Protein AF-A0A177N6M4-F1 (afdb_monomer)

Sequence (532 aa):
MTYCLGWTSKTAAFLIADSAVTYSEERKEYVSLSDKTTFGELQGRVLDGKKYVYEKAFKLYSSNNVAFTFAGDIRIGEEVIGLIKEHLESGRSISQAIDFSIKNYPSFELHELVQILIACCEDKPKIYVIDNKRSPCIIVTDKFISFGSASEDFQRYTSSFYHSFNESRENEWGNPLADEMMLLRMIALLQSYSAHNNTIGHGIGGAYSGLYVTKNEIHWQPDIYYMIHGENPAFDRGGFVSIYIRNKYKFVITDRVNYEFSNNIERQCSETEVDSIFKGLVELFDKGIFEYVIFINSSRHAATIIHMNCKLEHAYLYIDVQANKKGTIGFLLQDRLNDMINDNFDPIESGKYAVIRYIPYIPLKSEDLEKIKKTLVEIRISKTHYFDNAIYKGIVYDNDNVKEWFYINYDAIFAFLKDYSQERLIHIVECSSDMLSLEYKDGVIVFSDIDIHAMNIIFSKIANNYSKKKIFLFDVLTNDEENNSTTQYVIKILGHDFDGAKKMAELEAESNFGECYMLTPIGVQYYHPAYS

pLDDT: mean 85.5, std 12.41, range [37.69, 98.56]

Radius of gyration: 25.95 Å; Cα contacts (8 Å, |Δi|>4): 1106; chains: 1; bounding box: 59×58×76 Å

Mean predicted aligned error: 10.81 Å

Foldseek 3Di:
DWKKKWAADFFWIKIKIFQKDKDQDDDPVCVPPDCAFLLGFGFAQADPSRMGIDRFADQWDDADLKIKGKEADQVLLLQLVVQLRVCVVVVDDSVVSNVVSCVPPPQLLVRATIWMWMWHQAPGTWIWIWHRHSDTDTDIDNHMDMDDQDDPLVVVLLNVCVVVCSVVCVVVPPPPCSVLVSQVLSQLLQSLCVLADNCVNRRGDHRMWMWMGGNPHIGTRFWEKEFEAELDLVPLATWIWIWDADQQWIWIATPPDTDIHHRPNRPPDDPVRVVVVNVVVLVLVLVVFGQWYWYHHSHALEIEIEGQNRHQFAQFKGWDHDPPDGSDIDIDGDPVVSCRSCVVLDDDPDPSDHHYHYHYGHGHDPVVVVVVVVVCVVVVQFDDDDPPFQQKKKFADDPSHTPFMAREGPLCVLLVCVLNQVGQWMFIAGSNHSHTQWIDGPNRTPDHPDDCVVVVVSNVVDDHAPDQWWWWKKWKWFQPPVVRDIDIDIDTFTGNDDVVRVVVVVVVSCVVHNPGIDIYGDGIHGDDPVGD

Organism: NCBI:txid702114

Nearest PDB structures (foldseek):
  8ypk-assembly1_F  TM=6.739E-01  e=1.806E-06  Mus musculus
  8g6f-assembly1_V  TM=6.190E-01  e=8.998E-06  Plasmodium falciparum Dd2
  8bzl-assembly1_b  TM=6.405E-01  e=1.655E-05  Homo sapiens
  8g6e-assembly1_V  TM=6.066E-01  e=3.216E-05  Plasmodium falciparum NF54
  4v8m-assembly1_BS  TM=4.664E-01  e=2.591E+00  Trypanosoma brucei brucei TREU927

Solvent-accessible surface area (backbone atoms only — not comparable to full-atom values): 28752 Å² total; per-residue (Å²): 67,22,37,38,39,36,35,45,55,94,63,28,5,32,43,36,30,32,8,22,39,53,36,73,57,86,54,79,92,55,71,81,52,70,61,42,30,84,64,64,41,71,44,42,76,29,90,76,76,55,32,23,24,43,63,64,43,36,50,66,48,75,51,93,52,31,36,39,36,62,27,45,55,67,68,62,50,48,51,50,52,49,44,26,43,55,32,40,75,71,71,41,54,70,71,55,12,48,53,50,31,57,74,68,38,84,66,52,46,76,51,60,57,34,34,38,43,34,23,24,16,82,94,55,32,32,35,40,36,39,43,27,72,56,50,76,42,79,46,79,43,57,59,79,45,78,47,60,42,65,52,71,66,58,53,50,48,55,50,50,49,51,53,58,47,61,66,58,43,69,81,51,69,85,50,93,54,49,66,59,53,51,52,50,50,53,48,45,50,52,51,24,49,42,47,68,38,77,36,40,58,50,26,21,31,46,62,64,49,45,37,36,14,26,67,85,42,68,44,64,54,69,41,36,37,35,43,35,31,30,88,58,90,76,58,88,33,47,43,39,38,34,43,41,69,55,90,79,29,39,38,36,45,43,85,84,61,74,46,80,19,55,31,89,90,61,74,78,68,53,72,72,53,50,52,52,52,49,53,53,51,52,54,33,55,45,62,48,53,28,40,27,42,31,39,26,22,48,74,44,54,24,28,30,38,35,38,32,76,54,36,46,56,32,66,47,39,34,55,42,62,45,94,90,44,75,89,50,77,45,79,48,70,36,70,73,45,54,36,60,49,50,55,73,67,61,81,77,92,49,97,82,57,71,50,74,46,79,41,75,69,43,76,49,55,73,78,55,50,58,52,48,54,53,50,45,57,58,45,66,55,50,64,84,82,79,63,90,68,44,52,26,32,40,37,36,34,52,95,87,39,83,69,50,64,26,37,26,37,80,90,37,50,62,61,50,51,61,76,47,43,87,41,55,35,36,42,32,22,32,39,75,55,38,42,81,34,32,35,36,44,76,74,41,78,81,45,63,81,54,71,59,74,78,43,57,65,50,64,82,68,63,73,84,83,91,61,83,44,34,28,37,32,29,37,36,29,31,73,39,80,91,73,78,43,76,48,80,47,76,47,75,32,81,24,78,49,68,70,66,24,48,54,52,46,50,53,53,46,37,74,75,49,50,89,53,61,41,81,27,83,73,51,35,32,64,50,43,95,92,73,101

Secondary structure (DSSP, 8-state):
--EEEEEE-SS-EEEEE--EEEESS--GGGTTS-SB-TTSPBPEEETTTTEEEEE----EEEETTEEEEEES-HHHHHHHHHHHHHHHHTT--HHHHHHHHHHHSTTGGGSTTEEEEEEEESSSEEEEEEEESSSEEEEEESS-EEEES--HHHHHHHHHHHHHHHHHGGGGTT-TTHHHHHHHHHHHHHHHHHHHS--GGGT--SS-EEEEE-SS-EEE---EEEEEE-S-TT-TT-EEEEEEEETTEEEEEESS--EEEE-GGG--S-HHHHHHHHHHHHHHHTTT--SEEEEEETTTTEEEEEE-TT-SEETTEEEE--TT-TT--EEEE-HHHHHHHTGGG---S-TT--EEEEE---PPPHHHHHHHHHHHHHHHTT-----SS--EEEEEEETTEEEEEEEE-GGGHHHHHHHTTTSSEEEEEETTT--EEEEEETTEEEEESS-HHHHHHHHTT-PPP----EEEEEEEEEEETTTTEEEEEEEEEEESSHHHHHHHHHHHHHHHHTT-EEEEEEEEEE--TTT-

Structure (mmCIF, N/CA/C/O backbone):
data_AF-A0A177N6M4-F1
#
_entry.id   AF-A0A177N6M4-F1
#
loop_
_atom_site.group_PDB
_atom_site.id
_atom_site.type_symbol
_atom_site.label_atom_id
_atom_site.label_alt_id
_atom_site.label_comp_id
_atom_site.label_asym_id
_atom_site.label_entity_id
_atom_site.label_seq_id
_atom_site.pdbx_PDB_ins_code
_atom_site.Cartn_x
_atom_site.Cartn_y
_atom_site.Cartn_z
_atom_site.occupancy
_atom_site.B_iso_or_equiv
_atom_site.auth_seq_id
_atom_site.auth_comp_id
_atom_site.auth_asym_id
_atom_site.auth_atom_id
_atom_site.pdbx_PDB_model_num
ATOM 1 N N . MET A 1 1 ? -1.733 15.099 13.696 1.00 84.25 1 MET A N 1
ATOM 2 C CA . MET A 1 1 ? -2.652 14.921 12.554 1.00 84.25 1 MET A CA 1
ATOM 3 C C . MET A 1 1 ? -2.561 13.460 12.154 1.00 84.25 1 MET A C 1
ATOM 5 O O . MET A 1 1 ? -1.519 12.857 12.387 1.00 84.25 1 MET A O 1
ATOM 9 N N . THR A 1 2 ? -3.676 12.885 11.720 1.00 89.69 2 THR A N 1
ATOM 10 C CA . THR A 1 2 ? -3.846 11.445 11.470 1.00 89.69 2 THR A CA 1
ATOM 11 C C . THR A 1 2 ? -5.057 11.280 10.562 1.00 89.69 2 THR A C 1
ATOM 13 O O . THR A 1 2 ? -5.947 12.131 10.602 1.00 89.69 2 THR A O 1
ATOM 16 N N . TYR A 1 3 ? -5.120 10.201 9.789 1.00 95.06 3 TYR A N 1
ATOM 17 C CA . TYR A 1 3 ? -6.365 9.730 9.198 1.00 95.06 3 TYR A CA 1
ATOM 18 C C . TYR A 1 3 ? -6.684 8.327 9.702 1.00 95.06 3 TYR A C 1
ATOM 20 O O . TYR A 1 3 ? -5.902 7.400 9.501 1.00 95.06 3 TYR A O 1
ATOM 28 N N . CYS A 1 4 ? -7.834 8.183 10.358 1.00 96.19 4 CYS A N 1
ATOM 29 C CA . CYS A 1 4 ? -8.330 6.901 10.853 1.00 96.19 4 CYS A CA 1
ATOM 30 C C . CYS A 1 4 ? -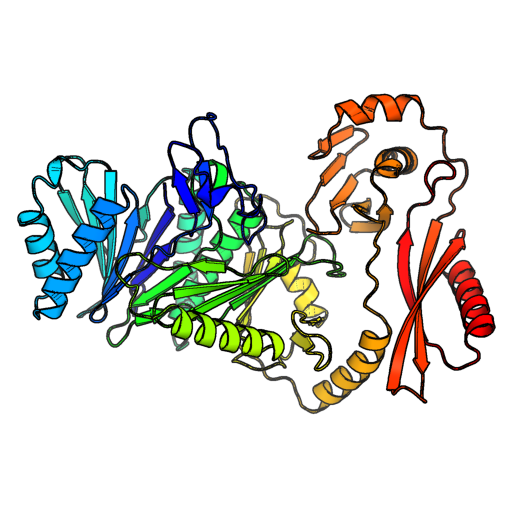9.682 6.595 10.220 1.00 96.19 4 CYS A C 1
ATOM 32 O O . CYS A 1 4 ? -10.551 7.468 10.167 1.00 96.19 4 CYS A O 1
ATOM 34 N N . LEU A 1 5 ? -9.886 5.345 9.822 1.00 97.25 5 LEU A N 1
ATOM 35 C CA . LEU A 1 5 ? -11.169 4.838 9.347 1.00 97.25 5 LEU A CA 1
ATOM 36 C C . LEU A 1 5 ? -11.647 3.696 10.230 1.00 97.25 5 LEU A C 1
ATOM 38 O O . LEU A 1 5 ? -10.840 2.891 10.694 1.00 97.25 5 LEU A O 1
ATOM 42 N N . GLY A 1 6 ? -12.961 3.594 10.399 1.00 97.69 6 GLY A N 1
ATOM 43 C CA . GLY A 1 6 ? -13.603 2.444 11.015 1.00 97.69 6 GLY A CA 1
ATOM 44 C C . GLY A 1 6 ? -14.959 2.163 10.389 1.00 97.69 6 GLY A C 1
ATOM 45 O O . GLY A 1 6 ? -15.703 3.081 10.058 1.00 97.69 6 GLY A O 1
ATOM 46 N N . TRP A 1 7 ? -15.285 0.891 10.203 1.00 97.38 7 TRP A N 1
ATOM 47 C CA . TRP A 1 7 ? -16.590 0.465 9.695 1.00 97.38 7 TRP A CA 1
ATOM 48 C C . TRP A 1 7 ? -16.881 -0.970 10.122 1.00 97.38 7 TRP A C 1
ATOM 50 O O . TRP A 1 7 ? -16.032 -1.646 10.703 1.00 97.38 7 TRP A O 1
ATOM 60 N N . THR A 1 8 ? -18.083 -1.453 9.820 1.00 95.69 8 THR A N 1
ATOM 61 C CA . THR A 1 8 ? -18.444 -2.854 10.047 1.00 95.69 8 THR A CA 1
ATOM 62 C C . THR A 1 8 ? -18.931 -3.529 8.774 1.00 95.69 8 THR A C 1
ATOM 64 O O . THR A 1 8 ? -19.393 -2.881 7.832 1.00 95.69 8 THR A O 1
ATOM 67 N N . SER A 1 9 ? -18.808 -4.851 8.760 1.00 92.62 9 SER A N 1
ATOM 68 C CA . SER A 1 9 ? -19.566 -5.756 7.911 1.00 92.62 9 SER A CA 1
ATOM 69 C C . SER A 1 9 ? -20.535 -6.581 8.763 1.00 92.62 9 SER A C 1
ATOM 71 O O . SER A 1 9 ? -20.691 -6.353 9.963 1.00 92.62 9 SER A O 1
ATOM 73 N N . LYS A 1 10 ? -21.177 -7.590 8.161 1.00 90.75 10 LYS A N 1
ATOM 74 C CA . LYS A 1 10 ? -21.992 -8.563 8.907 1.00 90.75 10 LYS A CA 1
ATOM 75 C C . LYS A 1 10 ? -21.166 -9.400 9.894 1.00 90.75 10 LYS A C 1
ATOM 77 O O . LYS A 1 10 ? -21.729 -9.912 10.858 1.00 90.75 10 LYS A O 1
ATOM 82 N N . THR A 1 11 ? -19.870 -9.565 9.638 1.00 93.06 11 THR A N 1
ATOM 83 C CA . THR A 1 11 ? -19.005 -10.561 10.292 1.00 93.06 11 THR A CA 1
ATOM 84 C C . THR A 1 11 ? -17.761 -9.971 10.947 1.00 93.06 11 THR A C 1
ATOM 86 O O . THR A 1 11 ? -17.191 -10.623 11.821 1.00 93.06 11 THR A O 1
ATOM 89 N N . ALA A 1 12 ? -17.370 -8.743 10.593 1.00 96.00 12 ALA A N 1
ATOM 90 C CA . ALA A 1 12 ? -16.166 -8.113 11.117 1.00 96.00 12 ALA A CA 1
ATOM 91 C C . ALA A 1 12 ? -16.307 -6.601 11.349 1.00 96.00 12 ALA A C 1
ATOM 93 O O . ALA A 1 12 ? -17.112 -5.922 10.711 1.00 96.00 12 ALA A O 1
ATOM 94 N N . ALA A 1 13 ? -15.500 -6.070 12.268 1.00 97.88 13 ALA A N 1
ATOM 95 C CA . ALA A 1 13 ? -15.300 -4.638 12.488 1.00 97.88 13 ALA A CA 1
ATOM 96 C C . ALA A 1 13 ? -13.876 -4.253 12.067 1.00 97.88 13 ALA A C 1
ATOM 98 O O . ALA A 1 13 ? -12.926 -4.941 12.423 1.00 97.88 13 ALA A O 1
ATOM 99 N N . PHE A 1 14 ? -13.717 -3.170 11.317 1.00 98.31 14 PHE A N 1
ATOM 100 C CA . PHE A 1 14 ? -12.478 -2.828 10.617 1.00 98.31 14 PHE A CA 1
ATOM 101 C C . PHE A 1 14 ? -11.879 -1.542 11.158 1.00 98.31 14 PHE A C 1
ATOM 103 O O . PHE A 1 14 ? -12.631 -0.635 11.516 1.00 98.31 14 PHE A O 1
ATOM 110 N N . LEU A 1 15 ? -10.547 -1.443 11.144 1.00 98.56 15 LEU A N 1
ATOM 111 C CA . LEU A 1 15 ? -9.813 -0.198 11.367 1.00 98.56 15 LEU A CA 1
ATOM 112 C C . LEU A 1 15 ? -8.689 -0.044 10.341 1.00 98.56 15 LEU A C 1
ATOM 114 O O . LEU A 1 15 ? -7.984 -1.008 10.039 1.00 98.56 15 LEU A O 1
ATOM 118 N N . ILE A 1 16 ? -8.489 1.182 9.857 1.00 98.31 16 ILE A N 1
ATOM 119 C CA . ILE A 1 16 ? -7.318 1.587 9.066 1.00 98.31 16 ILE A CA 1
ATOM 120 C C . ILE A 1 16 ? -6.731 2.866 9.659 1.00 98.31 16 ILE A C 1
ATOM 122 O O . ILE A 1 16 ? -7.479 3.744 10.097 1.00 98.31 16 ILE A O 1
ATOM 126 N N . ALA A 1 17 ? -5.405 2.989 9.625 1.00 97.56 17 ALA A N 1
ATOM 127 C CA . ALA A 1 17 ? -4.699 4.220 9.951 1.00 97.56 17 ALA A CA 1
ATOM 128 C C . ALA A 1 17 ? -3.496 4.463 9.028 1.00 97.56 17 ALA A C 1
ATOM 130 O O . ALA A 1 17 ? -2.900 3.523 8.498 1.00 97.56 17 ALA A O 1
ATOM 131 N N . ASP A 1 18 ? -3.142 5.734 8.859 1.00 97.00 18 ASP A N 1
ATOM 132 C CA . ASP A 1 18 ? -1.941 6.184 8.153 1.00 97.00 18 ASP A CA 1
ATOM 133 C C . ASP A 1 18 ? -0.679 6.115 9.038 1.00 97.00 18 ASP A C 1
ATOM 135 O O . ASP A 1 18 ? -0.759 5.923 10.257 1.00 97.00 18 ASP A O 1
ATOM 139 N N . SER A 1 19 ? 0.501 6.303 8.442 1.00 96.00 19 SER A N 1
ATOM 140 C CA . SER A 1 19 ? 1.788 6.284 9.158 1.00 96.00 19 SER A CA 1
ATOM 141 C C . SER A 1 19 ? 2.416 7.646 9.390 1.00 96.00 19 SER A C 1
ATOM 143 O O . SER A 1 19 ? 3.406 7.740 10.128 1.00 96.00 19 SER A O 1
ATOM 145 N N . ALA A 1 20 ? 1.856 8.702 8.801 1.00 94.88 20 ALA A N 1
ATOM 146 C CA . ALA A 1 20 ? 2.368 10.048 8.968 1.00 94.88 20 ALA A CA 1
ATOM 147 C C . ALA A 1 20 ? 2.223 10.537 10.417 1.00 94.88 20 ALA A C 1
ATOM 149 O O . ALA A 1 20 ? 1.222 10.325 11.090 1.00 94.88 20 ALA A O 1
ATOM 150 N N . VAL A 1 21 ? 3.220 11.242 10.918 1.00 93.06 21 VAL A N 1
ATOM 151 C CA . VAL A 1 21 ? 3.232 11.927 12.206 1.00 93.06 21 VAL A CA 1
ATOM 152 C C . VAL A 1 21 ? 3.508 13.394 11.965 1.00 93.06 21 VAL A C 1
ATOM 154 O O . VAL A 1 21 ? 4.262 13.758 11.068 1.00 93.06 21 VAL A O 1
ATOM 157 N N . THR A 1 22 ? 2.897 14.254 12.774 1.00 91.81 22 THR A N 1
ATOM 158 C CA . THR A 1 22 ? 3.039 15.703 12.630 1.00 91.81 22 THR A CA 1
ATOM 159 C C . THR A 1 22 ? 3.608 16.317 13.888 1.00 91.81 22 THR A C 1
ATOM 161 O O . THR A 1 22 ? 3.087 16.095 14.981 1.00 91.81 22 THR A O 1
ATOM 164 N N . TYR A 1 23 ? 4.621 17.153 13.710 1.00 89.75 23 TYR A N 1
ATOM 165 C CA . TYR A 1 23 ? 5.277 17.909 14.766 1.00 89.75 23 TYR A CA 1
ATOM 166 C C . TYR A 1 23 ? 5.153 19.410 14.506 1.00 89.75 23 TYR A C 1
ATOM 168 O O . TYR A 1 23 ? 5.053 19.855 13.363 1.00 89.75 23 TYR A O 1
ATOM 176 N N . SER A 1 24 ? 5.159 20.199 15.580 1.00 86.69 24 SER A N 1
ATOM 177 C CA . SER A 1 24 ? 5.203 21.666 15.513 1.00 86.69 24 SER A CA 1
ATOM 178 C C . SER A 1 24 ? 6.572 22.202 15.093 1.00 86.69 24 SER A C 1
ATOM 180 O O . SER A 1 24 ? 6.675 23.316 14.598 1.00 86.69 24 SER A O 1
ATOM 182 N N . GLU A 1 25 ? 7.628 21.421 15.297 1.00 84.00 25 GLU A N 1
ATOM 183 C CA . GLU A 1 25 ? 9.003 21.802 14.995 1.00 84.00 25 GLU A CA 1
ATOM 184 C C . GLU A 1 25 ? 9.735 20.643 14.329 1.00 84.00 25 GLU A C 1
ATOM 186 O O . GLU A 1 25 ? 9.379 19.472 14.502 1.00 84.00 25 GLU A O 1
ATOM 191 N N . GLU A 1 26 ? 10.773 20.984 13.571 1.00 79.81 26 GLU A N 1
ATOM 192 C CA . GLU A 1 26 ? 11.670 20.003 12.987 1.00 79.81 26 GLU A CA 1
ATOM 193 C C . GLU A 1 26 ? 12.424 19.280 14.093 1.00 79.81 26 GLU A C 1
ATOM 195 O O . GLU A 1 26 ? 13.050 19.899 14.958 1.00 79.81 26 GLU A O 1
ATOM 200 N N . ARG A 1 27 ? 12.401 17.952 14.059 1.00 77.00 27 ARG A N 1
ATOM 201 C CA . ARG A 1 27 ? 13.199 17.162 14.985 1.00 77.00 27 ARG A CA 1
ATOM 202 C C . ARG A 1 27 ? 14.513 16.789 14.322 1.00 77.00 27 ARG A C 1
ATOM 204 O O . ARG A 1 27 ? 14.510 16.147 13.280 1.00 77.00 27 ARG A O 1
ATOM 211 N N . LYS A 1 28 ? 15.635 17.134 14.962 1.00 71.31 28 LYS A N 1
ATOM 212 C CA . LYS A 1 28 ? 16.992 16.817 14.469 1.00 71.31 28 LYS A CA 1
ATOM 213 C C . LYS A 1 28 ? 17.199 15.325 14.201 1.00 71.31 28 LYS A C 1
ATOM 215 O O . LYS A 1 28 ? 17.869 14.958 13.248 1.00 71.31 28 LYS A O 1
ATOM 220 N N . GLU A 1 29 ? 16.580 14.486 15.025 1.00 72.56 29 GLU A N 1
ATOM 221 C CA . GLU A 1 29 ? 16.535 13.026 14.877 1.00 72.56 29 GLU A CA 1
ATOM 222 C C . GLU A 1 29 ? 15.871 12.550 13.573 1.00 72.56 29 GLU A C 1
ATOM 224 O O . GLU A 1 29 ? 16.051 11.396 13.205 1.00 72.56 29 GLU A O 1
ATOM 229 N N . TYR A 1 30 ? 15.118 13.408 12.873 1.00 67.06 30 TYR A N 1
ATOM 230 C CA . TYR A 1 30 ? 14.398 13.078 11.632 1.00 67.06 30 TYR A CA 1
ATOM 231 C C . TYR A 1 30 ? 14.993 13.730 10.387 1.00 67.06 30 TYR A C 1
ATOM 233 O O . TYR A 1 30 ? 14.518 13.470 9.289 1.00 67.06 30 TYR A O 1
ATOM 241 N N . VAL A 1 31 ? 16.069 14.507 10.533 1.00 59.78 31 VAL A N 1
ATOM 242 C CA . VAL A 1 31 ? 16.804 15.104 9.402 1.00 59.78 31 VAL A CA 1
ATOM 243 C C . VAL A 1 31 ? 17.459 14.024 8.527 1.00 59.78 31 VAL A C 1
ATOM 245 O O . VAL A 1 31 ? 17.751 14.265 7.363 1.00 59.78 31 VAL A O 1
ATOM 248 N N . SER A 1 32 ? 17.670 12.820 9.069 1.00 63.81 32 SER A N 1
ATOM 249 C CA . SER A 1 32 ? 18.197 11.665 8.336 1.00 63.81 32 SER A CA 1
ATOM 250 C C . SER A 1 32 ? 17.123 10.795 7.674 1.00 63.81 32 SER A C 1
ATOM 252 O O . SER A 1 32 ? 17.466 9.757 7.111 1.00 63.81 32 SER A O 1
ATOM 254 N N . LEU A 1 33 ? 15.834 11.137 7.793 1.00 71.25 33 LEU A N 1
ATOM 255 C CA . LEU A 1 33 ? 14.785 10.433 7.054 1.00 71.25 33 LEU A CA 1
ATOM 256 C C . LEU A 1 33 ? 14.860 10.809 5.570 1.00 71.25 33 LEU A C 1
ATOM 258 O O . LEU A 1 33 ? 15.334 11.888 5.220 1.00 71.25 33 LEU A O 1
ATOM 262 N N . SER A 1 34 ? 14.367 9.922 4.701 1.00 79.88 34 SER A N 1
ATOM 263 C CA . SER A 1 34 ? 14.165 10.278 3.294 1.00 79.88 34 SER A CA 1
ATOM 264 C C . SER A 1 34 ? 13.243 11.496 3.192 1.00 79.88 34 SER A C 1
ATOM 266 O O . SER A 1 34 ? 12.273 11.638 3.937 1.00 79.88 34 SER A O 1
ATOM 268 N N . ASP A 1 35 ? 13.540 12.354 2.228 1.00 83.12 35 ASP A N 1
ATOM 269 C CA . ASP A 1 35 ? 12.711 13.467 1.778 1.00 83.12 35 ASP A CA 1
ATOM 270 C C . ASP A 1 35 ? 11.342 13.030 1.232 1.00 83.12 35 ASP A C 1
ATOM 272 O O . ASP A 1 35 ? 10.445 13.862 1.110 1.00 83.12 35 ASP A O 1
ATOM 276 N N . LYS A 1 36 ? 11.152 11.737 0.941 1.00 87.69 36 LYS A N 1
ATOM 277 C CA . LYS A 1 36 ? 9.904 11.156 0.436 1.00 87.69 36 LYS A CA 1
ATOM 278 C C . LYS A 1 36 ? 9.390 10.037 1.342 1.00 87.69 36 LYS A C 1
ATOM 280 O O . LYS A 1 36 ? 10.177 9.326 1.967 1.00 87.69 36 LYS A O 1
ATOM 285 N N . THR A 1 37 ? 8.069 9.880 1.417 1.00 90.56 37 THR A N 1
ATOM 286 C CA . THR A 1 37 ? 7.435 8.723 2.055 1.00 90.56 37 THR A CA 1
ATOM 287 C C . THR A 1 37 ? 7.766 7.464 1.264 1.00 90.56 37 THR A C 1
ATOM 289 O O . THR A 1 37 ? 8.225 7.512 0.119 1.00 90.56 37 THR A O 1
ATOM 292 N N . THR A 1 38 ? 7.444 6.324 1.853 1.00 89.88 38 THR A N 1
ATOM 293 C CA . THR A 1 38 ? 7.473 5.010 1.211 1.00 89.88 38 THR A CA 1
ATOM 294 C C . THR A 1 38 ? 6.740 4.998 -0.141 1.00 89.88 38 THR A C 1
ATOM 296 O O . THR A 1 38 ? 7.169 4.315 -1.062 1.00 89.88 38 THR A O 1
ATOM 299 N N . PHE A 1 39 ? 5.659 5.774 -0.278 1.00 89.50 39 PHE A N 1
ATOM 300 C CA . PHE A 1 39 ? 4.854 5.878 -1.504 1.00 89.50 39 PHE A CA 1
ATOM 301 C C . PHE A 1 39 ? 5.192 7.121 -2.347 1.00 89.50 39 PHE A C 1
ATOM 303 O O . PHE A 1 39 ? 4.458 7.471 -3.264 1.00 89.50 39 PHE A O 1
ATOM 310 N N . GLY A 1 40 ? 6.315 7.787 -2.063 1.00 86.00 40 GLY A N 1
ATOM 311 C CA . GLY A 1 40 ? 6.874 8.845 -2.905 1.00 86.00 40 GLY A CA 1
ATOM 312 C C . GLY A 1 40 ? 6.398 10.269 -2.607 1.00 86.00 40 GLY A C 1
ATOM 313 O O . GLY A 1 40 ? 6.914 11.199 -3.226 1.00 86.00 40 GLY A O 1
ATOM 314 N N . GLU A 1 41 ? 5.487 10.474 -1.652 1.00 87.19 41 GLU A N 1
ATOM 315 C CA . GLU A 1 41 ? 5.023 11.814 -1.264 1.00 87.19 41 GLU A CA 1
ATOM 316 C C . GLU A 1 41 ? 6.139 12.608 -0.577 1.00 87.19 41 GLU A C 1
ATOM 318 O O . GLU A 1 41 ? 6.841 12.077 0.280 1.00 87.19 41 GLU A O 1
ATOM 323 N N . LEU A 1 42 ? 6.286 13.896 -0.892 1.00 86.75 42 LEU A N 1
ATOM 324 C CA . LEU A 1 42 ? 7.290 14.748 -0.247 1.00 86.75 42 LEU A CA 1
ATOM 325 C C . LEU A 1 42 ? 6.972 14.967 1.238 1.00 86.75 42 LEU A C 1
ATOM 327 O O . LEU A 1 42 ? 5.875 15.390 1.599 1.00 86.75 42 LEU A O 1
ATOM 331 N N . GLN A 1 43 ? 7.966 14.721 2.087 1.00 89.69 43 GLN A N 1
ATOM 332 C CA . GLN A 1 43 ? 7.916 14.871 3.538 1.00 89.69 43 GLN A CA 1
ATOM 333 C C . GLN A 1 43 ? 8.603 16.157 3.991 1.00 89.69 43 GLN A C 1
ATOM 335 O O . GLN A 1 43 ? 9.350 16.797 3.254 1.00 89.69 43 GLN A O 1
ATOM 340 N N . GLY A 1 44 ? 8.382 16.528 5.249 1.00 88.00 44 GLY A N 1
ATOM 341 C CA . GLY A 1 44 ? 8.996 17.696 5.860 1.00 88.00 44 GLY A CA 1
ATOM 342 C C . GLY A 1 44 ? 7.988 18.811 6.078 1.00 88.00 44 GLY A C 1
ATOM 343 O O . GLY A 1 44 ? 6.937 18.601 6.683 1.00 88.00 44 GLY A O 1
ATOM 344 N N . ARG A 1 45 ? 8.339 20.034 5.690 1.00 86.25 45 ARG A N 1
ATOM 345 C CA . ARG A 1 45 ? 7.606 21.238 6.093 1.00 86.25 45 ARG A CA 1
ATOM 346 C C . ARG A 1 45 ? 6.321 21.420 5.275 1.00 86.25 45 ARG A C 1
ATOM 348 O O . ARG A 1 45 ? 6.392 21.536 4.059 1.00 86.25 45 ARG A O 1
ATOM 355 N N . VAL A 1 46 ? 5.161 21.519 5.934 1.00 82.25 46 VAL A N 1
ATOM 356 C CA . VAL A 1 46 ? 3.839 21.558 5.260 1.00 82.25 46 VAL A CA 1
ATOM 357 C C . VAL A 1 46 ? 3.067 22.873 5.440 1.00 82.25 46 VAL A C 1
ATOM 359 O O . VAL A 1 46 ? 3.262 23.562 6.447 1.00 82.25 46 VAL A O 1
ATOM 362 N N . LEU A 1 47 ? 2.202 23.154 4.442 1.00 58.28 47 LEU A N 1
ATOM 363 C CA . LEU A 1 47 ? 1.145 24.176 4.200 1.00 58.28 47 LEU A CA 1
ATOM 364 C C . LEU A 1 47 ? 1.279 25.602 4.778 1.00 58.28 47 LEU A C 1
ATOM 366 O O . LEU A 1 47 ? 0.929 26.547 4.085 1.00 58.28 47 LEU A O 1
ATOM 370 N N . ASP A 1 48 ? 1.847 25.792 5.967 1.00 65.00 48 ASP A N 1
ATOM 371 C CA . ASP A 1 48 ? 2.008 27.102 6.622 1.00 65.00 48 ASP A CA 1
ATOM 372 C C . ASP A 1 48 ? 3.445 27.370 7.109 1.00 65.00 48 ASP A C 1
ATOM 374 O O . ASP A 1 48 ? 3.705 28.349 7.812 1.00 65.00 48 ASP A O 1
ATOM 378 N N . GLY A 1 49 ? 4.390 26.459 6.852 1.00 65.31 49 GLY A N 1
ATOM 379 C CA . GLY A 1 49 ? 5.758 26.559 7.375 1.00 65.31 49 GLY A CA 1
ATOM 380 C C . GLY A 1 49 ? 5.881 26.297 8.887 1.00 65.31 49 GLY A C 1
ATOM 381 O O . GLY A 1 49 ? 6.973 26.373 9.451 1.00 65.31 49 GLY A O 1
ATOM 382 N N . LYS A 1 50 ? 4.781 25.984 9.575 1.00 78.81 50 LYS A N 1
ATOM 383 C CA . LYS A 1 50 ? 4.737 25.824 11.042 1.00 78.81 50 LYS A CA 1
ATOM 384 C C . LYS A 1 50 ? 4.690 24.376 11.515 1.00 78.81 50 LYS A C 1
ATOM 386 O O . LYS A 1 50 ? 4.643 24.141 12.715 1.00 78.81 50 LYS A O 1
ATOM 391 N N . LYS A 1 51 ? 4.604 23.416 10.597 1.00 88.19 51 LYS A N 1
ATOM 392 C CA . LYS A 1 51 ? 4.480 21.997 10.922 1.00 88.19 51 LYS A CA 1
ATOM 393 C C . LYS A 1 51 ? 5.389 21.176 10.034 1.00 88.19 51 LYS A C 1
ATOM 395 O O . LYS A 1 51 ? 5.652 21.556 8.892 1.00 88.19 51 LYS A O 1
ATOM 400 N N . TYR A 1 52 ? 5.815 20.050 10.579 1.00 90.56 52 TYR A N 1
ATOM 401 C CA . TYR A 1 52 ? 6.621 19.056 9.897 1.00 90.56 52 TYR A CA 1
ATOM 402 C C . TYR A 1 52 ? 5.898 17.720 9.928 1.00 90.56 52 TYR A C 1
ATOM 404 O O . TYR A 1 52 ? 5.387 17.331 10.981 1.00 90.56 52 TYR A O 1
ATOM 412 N N . VAL A 1 53 ? 5.841 17.039 8.790 1.00 91.94 53 VAL A N 1
ATOM 413 C CA . VAL A 1 53 ? 5.129 15.774 8.621 1.00 91.94 53 VAL A CA 1
ATOM 414 C C . VAL A 1 53 ? 6.091 14.730 8.070 1.00 91.94 53 VAL A C 1
ATOM 416 O O . VAL A 1 53 ? 6.764 14.977 7.073 1.00 91.94 53 VAL A O 1
ATOM 419 N N . TYR A 1 54 ? 6.153 13.581 8.739 1.00 92.75 54 TYR A N 1
ATOM 420 C CA . TYR A 1 54 ? 7.021 12.457 8.386 1.00 92.75 54 TYR A CA 1
ATOM 421 C C . TYR A 1 54 ? 6.268 11.144 8.557 1.00 92.75 54 TYR A C 1
ATOM 423 O O . TYR A 1 54 ? 5.491 11.003 9.489 1.00 92.75 54 TYR A O 1
ATOM 431 N N . GLU A 1 55 ? 6.535 10.151 7.736 1.00 92.69 55 GLU A N 1
ATOM 432 C CA . GLU A 1 55 ? 6.122 8.772 7.914 1.00 92.69 55 GLU A CA 1
ATOM 433 C C . GLU A 1 55 ? 6.982 8.123 9.002 1.00 92.69 55 GLU A C 1
ATOM 435 O O . GLU A 1 55 ? 8.200 7.994 8.863 1.00 92.69 55 GLU A O 1
ATOM 440 N N . LYS A 1 56 ? 6.352 7.745 10.123 1.00 91.56 56 LYS A N 1
ATOM 441 C CA . LYS A 1 56 ? 7.096 7.175 11.256 1.00 91.56 56 LYS A CA 1
ATOM 442 C C . LYS A 1 56 ? 6.300 6.334 12.253 1.00 91.56 56 LYS A C 1
ATOM 444 O O . LYS A 1 56 ? 6.883 5.821 13.206 1.00 91.56 56 LYS A O 1
ATOM 449 N N . ALA A 1 57 ? 4.984 6.226 12.113 1.00 92.44 57 ALA A N 1
ATOM 450 C CA . ALA A 1 57 ? 4.160 5.593 13.135 1.00 92.44 57 ALA A CA 1
ATOM 451 C C . ALA A 1 57 ? 3.409 4.371 12.627 1.00 92.44 57 ALA A C 1
ATOM 453 O O . ALA A 1 57 ? 2.954 4.301 11.484 1.00 92.44 57 ALA A O 1
ATOM 454 N N . PHE A 1 58 ? 3.209 3.437 13.549 1.00 95.00 58 PHE A N 1
ATOM 455 C CA . PHE A 1 58 ? 2.181 2.422 13.448 1.00 95.00 58 PHE A CA 1
ATOM 456 C C . PHE A 1 58 ? 1.084 2.753 14.462 1.00 95.00 58 PHE A C 1
ATOM 458 O O . PHE A 1 58 ? 1.324 2.727 15.662 1.00 95.00 58 PHE A O 1
ATOM 465 N N . LYS A 1 59 ? -0.102 3.145 13.980 1.00 95.31 59 LYS A N 1
ATOM 466 C CA . LYS A 1 59 ? -1.180 3.730 14.809 1.00 95.31 59 LYS A CA 1
ATOM 467 C C . LYS A 1 59 ? -2.331 2.763 15.100 1.00 95.31 59 LYS A C 1
ATOM 469 O O . LYS A 1 59 ? -3.435 3.188 15.448 1.00 95.31 59 LYS A O 1
ATOM 474 N N . LEU A 1 60 ? -2.098 1.472 14.896 1.00 96.44 60 LEU A N 1
ATOM 475 C CA . LEU A 1 60 ? -3.049 0.408 15.190 1.00 96.44 60 LEU A CA 1
ATOM 476 C C . LEU A 1 60 ? -2.572 -0.353 16.419 1.00 96.44 60 LEU A C 1
ATOM 478 O O . LEU A 1 60 ? -1.384 -0.623 16.561 1.00 96.44 60 LEU A O 1
ATOM 482 N N . TYR A 1 61 ? -3.503 -0.706 17.293 1.00 96.12 61 TYR A N 1
ATOM 483 C CA . TYR A 1 61 ? -3.233 -1.419 18.538 1.00 96.12 61 TYR A CA 1
ATOM 484 C C . TYR A 1 61 ? -4.234 -2.559 18.688 1.00 96.12 61 TYR A C 1
ATOM 486 O O . TYR A 1 61 ? -5.333 -2.501 18.131 1.00 96.12 61 TYR A O 1
ATOM 494 N N . SER A 1 62 ? -3.894 -3.576 19.480 1.00 94.81 62 SER A N 1
ATOM 495 C CA . SER A 1 62 ? -4.813 -4.687 19.753 1.00 94.81 62 SER A CA 1
ATOM 496 C C . SER A 1 62 ? -4.623 -5.323 21.133 1.00 94.81 62 SER A C 1
ATOM 498 O O . SER A 1 62 ? -3.505 -5.421 21.648 1.00 94.81 62 SER A O 1
ATOM 500 N N . SER A 1 63 ? -5.723 -5.774 21.739 1.00 93.81 63 SER A N 1
ATOM 501 C CA . SER A 1 63 ? -5.738 -6.633 22.935 1.00 93.81 63 SER A CA 1
ATOM 502 C C . SER A 1 63 ? -7.080 -7.358 23.053 1.00 93.81 63 SER A C 1
ATOM 504 O O . SER A 1 63 ? -8.110 -6.778 22.728 1.00 93.81 63 SER A O 1
ATOM 506 N N . ASN A 1 64 ? -7.078 -8.612 23.517 1.00 91.75 64 ASN A N 1
ATOM 507 C CA . ASN A 1 64 ? -8.283 -9.399 23.834 1.00 91.75 64 ASN A CA 1
ATOM 508 C C . ASN A 1 64 ? -9.392 -9.370 22.767 1.00 91.75 64 ASN A C 1
ATOM 510 O O . ASN A 1 64 ? -10.557 -9.144 23.081 1.00 91.75 64 ASN A O 1
ATOM 514 N N . ASN A 1 65 ? -9.032 -9.592 21.501 1.00 94.69 65 ASN A N 1
ATOM 515 C CA . ASN A 1 65 ? -9.966 -9.522 20.373 1.00 94.69 65 ASN A CA 1
ATOM 516 C C . ASN A 1 65 ? -10.676 -8.157 20.215 1.00 94.69 65 ASN A C 1
ATOM 518 O O . ASN A 1 65 ? -11.824 -8.063 19.785 1.00 94.69 65 ASN A O 1
ATOM 522 N N . VAL A 1 66 ? -9.982 -7.085 20.591 1.00 97.50 66 VAL A N 1
ATOM 523 C CA . VAL A 1 66 ? -10.373 -5.693 20.384 1.00 97.50 66 VAL A CA 1
ATOM 524 C C . VAL A 1 66 ? -9.210 -4.971 19.721 1.00 97.50 66 VAL A C 1
ATOM 526 O O . VAL A 1 66 ? -8.046 -5.183 20.073 1.00 97.50 66 VAL A O 1
ATOM 529 N N . ALA A 1 67 ? -9.523 -4.102 18.770 1.00 97.75 67 ALA A N 1
ATOM 530 C CA . ALA A 1 67 ? -8.541 -3.274 18.100 1.00 97.75 67 ALA A CA 1
ATOM 531 C C . ALA A 1 67 ? -8.828 -1.788 18.282 1.00 97.75 67 ALA A C 1
ATOM 533 O O . ALA A 1 67 ? -9.981 -1.383 18.430 1.00 97.75 67 ALA A O 1
ATOM 534 N N . PHE A 1 68 ? -7.772 -0.980 18.248 1.00 97.94 68 PHE A N 1
ATOM 535 C CA . PHE A 1 68 ? -7.829 0.448 18.534 1.00 97.94 68 PHE A CA 1
ATOM 536 C C . PHE A 1 68 ? -7.037 1.239 17.501 1.00 97.94 68 PHE A C 1
ATOM 538 O O . PHE A 1 68 ? -5.995 0.797 17.014 1.00 97.94 68 PHE A O 1
ATOM 545 N N . THR A 1 69 ? -7.498 2.450 17.231 1.00 97.25 69 THR A N 1
ATOM 546 C CA . THR A 1 69 ? -6.711 3.508 16.601 1.00 97.25 69 THR A CA 1
ATOM 547 C C . THR A 1 69 ? -7.181 4.856 17.124 1.00 97.25 69 THR A C 1
ATOM 549 O O . THR A 1 69 ? -8.252 4.951 17.729 1.00 97.25 69 THR A O 1
ATOM 552 N N . PHE A 1 70 ? -6.395 5.906 16.919 1.00 95.56 70 PHE A N 1
ATOM 553 C CA . PHE A 1 70 ? -6.764 7.230 17.392 1.00 95.56 70 PHE A CA 1
ATOM 554 C C . PHE A 1 70 ? -6.169 8.347 16.536 1.00 95.56 70 PHE A C 1
ATOM 556 O O . PHE A 1 70 ? -5.122 8.202 15.903 1.00 95.56 70 PHE A O 1
ATOM 563 N N . ALA A 1 71 ? -6.826 9.500 16.584 1.00 94.56 71 ALA A N 1
ATOM 564 C CA . ALA A 1 71 ? -6.344 10.765 16.059 1.00 94.56 71 ALA A CA 1
ATOM 565 C C . ALA A 1 71 ? -6.280 11.792 17.197 1.00 94.56 71 ALA A C 1
ATOM 567 O O . ALA A 1 71 ? -7.169 11.833 18.046 1.00 94.56 71 ALA A O 1
ATOM 568 N N . GLY A 1 72 ? -5.234 12.621 17.218 1.00 92.50 72 GLY A N 1
ATOM 569 C CA . GLY A 1 72 ? -5.058 13.651 18.244 1.00 92.50 72 GLY A CA 1
ATOM 570 C C . GLY A 1 72 ? -3.657 13.677 18.839 1.00 92.50 72 GLY A C 1
ATOM 571 O O . GLY A 1 72 ? -2.675 13.401 18.146 1.00 92.50 72 GLY A O 1
ATOM 572 N N . ASP A 1 73 ? -3.580 14.036 20.119 1.00 91.81 73 ASP A N 1
ATOM 573 C CA . ASP A 1 73 ? -2.350 13.986 20.910 1.00 91.81 73 ASP A CA 1
ATOM 574 C C . ASP A 1 73 ? -1.926 12.530 21.162 1.00 91.81 73 ASP A C 1
ATOM 576 O O . ASP A 1 73 ? -2.697 11.730 21.695 1.00 91.81 73 ASP A O 1
ATOM 580 N N . ILE A 1 74 ? -0.692 12.201 20.766 1.00 90.62 74 ILE A N 1
ATOM 581 C CA . ILE A 1 74 ? -0.141 10.843 20.848 1.00 90.62 74 ILE A CA 1
ATOM 582 C C . ILE A 1 74 ? -0.082 10.318 22.279 1.00 90.62 74 ILE A C 1
ATOM 584 O O . ILE A 1 74 ? -0.481 9.186 22.521 1.00 90.62 74 ILE A O 1
ATOM 588 N N . ARG A 1 75 ? 0.358 11.142 23.233 1.00 90.62 75 ARG A N 1
ATOM 589 C CA . ARG A 1 75 ? 0.551 10.709 24.616 1.00 90.62 75 ARG A CA 1
ATOM 590 C C . ARG A 1 75 ? -0.792 10.368 25.245 1.00 90.62 75 ARG A C 1
ATOM 592 O O . ARG A 1 75 ? -0.943 9.303 25.825 1.00 90.62 75 ARG A O 1
ATOM 599 N N . ILE A 1 76 ? -1.773 11.252 25.085 1.00 92.25 76 ILE A N 1
ATOM 600 C CA . ILE A 1 76 ? -3.093 11.068 25.697 1.00 92.25 76 ILE A CA 1
ATOM 601 C C . ILE A 1 76 ? -3.827 9.893 25.044 1.00 92.25 76 ILE A C 1
ATOM 603 O O . ILE A 1 76 ? -4.387 9.053 25.746 1.00 92.25 76 ILE A O 1
ATOM 607 N N . GLY A 1 77 ? -3.805 9.804 23.709 1.00 93.50 77 GLY A N 1
ATOM 608 C CA . GLY A 1 77 ? -4.410 8.683 22.988 1.00 93.50 77 GLY A CA 1
ATOM 609 C C . GLY A 1 77 ? -3.822 7.338 23.416 1.00 93.50 77 GLY A C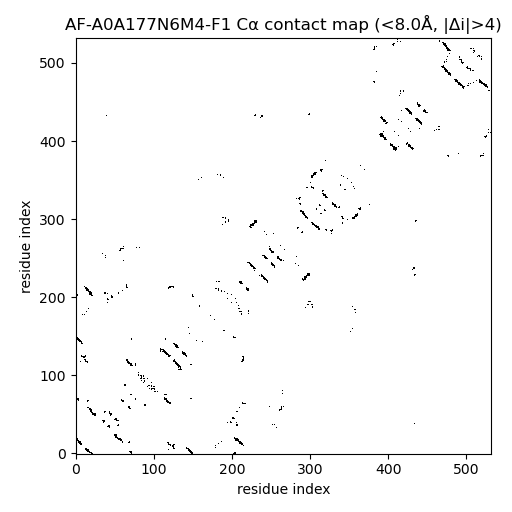 1
ATOM 610 O O . GLY A 1 77 ? -4.570 6.398 23.688 1.00 93.50 77 GLY A O 1
ATOM 611 N N . GLU A 1 78 ? -2.495 7.262 23.545 1.00 93.38 78 GLU A N 1
ATOM 612 C CA . GLU A 1 78 ? -1.816 6.040 23.969 1.00 93.38 78 GLU A CA 1
ATOM 613 C C . GLU A 1 78 ? -2.091 5.678 25.433 1.00 93.38 78 GLU A C 1
ATOM 615 O O . GLU A 1 78 ? -2.381 4.520 25.724 1.00 93.38 78 GLU A O 1
ATOM 620 N N . GLU A 1 79 ? -2.070 6.642 26.355 1.00 93.81 79 GLU A N 1
ATOM 621 C CA . GLU A 1 79 ? -2.380 6.389 27.768 1.00 93.81 79 GLU A CA 1
ATOM 622 C C . GLU A 1 79 ? -3.816 5.875 27.954 1.00 93.81 79 GLU A C 1
ATOM 624 O O . GLU A 1 79 ? -4.037 4.903 28.677 1.00 93.81 79 GLU A O 1
ATOM 629 N N . VAL A 1 80 ? -4.796 6.466 27.262 1.00 95.12 80 VAL A N 1
ATOM 630 C CA . VAL A 1 80 ? -6.196 6.014 27.337 1.00 95.12 80 VAL A CA 1
ATOM 631 C C . VAL A 1 80 ? -6.357 4.613 26.754 1.00 95.12 80 VAL A C 1
ATOM 633 O O . VAL A 1 80 ? -7.014 3.774 27.370 1.00 95.12 80 VAL A O 1
ATOM 636 N N . ILE A 1 81 ? -5.739 4.320 25.604 1.00 96.00 81 ILE A N 1
ATOM 637 C CA . ILE A 1 81 ? -5.733 2.960 25.040 1.00 96.00 81 ILE A CA 1
ATOM 638 C C . ILE A 1 81 ? -5.075 1.978 26.019 1.00 96.00 81 ILE A C 1
ATOM 640 O O . ILE A 1 81 ? -5.602 0.884 26.216 1.00 96.00 81 ILE A O 1
ATOM 644 N N . GLY A 1 82 ? -3.972 2.365 26.665 1.00 95.38 82 GLY A N 1
ATOM 645 C CA . GLY A 1 82 ? -3.305 1.579 27.705 1.00 95.38 82 GLY A CA 1
ATOM 646 C C . GLY A 1 82 ? -4.251 1.198 28.844 1.00 95.38 82 GLY A C 1
ATOM 647 O O . GLY A 1 82 ? -4.425 0.011 29.119 1.00 95.38 82 GLY A O 1
ATOM 648 N N . LEU A 1 83 ? -4.955 2.176 29.421 1.00 95.94 83 LEU A N 1
ATOM 649 C CA . LEU A 1 83 ? -5.938 1.931 30.484 1.00 95.94 83 LEU A CA 1
ATOM 650 C C . LEU A 1 83 ? -7.080 1.010 30.032 1.00 95.94 83 LEU A C 1
ATOM 652 O O . LEU A 1 83 ? -7.537 0.165 30.804 1.00 95.94 83 LEU A O 1
ATOM 656 N N . ILE A 1 84 ? -7.565 1.162 28.794 1.00 97.50 84 ILE A N 1
ATOM 657 C CA . ILE A 1 84 ? -8.634 0.299 28.268 1.00 97.50 84 ILE A CA 1
ATOM 658 C C . ILE A 1 84 ? -8.128 -1.142 28.166 1.00 97.50 84 ILE A C 1
ATOM 660 O O . ILE A 1 84 ? -8.831 -2.067 28.574 1.00 97.50 84 ILE A O 1
ATOM 664 N N . LYS A 1 85 ? -6.901 -1.344 27.672 1.00 95.94 85 LYS A N 1
ATOM 665 C CA . LYS A 1 85 ? -6.277 -2.670 27.564 1.00 95.94 85 LYS A CA 1
ATOM 666 C C . LYS A 1 85 ? -6.109 -3.329 28.932 1.00 95.94 85 LYS A C 1
ATOM 668 O O . LYS A 1 85 ? -6.546 -4.464 29.089 1.00 95.94 85 LYS A O 1
ATOM 673 N N . GLU A 1 86 ? -5.595 -2.613 29.931 1.00 95.44 86 GLU A N 1
ATOM 674 C CA . GLU A 1 86 ? -5.458 -3.126 31.306 1.00 95.44 86 GLU A CA 1
ATOM 675 C C . GLU A 1 86 ? -6.805 -3.590 31.884 1.00 95.44 86 GLU A C 1
ATOM 677 O O . GLU A 1 86 ? -6.916 -4.635 32.535 1.00 95.44 86 GLU A O 1
ATOM 682 N N . HIS A 1 87 ? -7.871 -2.831 31.626 1.00 96.94 87 HIS A N 1
ATOM 683 C CA . HIS A 1 87 ? -9.219 -3.190 32.053 1.00 96.94 87 HIS A CA 1
ATOM 684 C C . HIS A 1 87 ? -9.785 -4.404 31.310 1.00 96.94 87 HIS A C 1
ATOM 686 O O . HIS A 1 87 ? -10.424 -5.245 31.948 1.00 96.94 87 HIS A O 1
ATOM 692 N N . LEU A 1 88 ? -9.536 -4.527 30.005 1.00 96.31 88 LEU A N 1
ATOM 693 C CA . LEU A 1 88 ? -9.893 -5.721 29.232 1.00 96.31 88 LEU A CA 1
ATOM 694 C C . LEU A 1 88 ? -9.142 -6.957 29.742 1.00 96.31 88 LEU A C 1
ATOM 696 O O . LEU A 1 88 ? -9.747 -8.007 29.927 1.00 96.31 88 LEU A O 1
ATOM 700 N N . GLU A 1 89 ? -7.843 -6.832 30.011 1.00 95.31 89 GLU A N 1
ATOM 701 C CA . GLU A 1 89 ? -6.991 -7.908 30.547 1.00 95.31 89 GLU A CA 1
ATOM 702 C C . GLU A 1 89 ? -7.423 -8.340 31.951 1.00 95.31 89 GLU A C 1
ATOM 704 O O . GLU A 1 89 ? -7.311 -9.509 32.312 1.00 95.31 89 GLU A O 1
ATOM 709 N N . SER A 1 90 ? -8.032 -7.427 32.708 1.00 95.62 90 SER A N 1
ATOM 710 C CA . SER A 1 90 ? -8.685 -7.718 33.988 1.00 95.62 90 SER A CA 1
ATOM 711 C C . SER A 1 90 ? -10.063 -8.394 33.845 1.00 95.62 90 SER A C 1
ATOM 713 O O . SER A 1 90 ? -10.781 -8.537 34.836 1.00 95.62 90 SER A O 1
ATOM 715 N N . GLY A 1 91 ? -10.471 -8.780 32.631 1.00 95.50 91 GLY A N 1
ATOM 716 C CA . GLY A 1 91 ? -11.712 -9.511 32.354 1.00 95.50 91 GLY A CA 1
ATOM 717 C C . GLY A 1 91 ? -12.973 -8.647 32.254 1.00 95.50 91 GLY A C 1
ATOM 718 O O . GLY A 1 91 ? -14.082 -9.174 32.358 1.00 95.50 91 GLY A O 1
ATOM 719 N N . ARG A 1 92 ? -12.846 -7.325 32.086 1.00 95.94 92 ARG A N 1
ATOM 720 C CA . ARG A 1 92 ? -14.006 -6.432 31.911 1.00 95.94 92 ARG A CA 1
ATOM 721 C C . ARG A 1 92 ? -14.519 -6.480 30.473 1.00 95.94 92 ARG A C 1
ATOM 723 O O . ARG A 1 92 ? -13.740 -6.624 29.537 1.00 95.94 92 ARG A O 1
ATOM 730 N N . SER A 1 93 ? -15.827 -6.281 30.296 1.00 95.81 93 SER A N 1
ATOM 731 C CA . SER A 1 93 ? -16.402 -6.054 28.958 1.00 95.81 93 SER A CA 1
ATOM 732 C C . SER A 1 93 ? -15.867 -4.761 28.339 1.00 95.81 93 SER A C 1
ATOM 734 O O . SER A 1 93 ? -15.481 -3.841 29.067 1.00 95.81 93 SER A O 1
ATOM 736 N N . ILE A 1 94 ? -15.911 -4.634 27.009 1.00 96.75 94 ILE A N 1
ATOM 737 C CA . ILE A 1 94 ? -15.386 -3.442 26.325 1.00 96.75 94 ILE A CA 1
ATOM 738 C C . ILE A 1 94 ? -16.068 -2.149 26.784 1.00 96.75 94 ILE A C 1
ATOM 740 O O . ILE A 1 94 ? -15.402 -1.153 27.056 1.00 96.75 94 ILE A O 1
ATOM 744 N N . SER A 1 95 ? -17.390 -2.174 26.970 1.00 96.56 95 SER A N 1
ATOM 745 C CA . SER A 1 95 ? -18.133 -1.004 27.449 1.00 96.56 95 SER A CA 1
ATOM 746 C C . SER A 1 95 ? -17.709 -0.589 28.857 1.00 96.56 95 SER A C 1
ATOM 748 O O . SER A 1 95 ? -17.634 0.604 29.140 1.00 96.56 95 SER A O 1
ATOM 750 N N . GLN A 1 96 ? -17.445 -1.555 29.742 1.00 97.00 96 GLN A N 1
ATOM 751 C CA . GLN A 1 96 ? -16.956 -1.276 31.093 1.00 97.00 96 GLN A CA 1
ATOM 752 C C . GLN A 1 96 ? -15.507 -0.800 31.067 1.00 97.00 96 GLN A C 1
ATOM 754 O O . GLN A 1 96 ? -15.161 0.097 31.825 1.00 97.00 96 GLN A O 1
ATOM 759 N N . ALA A 1 97 ? -14.660 -1.385 30.221 1.00 97.75 97 ALA A N 1
ATOM 760 C CA . ALA A 1 97 ? -13.275 -0.962 30.079 1.00 97.75 97 ALA A CA 1
ATOM 761 C C . ALA A 1 97 ? -13.205 0.506 29.640 1.00 97.75 97 ALA A C 1
ATOM 763 O O . ALA A 1 97 ? -12.593 1.306 30.336 1.00 97.75 97 ALA A O 1
ATOM 764 N N . ILE A 1 98 ? -13.939 0.885 28.587 1.00 97.19 98 ILE A N 1
ATOM 765 C CA . ILE A 1 98 ? -14.034 2.277 28.121 1.00 97.19 98 ILE A CA 1
ATOM 766 C C . ILE A 1 98 ? -14.539 3.202 29.235 1.00 97.19 98 ILE A C 1
ATOM 768 O O . ILE A 1 98 ? -13.890 4.198 29.544 1.00 97.19 98 ILE A O 1
ATOM 772 N N . ASP A 1 99 ? -15.679 2.882 29.854 1.00 96.00 99 ASP A N 1
ATOM 773 C CA . ASP A 1 99 ? -16.292 3.740 30.877 1.00 96.00 99 ASP A CA 1
ATOM 774 C C . ASP A 1 99 ? -15.351 3.982 32.066 1.00 96.00 99 ASP A C 1
ATOM 776 O O . ASP A 1 99 ? -15.194 5.115 32.523 1.00 96.00 99 ASP A O 1
ATOM 780 N N . PHE A 1 100 ? -14.672 2.934 32.537 1.00 95.75 100 PHE A N 1
ATOM 781 C CA . PHE A 1 100 ? -13.715 3.063 33.629 1.00 95.75 100 PHE A CA 1
ATOM 782 C C . PHE A 1 100 ? -12.463 3.831 33.218 1.00 95.75 100 PHE A C 1
ATOM 784 O O . PHE A 1 100 ? -12.033 4.688 33.988 1.00 95.75 100 PHE A O 1
ATOM 791 N N . SER A 1 101 ? -11.901 3.585 32.034 1.00 96.12 101 SER A N 1
ATOM 792 C CA . SER A 1 101 ? -10.716 4.315 31.578 1.00 96.12 101 SER A CA 1
ATOM 793 C C . SER A 1 101 ? -10.997 5.809 31.470 1.00 96.12 101 SER A C 1
ATOM 795 O O . SER A 1 101 ? -10.225 6.604 31.990 1.00 96.12 101 SER A O 1
ATOM 797 N N . ILE A 1 102 ? -12.136 6.200 30.893 1.00 94.00 102 ILE A N 1
ATOM 798 C CA . ILE A 1 102 ? -12.504 7.615 30.754 1.00 94.00 102 ILE A CA 1
ATOM 799 C C . ILE A 1 102 ? -12.788 8.265 32.114 1.00 94.00 102 ILE A C 1
ATOM 801 O O . ILE A 1 102 ? -12.312 9.367 32.368 1.00 94.00 102 ILE A O 1
ATOM 805 N N . LYS A 1 103 ? -13.520 7.594 33.016 1.00 91.88 103 LYS A N 1
ATOM 806 C CA . LYS A 1 103 ? -13.844 8.142 34.349 1.00 91.88 103 LYS A CA 1
ATOM 807 C C . LYS A 1 103 ? -12.639 8.273 35.276 1.00 91.88 103 LYS A C 1
ATOM 809 O O . LYS A 1 103 ? -12.665 9.118 36.166 1.00 91.88 103 LYS A O 1
ATOM 814 N N . ASN A 1 104 ? -11.634 7.414 35.119 1.00 91.25 104 ASN A N 1
ATOM 815 C CA . ASN A 1 104 ? -10.444 7.413 35.972 1.00 91.25 104 ASN A CA 1
ATOM 816 C C . ASN A 1 104 ? -9.258 8.160 35.349 1.00 91.25 104 ASN A C 1
ATOM 818 O O . ASN A 1 104 ? -8.264 8.370 36.042 1.00 91.25 104 ASN A O 1
ATOM 822 N N . TYR A 1 105 ? -9.343 8.576 34.081 1.00 92.62 105 TYR A N 1
ATOM 823 C CA . TYR A 1 105 ? -8.302 9.391 33.467 1.00 92.62 105 TYR A CA 1
ATOM 824 C C . TYR A 1 105 ? -8.359 10.824 34.028 1.00 92.62 105 TYR A C 1
ATOM 826 O O . TYR A 1 105 ? -9.401 11.479 33.909 1.00 92.62 105 TYR A O 1
ATOM 834 N N . PRO A 1 106 ? -7.275 11.336 34.646 1.00 88.75 106 PRO A N 1
ATOM 835 C CA . PRO A 1 106 ? -7.280 12.652 35.276 1.00 88.75 106 PRO A CA 1
ATOM 836 C C . PRO A 1 106 ? -7.653 13.761 34.291 1.00 88.75 106 PRO A C 1
ATOM 838 O O . PRO A 1 106 ? -6.949 13.993 33.312 1.00 88.75 106 PRO A O 1
ATOM 841 N N . SER A 1 107 ? -8.757 14.453 34.575 1.00 86.50 107 SER A N 1
ATOM 842 C CA . SER A 1 107 ? -9.238 15.599 33.801 1.00 86.50 107 SER A CA 1
ATOM 843 C C . SER A 1 107 ? -9.315 15.342 32.290 1.00 86.50 107 SER A C 1
ATOM 845 O O . SER A 1 107 ? -8.911 16.199 31.498 1.00 86.50 107 SER A O 1
ATOM 847 N N . PHE A 1 108 ? -9.806 14.166 31.872 1.00 88.25 108 PHE A N 1
ATOM 848 C CA . PHE A 1 108 ? -9.913 13.802 30.453 1.00 88.25 108 PHE A CA 1
ATOM 849 C C . PHE A 1 108 ? -10.592 14.898 29.624 1.00 88.25 108 PHE A C 1
ATOM 851 O O . PHE A 1 108 ? -10.158 15.206 28.521 1.00 88.25 108 PHE A O 1
ATOM 858 N N . GLU A 1 109 ? -11.595 15.575 30.174 1.00 86.75 109 GLU A N 1
ATOM 859 C CA . GLU A 1 109 ? -12.289 16.703 29.557 1.00 86.75 109 GLU A CA 1
ATOM 860 C C . GLU A 1 109 ? -11.387 17.890 29.170 1.00 86.75 109 GLU A C 1
ATOM 862 O O . GLU A 1 109 ? -11.733 18.648 28.268 1.00 86.75 109 GLU A O 1
ATOM 867 N N . LEU A 1 110 ? -10.223 18.068 29.798 1.00 87.12 110 LEU A N 1
ATOM 868 C CA . LEU A 1 110 ? -9.281 19.146 29.460 1.00 87.12 110 LEU A CA 1
ATOM 869 C C . LEU A 1 110 ? -8.411 18.813 28.240 1.00 87.12 110 LEU A C 1
ATOM 871 O O . LEU A 1 110 ? -7.747 19.689 27.686 1.00 87.12 110 LEU A O 1
ATOM 875 N N . HIS A 1 111 ? -8.420 17.555 27.808 1.00 83.19 111 HIS A N 1
ATOM 876 C CA . HIS A 1 111 ? -7.610 17.037 26.716 1.00 83.19 111 HIS A CA 1
ATOM 877 C C . HIS A 1 111 ? -8.375 17.049 25.392 1.00 83.19 111 HIS A C 1
ATOM 879 O O . HIS A 1 111 ? -8.683 16.009 24.804 1.00 83.19 111 HIS A O 1
ATOM 885 N N . GLU A 1 112 ? -8.706 18.257 24.938 1.00 78.31 112 GLU A N 1
ATOM 886 C CA . GLU A 1 112 ? -9.395 18.486 23.669 1.00 78.31 112 GLU A CA 1
ATOM 887 C C . GLU A 1 112 ? -8.650 17.822 22.497 1.00 78.31 112 GLU A C 1
ATOM 889 O O . GLU A 1 112 ? -7.420 17.797 22.463 1.00 78.31 112 GLU A O 1
ATOM 894 N N . LEU A 1 113 ? -9.408 17.361 21.494 1.00 80.00 113 LEU A N 1
ATOM 895 C CA . LEU A 1 113 ? -8.901 16.859 20.204 1.00 80.00 113 LEU A CA 1
ATOM 896 C C . LEU A 1 113 ? -8.344 15.427 20.209 1.00 80.00 113 LEU A C 1
ATOM 898 O O . LEU A 1 113 ? -7.613 15.067 19.287 1.00 80.00 113 LEU A O 1
ATOM 902 N N . VAL A 1 114 ? -8.709 14.596 21.189 1.00 90.69 114 VAL A N 1
ATOM 903 C CA . VAL A 1 114 ? -8.458 13.145 21.136 1.00 90.69 114 VAL A CA 1
ATOM 904 C C . VAL A 1 114 ? -9.711 12.418 20.661 1.00 90.69 114 VAL A C 1
ATOM 906 O O . VAL A 1 114 ? -10.787 12.545 21.250 1.00 90.69 114 VAL A O 1
ATOM 909 N N . GLN A 1 115 ? -9.551 11.646 19.590 1.00 94.75 115 GLN A N 1
ATOM 910 C CA . GLN A 1 115 ? -10.586 10.813 18.994 1.00 94.75 115 GLN A CA 1
ATOM 911 C C . GLN A 1 115 ? -10.086 9.375 18.915 1.00 94.75 115 GLN A C 1
ATOM 913 O O . GLN A 1 115 ? -9.024 9.139 18.346 1.00 94.75 115 GLN A O 1
ATOM 918 N N . ILE A 1 116 ? -10.833 8.416 19.455 1.00 96.69 116 ILE A N 1
ATOM 919 C CA . ILE A 1 116 ? -10.447 6.999 19.487 1.00 96.69 116 ILE A CA 1
ATOM 920 C C . ILE A 1 116 ? -11.527 6.180 18.785 1.00 96.69 116 ILE A C 1
ATOM 922 O O . ILE A 1 116 ? -12.718 6.334 19.066 1.00 96.69 116 ILE A O 1
ATOM 926 N N . LEU A 1 117 ? -11.100 5.300 17.883 1.00 97.94 117 LEU A N 1
ATOM 927 C CA . LEU A 1 117 ? -11.936 4.269 17.280 1.00 97.94 117 LEU A CA 1
ATOM 928 C C . LEU A 1 117 ? -11.552 2.916 17.854 1.00 97.94 117 LEU A C 1
ATOM 930 O O . LEU A 1 117 ? -10.370 2.580 17.938 1.00 97.94 117 LEU A O 1
ATOM 934 N N . ILE A 1 118 ? -12.562 2.139 18.225 1.00 98.44 118 ILE A N 1
ATOM 935 C CA . ILE A 1 118 ? -12.378 0.823 18.825 1.00 98.44 118 ILE A CA 1
ATOM 936 C C . ILE A 1 118 ? -13.263 -0.178 18.094 1.00 98.44 118 ILE A C 1
ATOM 938 O O . ILE A 1 118 ? -14.489 -0.074 18.140 1.00 98.44 118 ILE A O 1
ATOM 942 N N . ALA A 1 119 ? -12.644 -1.149 17.432 1.00 98.31 119 ALA A N 1
ATOM 943 C CA . ALA A 1 119 ? -13.329 -2.228 16.737 1.00 98.31 119 ALA A CA 1
ATOM 944 C C . ALA A 1 119 ? -13.384 -3.479 17.610 1.00 98.31 119 ALA A C 1
ATOM 946 O O . ALA A 1 119 ? -12.377 -3.908 18.172 1.00 98.31 119 ALA A O 1
ATOM 947 N N . CYS A 1 120 ? -14.569 -4.076 17.709 1.00 97.75 120 CYS A N 1
ATOM 948 C CA . CYS A 1 120 ? -14.780 -5.328 18.426 1.00 97.75 120 CYS A CA 1
ATOM 949 C C . CYS A 1 120 ? -15.928 -6.130 17.806 1.00 97.75 120 CYS A C 1
ATOM 951 O O . CYS A 1 120 ? -16.784 -5.585 17.101 1.00 97.75 120 CYS A O 1
ATOM 953 N N . CYS A 1 121 ? -15.969 -7.426 18.104 1.00 96.00 121 CYS A N 1
ATOM 954 C CA . CYS A 1 121 ? -17.060 -8.303 17.702 1.00 96.00 121 CYS A CA 1
ATOM 955 C C . CYS A 1 121 ? -17.387 -9.294 18.831 1.00 96.00 121 CYS A C 1
ATOM 957 O O . CYS A 1 121 ? -16.915 -10.422 18.835 1.00 96.00 121 CYS A O 1
ATOM 959 N N . GLU A 1 122 ? -18.200 -8.871 19.803 1.00 89.56 122 GLU A N 1
ATOM 960 C CA . GLU A 1 122 ? -18.691 -9.755 20.876 1.00 89.56 122 GLU A CA 1
ATOM 961 C C . GLU A 1 122 ? -19.829 -10.656 20.345 1.00 89.56 122 GLU A C 1
ATOM 963 O O . GLU A 1 122 ? -19.625 -11.824 20.010 1.00 89.56 122 GLU A O 1
ATOM 968 N N . ASP A 1 123 ? -21.028 -10.082 20.189 1.00 91.00 123 ASP A N 1
ATOM 969 C CA . ASP A 1 123 ? -22.185 -10.743 19.562 1.00 91.00 123 ASP A CA 1
ATOM 970 C C . ASP A 1 123 ? -22.334 -10.374 18.084 1.00 91.00 123 ASP A C 1
ATOM 972 O O . ASP A 1 123 ? -22.732 -11.187 17.252 1.00 91.00 123 ASP A O 1
ATOM 976 N N . LYS A 1 124 ? -22.031 -9.110 17.778 1.00 95.19 124 LYS A N 1
ATOM 977 C CA . LYS A 1 124 ? -22.050 -8.515 16.445 1.00 95.19 124 LYS A CA 1
ATOM 978 C C . LYS A 1 124 ? -20.880 -7.538 16.319 1.00 95.19 124 LYS A C 1
ATOM 980 O O . LYS A 1 124 ? -20.493 -6.966 17.346 1.00 95.19 124 LYS A O 1
ATOM 985 N N . PRO A 1 125 ? -20.365 -7.302 15.103 1.00 96.69 125 PRO A N 1
ATOM 986 C CA . PRO A 1 125 ? -19.391 -6.250 14.858 1.00 96.69 125 PRO A CA 1
ATOM 987 C C . PRO A 1 125 ? -19.902 -4.884 15.316 1.00 96.69 125 PRO A C 1
ATOM 989 O O . PRO A 1 125 ? -21.056 -4.525 15.063 1.00 96.69 125 PRO A O 1
ATOM 992 N N . LYS A 1 126 ? -19.057 -4.126 16.014 1.00 97.19 126 LYS A N 1
ATOM 993 C CA . LYS A 1 126 ? -19.357 -2.773 16.496 1.00 97.19 126 LYS A CA 1
ATOM 994 C C . LYS A 1 126 ? -18.100 -1.914 16.451 1.00 97.19 126 LYS A C 1
ATOM 996 O O . LYS A 1 126 ? -17.001 -2.398 16.730 1.00 97.19 126 LYS A O 1
ATOM 1001 N N . ILE A 1 127 ? -18.297 -0.625 16.199 1.00 98.12 127 ILE A N 1
ATOM 1002 C CA . ILE A 1 127 ? -17.295 0.415 16.413 1.00 98.12 127 ILE A CA 1
ATOM 1003 C C . ILE A 1 127 ? -17.734 1.267 17.604 1.00 98.12 127 ILE A C 1
ATOM 1005 O O . ILE A 1 127 ? -18.827 1.841 17.593 1.00 98.12 127 ILE A O 1
ATOM 1009 N N . TYR A 1 128 ? -16.886 1.359 18.627 1.00 98.00 128 TYR A N 1
ATOM 1010 C CA . TYR A 1 128 ? -16.994 2.409 19.635 1.00 98.00 128 TYR A CA 1
ATOM 1011 C C . TYR A 1 128 ? -16.194 3.616 19.168 1.00 98.00 128 TYR A C 1
ATOM 1013 O O . TYR A 1 128 ? -15.064 3.504 18.692 1.00 98.00 128 TYR A O 1
ATOM 1021 N N . VAL A 1 129 ? -16.810 4.773 19.328 1.00 97.12 129 VAL A N 1
ATOM 1022 C CA . VAL A 1 129 ? -16.285 6.072 18.953 1.00 97.12 129 VAL A CA 1
ATOM 1023 C C . VAL A 1 129 ? -16.194 6.899 20.221 1.00 97.12 129 VAL A C 1
ATOM 1025 O O . VAL A 1 129 ? -17.216 7.141 20.859 1.00 97.12 129 VAL A O 1
ATOM 1028 N N . ILE A 1 130 ? -14.990 7.331 20.576 1.00 95.88 130 ILE A N 1
ATOM 1029 C CA . ILE A 1 130 ? -14.752 8.280 21.665 1.00 95.88 130 ILE A CA 1
ATOM 1030 C C . ILE A 1 130 ? -14.311 9.589 21.015 1.00 95.88 130 ILE A C 1
ATOM 1032 O O . ILE A 1 130 ? -13.252 9.626 20.397 1.00 95.88 130 ILE A O 1
ATOM 1036 N N . ASP A 1 131 ? -15.112 10.647 21.130 1.00 93.88 131 ASP A N 1
ATOM 1037 C CA . ASP A 1 131 ? -14.799 11.990 20.619 1.00 93.88 131 ASP A CA 1
ATOM 1038 C C . ASP A 1 131 ? -14.758 12.974 21.791 1.00 93.88 131 ASP A C 1
ATOM 1040 O O . ASP A 1 131 ? -15.792 13.270 22.401 1.00 93.88 131 ASP A O 1
ATOM 1044 N N . ASN A 1 132 ? -13.563 13.452 22.147 1.00 90.12 132 ASN A N 1
ATOM 1045 C CA . ASN A 1 132 ? -13.387 14.344 23.286 1.00 90.12 132 ASN A CA 1
ATOM 1046 C C . ASN A 1 132 ? -13.314 15.819 22.868 1.00 90.12 132 ASN A C 1
ATOM 1048 O O . ASN A 1 132 ? -12.273 16.334 22.447 1.00 90.12 132 ASN A O 1
ATOM 1052 N N . LYS A 1 133 ? -14.440 16.518 23.046 1.00 85.00 133 LYS A N 1
ATOM 1053 C CA . LYS A 1 133 ? -14.604 17.957 22.774 1.00 85.00 133 LYS A CA 1
ATOM 1054 C C . LYS A 1 133 ? -14.998 18.711 24.045 1.00 85.00 133 LYS A C 1
ATOM 1056 O O . LYS A 1 133 ? -16.052 19.339 24.088 1.00 85.00 133 LYS A O 1
ATOM 1061 N N . ARG A 1 134 ? -14.195 18.590 25.109 1.00 83.06 134 ARG A N 1
ATOM 1062 C CA . ARG A 1 134 ? -14.496 19.039 26.493 1.00 83.06 134 ARG A CA 1
ATOM 1063 C C . ARG A 1 134 ? -15.583 18.270 27.228 1.00 83.06 134 ARG A C 1
ATOM 1065 O O . ARG A 1 134 ? -15.794 18.463 28.418 1.00 83.06 134 ARG A O 1
ATOM 1072 N N . SER A 1 135 ? -16.293 17.409 26.524 1.00 84.94 135 SER A N 1
ATOM 1073 C CA . SER A 1 135 ? -17.188 16.433 27.107 1.00 84.94 135 SER A CA 1
ATOM 1074 C C . SER A 1 135 ? -17.011 15.161 26.289 1.00 84.94 135 SER A C 1
ATOM 1076 O O . SER A 1 135 ? -17.228 15.212 25.073 1.00 84.94 135 SER A O 1
ATOM 1078 N N . PRO A 1 136 ? -16.548 14.057 26.898 1.00 86.31 136 PRO A N 1
ATOM 1079 C CA . PRO A 1 136 ? -16.330 12.823 26.167 1.00 86.31 136 PRO A CA 1
ATOM 1080 C C . PRO A 1 136 ? -17.664 12.304 25.637 1.00 86.31 136 PRO A C 1
ATOM 1082 O O . PRO A 1 136 ? -18.562 11.949 26.402 1.00 86.31 136 PRO A O 1
ATOM 1085 N N . CYS A 1 137 ? -17.795 12.255 24.315 1.00 91.12 137 CYS A N 1
ATOM 1086 C CA . CYS A 1 137 ? -18.924 11.624 23.658 1.00 91.12 137 CYS A CA 1
ATOM 1087 C C . CYS A 1 137 ? -18.536 10.194 23.291 1.00 91.12 137 CYS A C 1
ATOM 1089 O O . CYS A 1 137 ? -17.581 9.988 22.543 1.00 91.12 137 CYS A O 1
ATOM 1091 N N . ILE A 1 138 ? -19.269 9.216 23.827 1.00 94.50 138 ILE A N 1
ATOM 1092 C CA . ILE A 1 138 ? -19.088 7.801 23.498 1.00 94.50 138 ILE A CA 1
ATOM 1093 C C . ILE A 1 138 ? -20.286 7.358 22.663 1.00 94.50 138 ILE A C 1
ATOM 1095 O O . ILE A 1 138 ? -21.422 7.365 23.141 1.00 94.50 138 ILE A O 1
ATOM 1099 N N . ILE A 1 139 ? -20.035 6.970 21.417 1.00 95.62 139 ILE A N 1
ATOM 1100 C CA . ILE A 1 139 ? -21.052 6.493 20.476 1.00 95.62 139 ILE A CA 1
ATOM 1101 C C . ILE A 1 139 ? -20.714 5.057 20.086 1.00 95.62 139 ILE A C 1
ATOM 1103 O O . ILE A 1 139 ? -19.555 4.723 19.857 1.00 95.62 139 ILE A O 1
ATOM 1107 N N . VAL A 1 140 ? -21.733 4.206 19.982 1.00 96.31 140 VAL A N 1
ATOM 1108 C CA . VAL A 1 140 ? -21.608 2.865 19.400 1.00 96.31 140 VAL A CA 1
ATOM 1109 C C . VAL A 1 140 ? -22.319 2.869 18.058 1.00 96.31 140 VAL A C 1
ATOM 1111 O O . VAL A 1 140 ? -23.488 3.246 17.980 1.00 96.31 140 VAL A O 1
ATOM 1114 N N . THR A 1 141 ? -21.622 2.466 17.004 1.00 95.75 141 THR A N 1
ATOM 1115 C CA . THR A 1 141 ? -22.127 2.516 15.630 1.00 95.75 141 THR A CA 1
ATOM 1116 C C . THR A 1 141 ? -21.667 1.303 14.828 1.00 95.75 141 THR A C 1
ATOM 1118 O O . THR A 1 141 ? -20.656 0.673 15.136 1.00 95.75 141 THR A O 1
ATOM 1121 N N . ASP A 1 142 ? -22.430 0.971 13.797 1.00 90.88 142 ASP A N 1
ATOM 1122 C CA . ASP A 1 142 ? -22.090 0.014 12.741 1.00 90.88 142 ASP A CA 1
ATOM 1123 C C . ASP A 1 142 ? -21.760 0.713 11.407 1.00 90.88 142 ASP A C 1
ATOM 1125 O O . ASP A 1 142 ? -21.325 0.074 10.448 1.00 90.88 142 ASP A O 1
ATOM 1129 N N . LYS A 1 143 ? -21.922 2.038 11.351 1.00 92.69 143 LYS A N 1
ATOM 1130 C CA . LYS A 1 143 ? -21.686 2.862 10.162 1.00 92.69 143 LYS A CA 1
ATOM 1131 C C . LYS A 1 143 ? -20.199 3.105 9.908 1.00 92.69 143 LYS A C 1
ATOM 1133 O O . LYS A 1 143 ? -19.375 2.993 10.813 1.00 92.69 143 LYS A O 1
ATOM 1138 N N . PHE A 1 144 ? -19.889 3.515 8.681 1.00 95.38 144 PHE A N 1
ATOM 1139 C CA . PHE A 1 144 ? -18.588 4.067 8.319 1.00 95.38 144 PHE A CA 1
ATOM 1140 C C . PHE A 1 144 ? -18.307 5.366 9.081 1.00 95.38 144 PHE A C 1
ATOM 1142 O O . PHE A 1 144 ? -19.152 6.262 9.137 1.00 95.38 144 PHE A O 1
ATOM 1149 N N . ILE A 1 145 ? -17.112 5.452 9.655 1.00 95.88 145 ILE A N 1
ATOM 1150 C CA . ILE A 1 145 ? -16.586 6.593 10.395 1.00 95.88 145 ILE A CA 1
ATOM 1151 C C . ILE A 1 145 ? -15.195 6.909 9.853 1.00 95.88 145 ILE A C 1
ATOM 1153 O O . ILE A 1 145 ? -14.364 6.018 9.681 1.00 95.88 145 ILE A O 1
ATOM 1157 N N . SER A 1 146 ? -14.930 8.194 9.639 1.00 94.19 146 SER A N 1
ATOM 1158 C CA . SER A 1 146 ? -13.609 8.711 9.297 1.00 94.19 146 SER A CA 1
ATOM 1159 C C . SER A 1 146 ? -13.240 9.851 10.237 1.00 94.19 146 SER A C 1
ATOM 1161 O O . SER A 1 146 ? -14.046 10.762 10.436 1.00 94.19 146 SER A O 1
ATOM 1163 N N . PHE A 1 147 ? -12.028 9.822 10.784 1.00 89.00 147 PHE A N 1
ATOM 1164 C CA . PHE A 1 147 ? -11.523 10.815 11.728 1.00 89.00 147 PHE A CA 1
ATOM 1165 C C . PHE A 1 147 ? -10.184 11.409 11.336 1.00 89.00 147 PHE A C 1
ATOM 1167 O O . PHE A 1 147 ? -9.428 10.852 10.539 1.00 89.00 147 PHE A O 1
ATOM 1174 N N . GLY A 1 148 ? -9.895 12.537 11.985 1.00 87.81 148 GLY A N 1
ATOM 1175 C CA . GLY A 1 148 ? -8.637 13.244 11.890 1.00 87.81 148 GLY A CA 1
ATOM 1176 C C . GLY A 1 148 ? -8.659 14.376 10.868 1.00 87.81 148 GLY A C 1
ATOM 1177 O O . GLY A 1 148 ? -9.650 15.093 10.758 1.00 87.81 148 GLY A O 1
ATOM 1178 N N . SER A 1 149 ? -7.539 14.601 10.184 1.00 88.50 149 SER A N 1
ATOM 1179 C CA . SER A 1 149 ? -7.282 15.847 9.441 1.00 88.50 149 SER A CA 1
ATOM 1180 C C . SER A 1 149 ? -7.369 15.724 7.922 1.00 88.50 149 SER A C 1
ATOM 1182 O O . SER A 1 149 ? -6.911 16.620 7.217 1.00 88.50 149 SER A O 1
ATOM 1184 N N . ALA A 1 150 ? -7.952 14.638 7.411 1.00 88.69 150 ALA A N 1
ATOM 1185 C CA . ALA A 1 150 ? -8.246 14.511 5.987 1.00 88.69 150 ALA A CA 1
ATOM 1186 C C . ALA A 1 150 ? -9.138 15.651 5.489 1.00 88.69 150 ALA A C 1
ATOM 1188 O O . ALA A 1 150 ? -10.058 16.070 6.196 1.00 88.69 150 ALA A O 1
ATOM 1189 N N . SER A 1 151 ? -8.892 16.105 4.258 1.00 88.38 151 SER A N 1
ATOM 1190 C CA . SER A 1 151 ? -9.752 17.074 3.579 1.00 88.38 151 SER A CA 1
ATOM 1191 C C . SER A 1 151 ? -11.173 16.527 3.402 1.00 88.38 151 SER A C 1
ATOM 1193 O O . SER A 1 151 ? -11.384 15.313 3.344 1.00 88.38 151 SER A O 1
ATOM 1195 N N . GLU A 1 152 ? -12.160 17.419 3.294 1.00 88.69 152 GLU A N 1
ATOM 1196 C CA . GLU A 1 152 ? -13.554 17.018 3.059 1.00 88.69 152 GLU A CA 1
ATOM 1197 C C . GLU A 1 152 ? -13.710 16.202 1.771 1.00 88.69 152 GLU A C 1
ATOM 1199 O O . GLU A 1 152 ? -14.474 15.237 1.742 1.00 88.69 152 GLU A O 1
ATOM 1204 N N . ASP A 1 153 ? -12.958 16.553 0.726 1.00 85.88 153 ASP A N 1
ATOM 1205 C CA . ASP A 1 153 ? -12.961 15.819 -0.537 1.00 85.88 153 ASP A CA 1
ATOM 1206 C C . ASP A 1 153 ? -12.424 14.400 -0.358 1.00 85.88 153 ASP A C 1
ATOM 1208 O O . ASP A 1 153 ? -13.052 13.453 -0.831 1.00 85.88 153 ASP A O 1
ATOM 1212 N N . PHE A 1 154 ? -11.334 14.224 0.398 1.00 88.75 154 PHE A N 1
ATOM 1213 C CA . PHE A 1 154 ? -10.788 12.895 0.659 1.00 88.75 154 PHE A CA 1
ATOM 1214 C C . PHE A 1 154 ? -11.736 12.048 1.518 1.00 88.75 154 PHE A C 1
ATOM 1216 O O . PHE A 1 154 ? -11.969 10.879 1.219 1.00 88.75 154 PHE A O 1
ATOM 1223 N N . GLN A 1 155 ? -12.370 12.643 2.533 1.00 90.75 155 GLN A N 1
ATOM 1224 C CA . GLN A 1 155 ? -13.393 11.961 3.335 1.00 90.75 155 GLN A CA 1
ATOM 1225 C C . GLN A 1 155 ? -14.619 11.566 2.501 1.00 90.75 155 GLN A C 1
ATOM 1227 O O . GLN A 1 155 ? -15.167 10.474 2.662 1.00 90.75 155 GLN A O 1
ATOM 1232 N N . ARG A 1 156 ? -15.063 12.438 1.588 1.00 88.94 156 ARG A N 1
ATOM 1233 C CA . ARG A 1 156 ? -16.175 12.144 0.677 1.00 88.94 156 ARG A CA 1
ATOM 1234 C C . ARG A 1 156 ? -15.807 11.037 -0.299 1.00 88.94 156 ARG A C 1
ATOM 1236 O O . ARG A 1 156 ? -16.640 10.173 -0.562 1.00 88.94 156 ARG A O 1
ATOM 1243 N N . TYR A 1 157 ? -14.584 11.056 -0.815 1.00 87.50 157 TYR A N 1
ATOM 1244 C CA . TYR A 1 157 ? -14.061 10.055 -1.734 1.00 87.50 157 TYR A CA 1
ATOM 1245 C C . TYR A 1 157 ? -14.040 8.659 -1.094 1.00 87.50 157 TYR A C 1
ATOM 1247 O O . TYR A 1 157 ? -14.639 7.726 -1.631 1.00 87.50 157 TYR A O 1
ATOM 1255 N N . THR A 1 158 ? -13.463 8.523 0.102 1.00 91.44 158 THR A N 1
ATOM 1256 C CA . THR A 1 158 ? -13.399 7.237 0.820 1.00 91.44 158 THR A CA 1
ATOM 1257 C C . THR A 1 158 ? -14.776 6.741 1.261 1.00 91.44 158 THR A C 1
ATOM 1259 O O . THR A 1 158 ? -15.076 5.555 1.122 1.00 91.44 158 THR A O 1
ATOM 1262 N N . SER A 1 159 ? -15.652 7.642 1.715 1.00 91.81 159 SER A N 1
ATOM 1263 C CA . SER A 1 159 ? -17.039 7.314 2.065 1.00 91.81 159 SER A CA 1
ATOM 1264 C C . SER A 1 159 ? -17.844 6.836 0.850 1.00 91.81 159 SER A C 1
ATOM 1266 O O . SER A 1 159 ? -18.534 5.817 0.913 1.00 91.81 159 SER A O 1
ATOM 1268 N N . SER A 1 160 ? -17.708 7.513 -0.295 1.00 89.38 160 SER A N 1
ATOM 1269 C CA . SER A 1 160 ? -18.399 7.130 -1.536 1.00 89.38 160 SER A CA 1
ATOM 1270 C C . SER A 1 160 ? -17.950 5.754 -2.027 1.00 89.38 160 SER A C 1
ATOM 1272 O O . SER A 1 160 ? -18.786 4.946 -2.441 1.00 89.38 160 SER A O 1
ATOM 1274 N N . PHE A 1 161 ? -16.651 5.455 -1.926 1.00 88.94 161 PHE A N 1
ATOM 1275 C CA . PHE A 1 161 ? -16.130 4.124 -2.224 1.00 88.94 161 PHE A CA 1
ATOM 1276 C C . PHE A 1 161 ? -16.692 3.069 -1.269 1.00 88.94 161 PHE A C 1
ATOM 1278 O O . PHE A 1 161 ? -17.177 2.041 -1.735 1.00 88.94 161 PHE A O 1
ATOM 1285 N N . TYR A 1 162 ? -16.688 3.324 0.046 1.00 90.88 162 TYR A N 1
ATOM 1286 C CA . TYR A 1 162 ? -17.271 2.408 1.032 1.00 90.88 162 TYR A CA 1
ATOM 1287 C C . TYR A 1 162 ? -18.727 2.072 0.697 1.00 90.88 162 TYR A C 1
ATOM 1289 O O . TYR A 1 162 ? -19.088 0.897 0.677 1.00 90.88 162 TYR A O 1
ATOM 1297 N N . HIS A 1 163 ? -19.553 3.079 0.402 1.00 88.38 163 HIS A N 1
ATOM 1298 C CA . HIS A 1 163 ? -20.966 2.869 0.092 1.00 88.38 163 HIS A CA 1
ATOM 1299 C C . HIS A 1 163 ? -21.160 2.072 -1.203 1.00 88.38 163 HIS A C 1
ATOM 1301 O O . HIS A 1 163 ? -21.846 1.051 -1.182 1.00 88.38 163 HIS A O 1
ATOM 1307 N N . SER A 1 164 ? -20.475 2.457 -2.283 1.00 84.06 164 SER A N 1
ATOM 1308 C CA . SER A 1 164 ? -20.542 1.751 -3.575 1.00 84.06 164 SER A CA 1
ATOM 1309 C C . SER A 1 164 ? -20.072 0.295 -3.457 1.00 84.06 164 SER A C 1
ATOM 1311 O O . SER A 1 164 ? -20.654 -0.634 -4.025 1.00 84.06 164 SER A O 1
ATOM 1313 N N . PHE A 1 165 ? -19.015 0.075 -2.675 1.00 81.38 165 PHE A N 1
ATOM 1314 C CA . PHE A 1 165 ? -18.482 -1.252 -2.418 1.00 81.38 165 PHE A CA 1
ATOM 1315 C C . PHE A 1 165 ? -19.439 -2.098 -1.574 1.00 81.38 165 PHE A C 1
ATOM 1317 O O . PHE A 1 165 ? -19.715 -3.250 -1.898 1.00 81.38 165 PHE A O 1
ATOM 1324 N N . ASN A 1 166 ? -19.976 -1.533 -0.496 1.00 81.44 166 ASN A N 1
ATOM 1325 C CA . ASN A 1 166 ? -20.860 -2.258 0.406 1.00 81.44 166 ASN A CA 1
ATOM 1326 C C . ASN A 1 166 ? -22.185 -2.658 -0.267 1.00 81.44 166 ASN A C 1
ATOM 1328 O O . ASN A 1 166 ? -22.711 -3.725 0.038 1.00 81.44 166 ASN A O 1
ATOM 1332 N N . GLU A 1 167 ? -22.690 -1.851 -1.203 1.00 77.88 167 GLU A N 1
ATOM 1333 C CA . GLU A 1 167 ? -23.863 -2.181 -2.026 1.00 77.88 167 GLU A CA 1
ATOM 1334 C C . GLU A 1 167 ? -23.584 -3.334 -3.004 1.00 77.88 167 GLU A C 1
ATOM 1336 O O . GLU A 1 167 ? -24.381 -4.262 -3.125 1.00 77.88 167 GLU A O 1
ATOM 1341 N N . SER A 1 168 ? -22.428 -3.327 -3.675 1.00 72.06 168 SER A N 1
ATOM 1342 C CA . SER A 1 168 ? -22.058 -4.386 -4.631 1.00 72.06 168 SER A CA 1
ATOM 1343 C C . SER A 1 168 ? -21.631 -5.701 -3.961 1.00 72.06 168 SER A C 1
ATOM 1345 O O . SER A 1 168 ? -21.770 -6.774 -4.556 1.00 72.06 168 SER A O 1
ATOM 1347 N N . ARG A 1 169 ? -21.186 -5.636 -2.699 1.00 70.69 169 ARG A N 1
ATOM 1348 C CA . ARG A 1 169 ? -20.750 -6.774 -1.873 1.00 70.69 169 ARG A CA 1
ATOM 1349 C C . ARG A 1 169 ? -21.843 -7.822 -1.641 1.00 70.69 169 ARG A C 1
ATOM 1351 O O . ARG A 1 169 ? -21.503 -8.970 -1.356 1.00 70.69 169 ARG A O 1
ATOM 1358 N N . GLU A 1 170 ? -23.130 -7.487 -1.764 1.00 64.31 170 GLU A N 1
ATOM 1359 C CA . GLU A 1 170 ? -24.214 -8.473 -1.599 1.00 64.31 170 GLU A CA 1
ATOM 1360 C C . GLU A 1 170 ? -24.092 -9.660 -2.569 1.00 64.31 170 GLU A C 1
ATOM 1362 O O . GLU A 1 170 ? -24.436 -10.788 -2.218 1.00 64.31 170 GLU A O 1
ATOM 1367 N N . ASN A 1 171 ? -23.493 -9.431 -3.741 1.00 63.16 171 ASN A N 1
ATOM 1368 C CA . ASN A 1 171 ? -23.244 -10.460 -4.751 1.00 63.16 171 ASN A CA 1
ATOM 1369 C C . ASN A 1 171 ? -21.988 -11.310 -4.478 1.00 63.16 171 ASN A C 1
ATOM 1371 O O . ASN A 1 171 ? -21.807 -12.350 -5.105 1.00 63.16 171 ASN A O 1
ATOM 1375 N N . GLU A 1 172 ? -21.123 -10.888 -3.550 1.00 64.88 172 GLU A N 1
ATOM 1376 C CA . GLU A 1 172 ? -19.904 -11.606 -3.142 1.00 64.88 172 GLU A CA 1
ATOM 1377 C C . GLU A 1 172 ? -20.121 -12.429 -1.846 1.00 64.88 172 GLU A C 1
ATOM 1379 O O . GLU A 1 172 ? -19.183 -13.020 -1.300 1.00 64.88 172 GLU A O 1
ATOM 1384 N N . TRP A 1 173 ? -21.358 -12.487 -1.323 1.00 53.97 173 TRP A N 1
ATOM 1385 C CA . TRP A 1 173 ? -21.701 -13.262 -0.125 1.00 53.97 173 TRP A CA 1
ATOM 1386 C C . TRP A 1 173 ? -21.431 -14.762 -0.321 1.00 53.97 173 TRP A C 1
ATOM 1388 O O . TRP A 1 173 ? -21.957 -15.396 -1.229 1.00 53.97 173 TRP A O 1
ATOM 1398 N N . GLY A 1 174 ? -20.619 -15.332 0.577 1.00 62.44 174 GLY A N 1
ATOM 1399 C CA . GLY A 1 174 ? -20.209 -16.741 0.557 1.00 62.44 174 GLY A CA 1
ATOM 1400 C C . GLY A 1 174 ? -18.710 -16.955 0.334 1.00 62.44 174 GLY A C 1
ATOM 1401 O O . GLY A 1 174 ? -18.219 -18.053 0.586 1.00 62.44 174 GLY A O 1
ATOM 1402 N N . ASN A 1 175 ? -17.967 -15.919 -0.070 1.00 75.38 175 ASN A N 1
ATOM 1403 C CA . ASN A 1 175 ? -16.509 -15.979 -0.105 1.00 75.38 175 ASN A CA 1
ATOM 1404 C C . ASN A 1 175 ? -15.934 -15.875 1.329 1.00 75.38 175 ASN A C 1
ATOM 1406 O O . ASN A 1 175 ? -16.178 -14.861 1.991 1.00 75.38 175 ASN A O 1
ATOM 1410 N N . PRO A 1 176 ? -15.161 -16.866 1.820 1.00 81.06 176 PRO A N 1
ATOM 1411 C CA . PRO A 1 176 ? -14.532 -16.802 3.143 1.00 81.06 176 PRO A CA 1
ATOM 1412 C C . PRO A 1 176 ? -13.541 -15.635 3.295 1.00 81.06 176 PRO A C 1
ATOM 1414 O O . PRO A 1 176 ? -13.279 -15.213 4.415 1.00 81.06 176 PRO A O 1
ATOM 1417 N N . LEU A 1 177 ? -13.039 -15.079 2.188 1.00 87.75 177 LEU A N 1
ATOM 1418 C CA . LEU A 1 177 ? -12.121 -13.938 2.160 1.00 87.75 177 LEU A CA 1
ATOM 1419 C C . LEU A 1 177 ? -12.831 -12.585 1.995 1.00 87.75 177 LEU A C 1
ATOM 1421 O O . LEU A 1 177 ? -12.165 -11.571 1.825 1.00 87.75 177 LEU A O 1
ATOM 1425 N N . ALA A 1 178 ? -14.167 -12.520 2.032 1.00 89.94 178 ALA A N 1
ATOM 1426 C CA . ALA A 1 178 ? -14.901 -11.284 1.728 1.00 89.94 178 ALA A CA 1
ATOM 1427 C C . ALA A 1 178 ? -14.515 -10.090 2.625 1.00 89.94 178 ALA A C 1
ATOM 1429 O O . ALA A 1 178 ? -14.450 -8.953 2.152 1.00 89.94 178 ALA A O 1
ATOM 1430 N N . ASP A 1 179 ? -14.259 -10.329 3.914 1.00 93.06 179 ASP A N 1
ATOM 1431 C CA . ASP A 1 179 ? -13.822 -9.275 4.834 1.00 93.06 179 ASP A CA 1
ATOM 1432 C C . ASP A 1 179 ? -12.376 -8.839 4.546 1.00 93.06 179 ASP A C 1
ATOM 1434 O O . ASP A 1 179 ? -12.110 -7.643 4.441 1.00 93.06 179 ASP A O 1
ATOM 1438 N N . GLU A 1 180 ? -11.464 -9.781 4.305 1.00 95.12 180 GLU A N 1
ATOM 1439 C CA . GLU A 1 180 ? -10.087 -9.474 3.902 1.00 95.12 180 GLU A CA 1
ATOM 1440 C C . GLU A 1 180 ? -10.034 -8.692 2.582 1.00 95.12 180 GLU A C 1
ATOM 1442 O O . GLU A 1 180 ? -9.360 -7.667 2.488 1.00 95.12 180 GLU A O 1
ATOM 1447 N N . MET A 1 181 ? -10.821 -9.100 1.584 1.00 92.88 181 MET A N 1
ATOM 1448 C CA . MET A 1 181 ? -10.954 -8.396 0.307 1.00 92.88 181 MET A CA 1
ATOM 1449 C C . MET A 1 181 ? -11.438 -6.958 0.493 1.00 92.88 181 MET A C 1
ATOM 1451 O O . MET A 1 181 ? -10.938 -6.049 -0.170 1.00 92.88 181 MET A O 1
ATOM 1455 N N . MET A 1 182 ? -12.403 -6.731 1.390 1.00 92.44 182 MET A N 1
ATOM 1456 C CA . MET A 1 182 ? -12.890 -5.387 1.704 1.00 92.44 182 MET A CA 1
ATOM 1457 C C . MET A 1 182 ? -11.797 -4.528 2.343 1.00 92.44 182 MET A C 1
ATOM 1459 O O . MET A 1 182 ? -11.628 -3.371 1.953 1.00 92.44 182 MET A O 1
ATOM 1463 N N . LEU A 1 183 ? -11.046 -5.093 3.294 1.00 96.69 183 LEU A N 1
ATOM 1464 C CA . LEU A 1 183 ? -9.916 -4.413 3.918 1.00 96.69 183 LEU A CA 1
ATOM 1465 C C . LEU A 1 183 ? -8.871 -4.019 2.864 1.00 96.69 183 LEU A C 1
ATOM 1467 O O . LEU A 1 183 ? -8.489 -2.853 2.784 1.00 96.69 183 LEU A O 1
ATOM 1471 N N . LEU A 1 184 ? -8.456 -4.967 2.023 1.00 96.94 184 LEU A N 1
ATOM 1472 C CA . LEU A 1 184 ? -7.440 -4.757 0.991 1.00 96.94 184 LEU A CA 1
ATOM 1473 C C . LEU A 1 184 ? -7.872 -3.739 -0.062 1.00 96.94 184 LEU A C 1
ATOM 1475 O O . LEU A 1 184 ? -7.077 -2.882 -0.434 1.00 96.94 184 LEU A O 1
ATOM 1479 N N . ARG A 1 185 ? -9.131 -3.782 -0.510 1.00 95.44 185 ARG A N 1
ATOM 1480 C CA . ARG A 1 185 ? -9.681 -2.797 -1.455 1.00 95.44 185 ARG A CA 1
ATOM 1481 C C . ARG A 1 185 ? -9.671 -1.385 -0.872 1.00 95.44 185 ARG A C 1
ATOM 1483 O O . ARG A 1 185 ? -9.303 -0.450 -1.576 1.00 95.44 185 ARG A O 1
ATOM 1490 N N . MET A 1 186 ? -10.021 -1.226 0.406 1.00 96.75 186 MET A N 1
ATOM 1491 C CA . MET A 1 186 ? -9.961 0.079 1.070 1.00 96.75 186 MET A CA 1
ATOM 1492 C C . MET A 1 186 ? -8.514 0.556 1.261 1.00 96.75 186 MET A C 1
ATOM 1494 O O . MET A 1 186 ? -8.225 1.720 1.006 1.00 96.75 186 MET A O 1
ATOM 1498 N N . ILE A 1 187 ? -7.581 -0.321 1.648 1.00 97.69 187 ILE A N 1
ATOM 1499 C CA . ILE A 1 187 ? -6.155 0.039 1.732 1.00 97.69 187 ILE A CA 1
ATOM 1500 C C . ILE A 1 187 ? -5.630 0.455 0.351 1.00 97.69 187 ILE A C 1
ATOM 1502 O O . ILE A 1 187 ? -5.032 1.520 0.231 1.00 97.69 187 ILE A O 1
ATOM 1506 N N . ALA A 1 188 ? -5.900 -0.326 -0.697 1.00 96.62 188 ALA A N 1
ATOM 1507 C CA . ALA A 1 188 ? -5.482 -0.017 -2.063 1.00 96.62 188 ALA A CA 1
ATOM 1508 C C . ALA A 1 188 ? -6.061 1.314 -2.563 1.00 96.62 188 ALA A C 1
ATOM 1510 O O . ALA A 1 188 ? -5.352 2.072 -3.216 1.00 96.62 188 ALA A O 1
ATOM 1511 N N . LEU A 1 189 ? -7.315 1.632 -2.217 1.00 94.75 189 LEU A N 1
ATOM 1512 C CA . LEU A 1 189 ? -7.926 2.929 -2.513 1.00 94.75 189 LEU A CA 1
ATOM 1513 C C . LEU A 1 189 ? -7.137 4.085 -1.891 1.00 94.75 189 LEU A C 1
ATOM 1515 O O . LEU A 1 189 ? -6.862 5.071 -2.571 1.00 94.75 189 LEU A O 1
ATOM 1519 N N . LEU A 1 190 ? -6.809 3.980 -0.601 1.00 95.44 190 LEU A N 1
ATOM 1520 C CA . LEU A 1 190 ? -6.097 5.029 0.133 1.00 95.44 190 LEU A CA 1
ATOM 1521 C C . LEU A 1 190 ? -4.678 5.208 -0.401 1.00 95.44 190 LEU A C 1
ATOM 1523 O O . LEU A 1 190 ? -4.268 6.332 -0.664 1.00 95.44 190 LEU A O 1
ATOM 1527 N N . GLN A 1 191 ? -3.972 4.099 -0.628 1.00 94.62 191 GLN A N 1
ATOM 1528 C CA . GLN A 1 191 ? -2.623 4.115 -1.189 1.00 94.62 191 GLN A CA 1
ATOM 1529 C C . GLN A 1 191 ? -2.610 4.670 -2.613 1.00 94.62 191 GLN A C 1
ATOM 1531 O O . GLN A 1 191 ? -1.769 5.500 -2.943 1.00 94.62 191 GLN A O 1
ATOM 1536 N N . SER A 1 192 ? -3.582 4.275 -3.443 1.00 91.88 192 SER A N 1
ATOM 1537 C CA . SER A 1 192 ? -3.765 4.856 -4.771 1.00 91.88 192 SER A CA 1
ATOM 1538 C C . SER A 1 192 ? -4.024 6.356 -4.661 1.00 91.88 192 SER A C 1
ATOM 1540 O O . SER A 1 192 ? -3.348 7.127 -5.323 1.00 91.88 192 SER A O 1
ATOM 1542 N N . TYR A 1 193 ? -4.914 6.815 -3.778 1.00 90.00 193 TYR A N 1
ATOM 1543 C CA . TYR A 1 193 ? -5.162 8.249 -3.613 1.00 90.00 193 TYR A CA 1
ATOM 1544 C C . TYR A 1 193 ? -3.8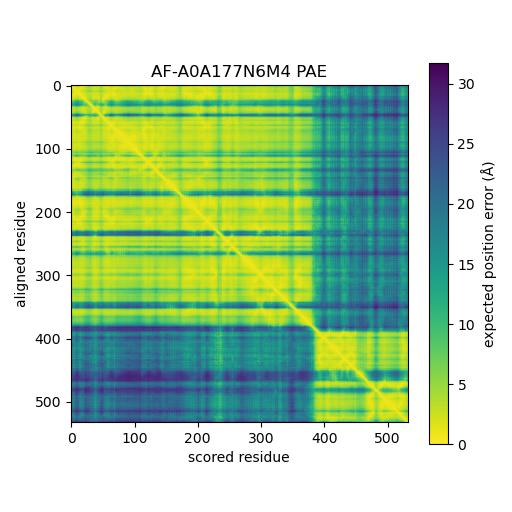97 9.031 -3.226 1.00 90.00 193 TYR A C 1
ATOM 1546 O O . TYR A 1 193 ? -3.640 10.074 -3.830 1.00 90.00 193 TYR A O 1
ATOM 1554 N N . SER A 1 194 ? -3.100 8.525 -2.280 1.00 88.31 194 SER A N 1
ATOM 1555 C CA . SER A 1 194 ? -1.839 9.150 -1.849 1.00 88.31 194 SER A CA 1
ATOM 1556 C C . SER A 1 194 ? -0.744 9.136 -2.913 1.00 88.31 194 SER A C 1
ATOM 1558 O O . SER A 1 194 ? 0.076 10.044 -2.935 1.00 88.31 194 SER A O 1
ATOM 1560 N N . ALA A 1 195 ? -0.753 8.174 -3.839 1.00 85.06 195 ALA A N 1
ATOM 1561 C CA . ALA A 1 195 ? 0.155 8.198 -4.987 1.00 85.06 195 ALA A CA 1
ATOM 1562 C C . ALA A 1 195 ? -0.142 9.360 -5.962 1.00 85.06 195 ALA A C 1
ATOM 1564 O O . ALA A 1 195 ? 0.753 9.794 -6.679 1.00 85.06 195 ALA A O 1
ATOM 1565 N N . HIS A 1 196 ? -1.376 9.882 -5.974 1.00 80.62 196 HIS A N 1
ATOM 1566 C CA . HIS A 1 196 ? -1.805 10.966 -6.876 1.00 80.62 196 HIS A CA 1
ATOM 1567 C C . HIS A 1 196 ? -1.909 12.330 -6.202 1.00 80.62 196 HIS A C 1
ATOM 1569 O O . HIS A 1 196 ? -1.821 13.366 -6.856 1.00 80.62 196 HIS A O 1
ATOM 1575 N N . ASN A 1 197 ? -2.184 12.345 -4.902 1.00 83.00 197 ASN A N 1
ATOM 1576 C CA . ASN A 1 197 ? -2.506 13.555 -4.165 1.00 83.00 197 ASN A CA 1
ATOM 1577 C C . ASN A 1 197 ? -1.514 13.721 -3.027 1.00 83.00 197 ASN A C 1
ATOM 1579 O O . ASN A 1 197 ? -1.244 12.775 -2.297 1.00 83.00 197 ASN A O 1
ATOM 1583 N N . ASN A 1 198 ? -1.048 14.951 -2.820 1.00 85.25 198 ASN A N 1
ATOM 1584 C CA . ASN A 1 198 ? -0.210 15.283 -1.675 1.00 85.25 198 ASN A CA 1
ATOM 1585 C C . ASN A 1 198 ? -1.041 15.251 -0.381 1.00 85.25 198 ASN A C 1
ATOM 1587 O O . ASN A 1 198 ? -1.575 16.270 0.070 1.00 85.25 198 ASN A O 1
ATOM 1591 N N . THR A 1 199 ? -1.163 14.071 0.218 1.00 90.69 199 THR A N 1
ATOM 1592 C CA . THR A 1 199 ? -1.861 13.877 1.487 1.00 90.69 199 THR A CA 1
ATOM 1593 C C . THR A 1 199 ? -1.018 14.353 2.662 1.00 90.69 199 THR A C 1
ATOM 1595 O O . THR A 1 199 ? -1.574 14.905 3.620 1.00 90.69 199 THR A O 1
ATOM 1598 N N . ILE A 1 200 ? 0.314 14.283 2.538 1.00 91.12 200 ILE A N 1
ATOM 1599 C CA . ILE A 1 200 ? 1.269 14.794 3.533 1.00 91.12 200 ILE A CA 1
ATOM 1600 C C . ILE A 1 200 ? 1.030 16.272 3.841 1.00 91.12 200 ILE A C 1
ATOM 1602 O O . ILE A 1 200 ? 1.077 16.665 5.011 1.00 91.12 200 ILE A O 1
ATOM 1606 N N . GLY A 1 201 ? 0.658 17.076 2.842 1.00 87.12 201 GLY A N 1
ATOM 1607 C CA . GLY A 1 201 ? 0.241 18.468 3.031 1.00 87.12 201 GLY A CA 1
ATOM 1608 C C . GLY A 1 201 ? -0.856 18.636 4.092 1.00 87.12 201 GLY A C 1
ATOM 1609 O O . GLY A 1 201 ? -0.816 19.581 4.876 1.00 87.12 201 GLY A O 1
ATOM 1610 N N . HIS A 1 202 ? -1.779 17.680 4.202 1.00 88.75 202 HIS A N 1
ATOM 1611 C CA . HIS A 1 202 ? -2.872 17.659 5.183 1.00 88.75 202 HIS A CA 1
ATOM 1612 C C . HIS A 1 202 ? -2.505 16.976 6.518 1.00 88.75 202 HIS A C 1
ATOM 1614 O O . HIS A 1 202 ? -3.361 16.782 7.392 1.00 88.75 202 HIS A O 1
ATOM 1620 N N . GLY A 1 203 ? -1.230 16.629 6.707 1.00 90.25 203 GLY A N 1
ATOM 1621 C CA . GLY A 1 203 ? -0.719 15.973 7.910 1.00 90.25 203 GLY A CA 1
ATOM 1622 C C . GLY A 1 203 ? -1.106 14.502 8.034 1.00 90.25 203 GLY A C 1
ATOM 1623 O O . GLY A 1 203 ? -1.131 13.986 9.152 1.00 90.25 203 GLY A O 1
ATOM 1624 N N . ILE A 1 204 ? -1.445 13.858 6.919 1.00 93.56 204 ILE A N 1
ATOM 1625 C CA . ILE A 1 204 ? -1.781 12.432 6.828 1.00 93.56 204 ILE A CA 1
ATOM 1626 C C . ILE A 1 204 ? -0.980 11.811 5.680 1.00 93.56 204 ILE A C 1
ATOM 1628 O O . ILE A 1 204 ? -0.495 12.550 4.838 1.00 93.56 204 ILE A O 1
ATOM 1632 N N . GLY A 1 205 ? -0.850 10.491 5.612 1.00 93.38 205 GLY A N 1
ATOM 1633 C CA . GLY A 1 205 ? -0.258 9.822 4.445 1.00 93.38 205 GLY A CA 1
ATOM 1634 C C . GLY A 1 205 ? 0.815 8.808 4.810 1.00 93.38 205 GLY A C 1
ATOM 1635 O O . GLY A 1 205 ? 0.807 8.247 5.914 1.00 93.38 205 GLY A O 1
ATOM 1636 N N . GLY A 1 206 ? 1.732 8.570 3.871 1.00 93.62 206 GLY A N 1
ATOM 1637 C CA . GLY A 1 206 ? 2.641 7.428 3.941 1.00 93.62 206 GLY A CA 1
ATOM 1638 C C . GLY A 1 206 ? 1.883 6.103 3.818 1.00 93.62 206 GLY A C 1
ATOM 1639 O O . GLY A 1 206 ? 0.775 6.039 3.291 1.00 93.62 206 GLY A O 1
ATOM 1640 N N . ALA A 1 207 ? 2.466 5.017 4.312 1.00 95.56 207 ALA A N 1
ATOM 1641 C CA . ALA A 1 207 ? 1.862 3.700 4.244 1.00 95.56 207 ALA A CA 1
ATOM 1642 C C . ALA A 1 207 ? 0.647 3.541 5.178 1.00 95.56 207 ALA A C 1
ATOM 1644 O O . ALA A 1 207 ? 0.794 3.398 6.399 1.00 95.56 207 ALA A O 1
ATOM 1645 N N . TYR A 1 208 ? -0.543 3.428 4.590 1.00 97.31 208 TYR A N 1
ATOM 1646 C CA . TYR A 1 208 ? -1.748 2.973 5.278 1.00 97.31 208 TYR A CA 1
ATOM 1647 C C . TYR A 1 208 ? -1.641 1.511 5.692 1.00 97.31 208 TYR A C 1
ATOM 1649 O O . TYR A 1 208 ? -1.093 0.663 4.979 1.00 97.31 208 TYR A O 1
ATOM 1657 N N . SER A 1 209 ? -2.186 1.205 6.862 1.00 97.56 209 SER A N 1
ATOM 1658 C CA . SER A 1 209 ? -2.310 -0.168 7.328 1.00 97.56 209 SER A CA 1
ATOM 1659 C C . SER A 1 209 ? -3.634 -0.405 8.016 1.00 97.56 209 SER A C 1
ATOM 1661 O O . SER A 1 209 ? -4.254 0.537 8.510 1.00 97.56 209 SER A O 1
ATOM 1663 N N . GLY A 1 210 ? -4.065 -1.660 8.057 1.00 97.94 210 GLY A N 1
ATOM 1664 C CA . GLY A 1 210 ? -5.346 -2.013 8.643 1.00 97.94 210 GLY A CA 1
ATOM 1665 C C . GLY A 1 210 ? -5.411 -3.399 9.256 1.00 97.94 210 GLY A C 1
ATOM 1666 O O . GLY A 1 210 ? -4.491 -4.214 9.159 1.00 97.94 210 GLY A O 1
ATOM 1667 N N . LEU A 1 211 ? -6.535 -3.631 9.916 1.00 98.19 211 L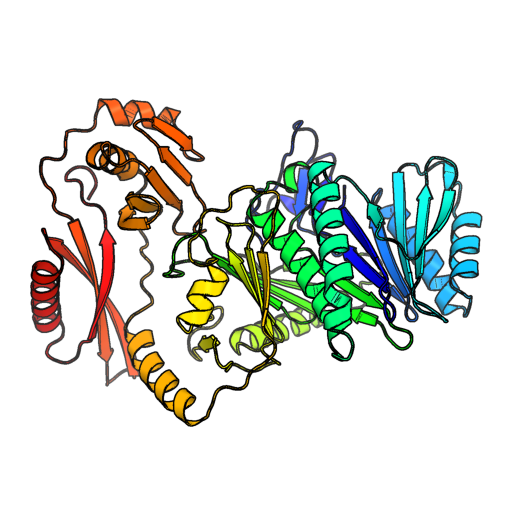EU A N 1
ATOM 1668 C CA . LEU A 1 211 ? -6.925 -4.895 10.522 1.00 98.19 211 LEU A CA 1
ATOM 1669 C C . LEU A 1 211 ? -8.448 -5.009 10.519 1.00 98.19 211 LEU A C 1
ATOM 1671 O O . LEU A 1 211 ? -9.167 -4.017 10.335 1.00 98.19 211 LEU A O 1
ATOM 1675 N N . TYR A 1 212 ? -8.944 -6.201 10.814 1.00 98.00 212 TYR A N 1
ATOM 1676 C CA . TYR A 1 212 ? -10.335 -6.417 11.170 1.00 98.00 212 TYR A CA 1
ATOM 1677 C C . TYR A 1 212 ? -10.477 -7.404 12.323 1.00 98.00 212 TYR A C 1
ATOM 1679 O O . TYR A 1 212 ? -9.609 -8.230 12.586 1.00 98.00 212 TYR A O 1
ATOM 1687 N N . VAL A 1 213 ? -11.585 -7.282 13.039 1.00 98.25 213 VAL A N 1
ATOM 1688 C CA . VAL A 1 213 ? -11.904 -8.055 14.233 1.00 98.25 213 VAL A CA 1
ATOM 1689 C C . VAL A 1 213 ? -13.157 -8.864 13.953 1.00 98.25 213 VAL A C 1
ATOM 1691 O O . VAL A 1 213 ? -14.222 -8.289 13.710 1.00 98.25 213 VAL A O 1
ATOM 1694 N N . THR A 1 214 ? -13.032 -10.186 13.985 1.00 96.81 214 THR A N 1
ATOM 1695 C CA . THR A 1 214 ? -14.166 -11.114 13.933 1.00 96.81 214 THR A CA 1
ATOM 1696 C C . THR A 1 214 ? -14.548 -11.537 15.345 1.00 96.81 214 THR A C 1
ATOM 1698 O O . THR A 1 214 ? -13.931 -11.131 16.330 1.00 96.81 214 THR A O 1
ATOM 1701 N N . LYS A 1 215 ? -15.572 -12.382 15.477 1.00 94.81 215 LYS A N 1
ATOM 1702 C CA . LYS A 1 215 ? -15.953 -12.938 16.781 1.00 94.81 215 LYS A CA 1
ATOM 1703 C C . LYS A 1 215 ? -14.821 -13.715 17.462 1.00 94.81 215 LYS A C 1
ATOM 1705 O O . LYS A 1 215 ? -14.779 -13.779 18.688 1.00 94.81 215 LYS A O 1
ATOM 1710 N N . ASN A 1 216 ? -13.934 -14.311 16.671 1.00 93.25 216 ASN A N 1
ATOM 1711 C CA . ASN A 1 216 ? -12.958 -15.270 17.170 1.00 93.25 216 ASN A CA 1
ATOM 1712 C C . ASN A 1 216 ? -11.561 -14.668 17.296 1.00 93.25 216 ASN A C 1
ATOM 1714 O O . ASN A 1 216 ? -10.829 -15.035 18.212 1.00 93.25 216 ASN A O 1
ATOM 1718 N N . GLU A 1 217 ? -11.183 -13.779 16.379 1.00 95.94 217 GLU A N 1
ATOM 1719 C CA . GLU A 1 217 ? -9.803 -13.325 16.279 1.00 95.94 217 GLU A CA 1
ATOM 1720 C C . GLU A 1 217 ? -9.657 -11.966 15.581 1.00 95.94 217 GLU A C 1
ATOM 1722 O O . GLU A 1 217 ? -10.573 -11.444 14.933 1.00 95.94 217 GLU A O 1
ATOM 1727 N N . ILE A 1 218 ? -8.451 -11.417 15.720 1.00 96.75 218 ILE A N 1
ATOM 1728 C CA . ILE A 1 218 ? -8.005 -10.207 15.040 1.00 96.75 218 ILE A CA 1
ATOM 1729 C C . ILE A 1 218 ? -7.172 -10.635 13.844 1.00 96.75 218 ILE A C 1
ATOM 1731 O O . ILE A 1 218 ? -6.159 -11.318 13.995 1.00 96.75 218 ILE A O 1
ATOM 1735 N N . HIS A 1 219 ? -7.561 -10.158 12.674 1.00 97.38 219 HIS A N 1
ATOM 1736 C CA . HIS A 1 219 ? -6.844 -10.369 11.434 1.00 97.38 219 HIS A CA 1
ATOM 1737 C C . HIS A 1 219 ? -6.163 -9.063 11.044 1.00 97.38 219 HIS A C 1
ATOM 1739 O O . HIS A 1 219 ? -6.812 -8.075 10.698 1.00 97.38 219 HIS A O 1
ATOM 1745 N N . TRP A 1 220 ? -4.838 -9.048 11.123 1.00 97.50 220 TRP A N 1
ATOM 1746 C CA . TRP A 1 220 ? -4.045 -7.986 10.518 1.00 97.50 220 TRP A CA 1
ATOM 1747 C C . TRP A 1 220 ? -4.123 -8.084 8.999 1.00 97.50 220 TRP A C 1
ATOM 1749 O O . TRP A 1 220 ? -4.414 -9.155 8.464 1.00 97.50 220 TRP A O 1
ATOM 1759 N N . GLN A 1 221 ? -3.849 -6.982 8.297 1.00 96.75 221 GLN A N 1
ATOM 1760 C CA . GLN A 1 221 ? -3.647 -7.083 6.856 1.00 96.75 221 GLN A CA 1
ATOM 1761 C C . GLN A 1 221 ? -2.587 -8.164 6.546 1.00 96.75 221 GLN A C 1
ATOM 1763 O O . GLN A 1 221 ? -1.617 -8.308 7.304 1.00 96.75 221 GLN A O 1
ATOM 1768 N N . PRO A 1 222 ? -2.752 -8.895 5.440 1.00 97.19 222 PRO A N 1
ATOM 1769 C CA . PRO A 1 222 ? -1.772 -9.873 4.989 1.00 97.19 222 PRO A CA 1
ATOM 1770 C C . PRO A 1 222 ? -0.491 -9.190 4.484 1.00 97.19 222 PRO A C 1
ATOM 1772 O O . PRO A 1 222 ? -0.394 -7.962 4.437 1.00 97.19 222 PRO A O 1
ATOM 1775 N N . ASP A 1 223 ? 0.500 -9.990 4.093 1.00 97.62 223 ASP A N 1
ATOM 1776 C CA . ASP A 1 223 ? 1.724 -9.477 3.477 1.00 97.62 223 ASP A CA 1
ATOM 1777 C C . ASP A 1 223 ? 1.425 -8.971 2.066 1.00 97.62 223 ASP A C 1
ATOM 1779 O O . ASP A 1 223 ? 0.904 -9.714 1.225 1.00 97.62 223 ASP A O 1
ATOM 1783 N N . ILE A 1 224 ? 1.755 -7.706 1.810 1.00 98.25 224 ILE A N 1
ATOM 1784 C CA . ILE A 1 224 ? 1.423 -7.035 0.553 1.00 98.25 224 ILE A CA 1
ATOM 1785 C C . ILE A 1 224 ? 2.695 -6.498 -0.089 1.00 98.25 224 ILE A C 1
ATOM 1787 O O . ILE A 1 224 ? 3.405 -5.701 0.525 1.00 98.25 224 ILE A O 1
ATOM 1791 N N . TYR A 1 225 ? 2.926 -6.870 -1.343 1.00 97.44 225 TYR A N 1
ATOM 1792 C CA . TYR A 1 225 ? 3.855 -6.189 -2.237 1.00 97.44 225 TYR A CA 1
ATOM 1793 C C . TYR A 1 225 ? 3.085 -5.184 -3.094 1.00 97.44 225 TYR A C 1
ATOM 1795 O O . TYR A 1 225 ? 2.129 -5.549 -3.771 1.00 97.44 225 TYR A O 1
ATOM 1803 N N . TYR A 1 226 ? 3.510 -3.931 -3.103 1.00 96.06 226 TYR A N 1
ATOM 1804 C CA . TYR A 1 226 ? 3.014 -2.888 -3.984 1.00 96.06 226 TYR A CA 1
ATOM 1805 C C . TYR A 1 226 ? 4.024 -2.641 -5.099 1.00 96.06 226 TYR A C 1
ATOM 1807 O O . TYR A 1 226 ? 5.204 -2.421 -4.825 1.00 96.06 226 TYR A O 1
ATOM 1815 N N . MET A 1 227 ? 3.532 -2.618 -6.334 1.00 92.50 227 MET A N 1
ATOM 1816 C CA . MET A 1 227 ? 4.242 -2.098 -7.498 1.00 92.50 227 MET A CA 1
ATOM 1817 C C . MET A 1 227 ? 3.605 -0.766 -7.879 1.00 92.50 227 MET A C 1
ATOM 1819 O O . MET A 1 227 ? 2.465 -0.745 -8.344 1.00 92.50 227 MET A O 1
ATOM 1823 N N . ILE A 1 228 ? 4.317 0.335 -7.671 1.00 88.44 228 ILE A N 1
ATOM 1824 C CA . ILE A 1 228 ? 3.880 1.671 -8.072 1.00 88.44 228 ILE A CA 1
ATOM 1825 C C . ILE A 1 228 ? 4.471 1.940 -9.452 1.00 88.44 228 ILE A C 1
ATOM 1827 O O . ILE A 1 228 ? 5.687 1.887 -9.631 1.00 88.44 228 ILE A O 1
ATOM 1831 N N . HIS A 1 229 ? 3.616 2.204 -10.430 1.00 82.00 229 HIS A N 1
ATOM 1832 C CA . HIS A 1 229 ? 4.023 2.435 -11.813 1.00 82.00 229 HIS A CA 1
ATOM 1833 C C . HIS A 1 229 ? 3.232 3.588 -12.423 1.00 82.00 229 HIS A C 1
ATOM 1835 O O . HIS A 1 229 ? 2.085 3.809 -12.049 1.00 82.00 229 HIS A O 1
ATOM 1841 N N . GLY A 1 230 ? 3.819 4.304 -13.378 1.00 75.38 230 GLY A N 1
ATOM 1842 C CA . GLY A 1 230 ? 3.111 5.347 -14.126 1.00 75.38 230 GLY A CA 1
ATOM 1843 C C . GLY A 1 230 ? 2.390 4.813 -15.366 1.00 75.38 230 GLY A C 1
ATOM 1844 O O . GLY A 1 230 ? 2.056 3.630 -15.468 1.00 75.38 230 GLY A O 1
ATOM 1845 N N . GLU A 1 231 ? 2.221 5.690 -16.358 1.00 63.53 231 GLU A N 1
ATOM 1846 C CA . GLU A 1 231 ? 1.682 5.367 -17.694 1.00 63.53 231 GLU A CA 1
ATOM 1847 C C . GLU A 1 231 ? 2.577 4.407 -18.495 1.00 63.53 231 GLU A C 1
ATOM 1849 O O . GLU A 1 231 ? 2.173 3.898 -19.540 1.00 63.53 231 GLU A O 1
ATOM 1854 N N . ASN A 1 232 ? 3.813 4.185 -18.037 1.00 59.53 232 ASN A N 1
ATOM 1855 C CA . ASN A 1 232 ? 4.809 3.406 -18.751 1.00 59.53 232 ASN A CA 1
ATOM 1856 C C . ASN A 1 232 ? 4.497 1.895 -18.694 1.00 59.53 232 ASN A C 1
ATOM 1858 O O . ASN A 1 232 ? 4.618 1.288 -17.628 1.00 59.53 232 ASN A O 1
ATOM 1862 N N . PRO A 1 233 ? 4.223 1.234 -19.835 1.00 50.81 233 PRO A N 1
ATOM 1863 C CA . PRO A 1 233 ? 3.964 -0.207 -19.874 1.00 50.81 233 PRO A CA 1
ATOM 1864 C C . PRO A 1 233 ? 5.222 -1.059 -19.641 1.00 50.81 233 PRO A C 1
ATOM 1866 O O . PRO A 1 233 ? 5.129 -2.277 -19.514 1.00 50.81 233 PRO A O 1
ATOM 1869 N N . ALA A 1 234 ? 6.412 -0.451 -19.640 1.00 52.72 23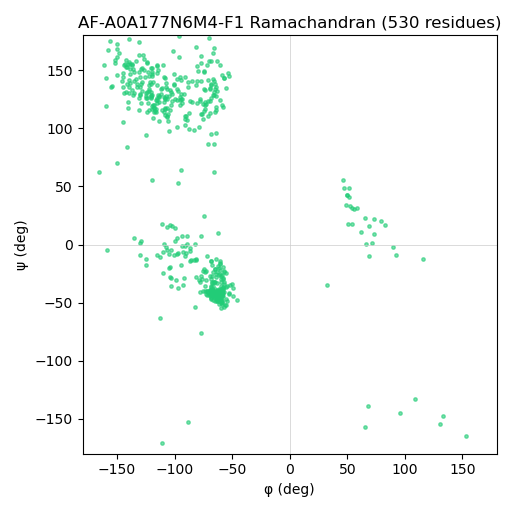4 ALA A N 1
ATOM 1870 C CA . ALA A 1 234 ? 7.675 -1.179 -19.570 1.00 52.72 234 ALA A CA 1
ATOM 1871 C C . ALA A 1 234 ? 8.197 -1.404 -18.136 1.00 52.72 234 ALA A C 1
ATOM 1873 O O . ALA A 1 234 ? 9.111 -2.215 -17.965 1.00 52.72 234 ALA A O 1
ATOM 1874 N N . PHE A 1 235 ? 7.583 -0.763 -17.126 1.00 61.75 235 PHE A N 1
ATOM 1875 C CA . PHE A 1 235 ? 7.956 -0.849 -15.701 1.00 61.75 235 PHE A C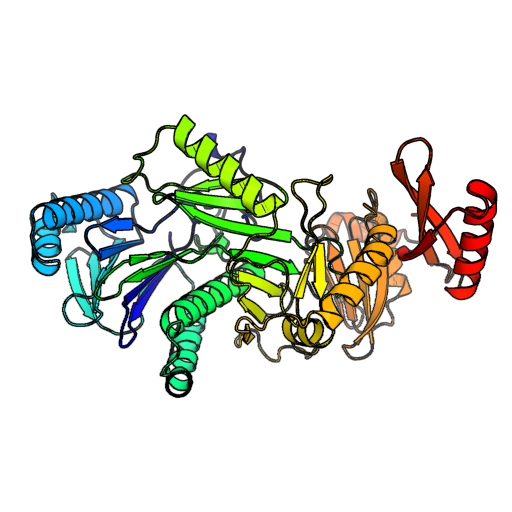A 1
ATOM 1876 C C . PHE A 1 235 ? 9.432 -0.522 -15.432 1.00 61.75 235 PHE A C 1
ATOM 1878 O O . PHE A 1 235 ? 10.041 -1.089 -14.525 1.00 61.75 235 PHE A O 1
ATOM 1885 N N . ASP A 1 236 ? 10.018 0.364 -16.245 1.00 48.59 236 ASP A N 1
ATOM 1886 C CA . ASP A 1 236 ? 11.473 0.522 -16.341 1.00 48.59 236 ASP A CA 1
ATOM 1887 C C . ASP A 1 236 ? 12.119 0.915 -15.000 1.00 48.59 236 ASP A C 1
ATOM 1889 O O . ASP A 1 236 ? 13.240 0.474 -14.741 1.00 48.59 236 ASP A O 1
ATOM 1893 N N . ARG A 1 237 ? 11.419 1.675 -14.133 1.00 55.00 237 ARG A N 1
ATOM 1894 C CA . ARG A 1 237 ? 11.733 1.812 -12.693 1.00 55.00 237 ARG A CA 1
ATOM 1895 C C . ARG A 1 237 ? 10.467 2.077 -11.862 1.00 55.00 237 ARG A C 1
ATOM 1897 O O . ARG A 1 237 ? 10.261 3.165 -11.329 1.00 55.00 237 ARG A O 1
ATOM 1904 N N . GLY A 1 238 ? 9.611 1.065 -11.739 1.00 55.72 238 GLY A N 1
ATOM 1905 C CA . GLY A 1 238 ? 8.526 1.141 -10.760 1.00 55.72 238 GLY A CA 1
ATOM 1906 C C . GLY A 1 238 ? 9.080 1.170 -9.333 1.00 55.72 238 GLY A C 1
ATOM 1907 O O . GLY A 1 238 ? 9.961 0.378 -8.991 1.00 55.72 238 GLY A O 1
ATOM 1908 N N . GLY A 1 239 ? 8.569 2.077 -8.502 1.00 76.62 239 GLY A N 1
ATOM 1909 C CA . GLY A 1 239 ? 8.844 2.055 -7.068 1.00 76.62 239 GLY A CA 1
ATOM 1910 C C . GLY A 1 239 ? 8.142 0.853 -6.448 1.00 76.62 239 GLY A C 1
ATOM 1911 O O . GLY A 1 239 ? 6.972 0.602 -6.745 1.00 76.62 239 GLY A O 1
ATOM 1912 N N . PHE A 1 240 ? 8.827 0.105 -5.586 1.00 90.25 240 PHE A N 1
ATOM 1913 C CA . PHE A 1 240 ? 8.191 -0.996 -4.872 1.00 90.25 240 PHE A CA 1
ATOM 1914 C C . PHE A 1 240 ? 8.135 -0.749 -3.378 1.00 90.25 240 PHE A C 1
ATOM 1916 O O . PHE A 1 240 ? 9.013 -0.130 -2.777 1.00 90.25 240 PHE A O 1
ATOM 1923 N N . VAL A 1 241 ? 7.099 -1.311 -2.770 1.00 93.81 241 VAL A N 1
ATOM 1924 C CA . VAL A 1 241 ? 6.894 -1.260 -1.329 1.00 93.81 241 VAL A CA 1
ATOM 1925 C C . VAL A 1 241 ? 6.374 -2.607 -0.876 1.00 93.81 241 VAL A C 1
ATOM 1927 O O . VAL A 1 241 ? 5.323 -3.034 -1.322 1.00 93.81 241 VAL A O 1
ATOM 1930 N N . SER A 1 242 ? 7.045 -3.283 0.044 1.00 96.69 242 SER A N 1
ATOM 1931 C CA . SER A 1 242 ? 6.485 -4.461 0.714 1.00 96.69 242 SER A CA 1
ATOM 1932 C C . SER A 1 242 ? 6.158 -4.136 2.154 1.00 96.69 242 SER A C 1
ATOM 1934 O O . SER A 1 242 ? 7.026 -3.658 2.880 1.00 96.69 242 SER A O 1
ATOM 1936 N N . ILE A 1 243 ? 4.923 -4.401 2.572 1.00 97.38 243 ILE A N 1
ATOM 1937 C CA . ILE A 1 243 ? 4.450 -4.146 3.932 1.00 97.38 243 ILE A CA 1
ATOM 1938 C C . ILE A 1 243 ? 4.142 -5.469 4.618 1.00 97.38 243 ILE A C 1
ATOM 1940 O O . ILE A 1 243 ? 3.336 -6.262 4.129 1.00 97.38 243 ILE A O 1
ATOM 1944 N N . TYR A 1 244 ? 4.723 -5.641 5.801 1.00 97.38 244 TYR A N 1
ATOM 1945 C CA . TYR A 1 244 ? 4.503 -6.781 6.679 1.00 97.38 244 TYR A CA 1
ATOM 1946 C C . TYR A 1 244 ? 4.083 -6.294 8.059 1.00 97.38 244 TYR A C 1
ATOM 1948 O O . TYR A 1 244 ? 4.604 -5.296 8.563 1.00 97.38 244 TYR A O 1
ATOM 1956 N N . ILE A 1 245 ? 3.188 -7.036 8.708 1.00 95.69 245 ILE A N 1
ATOM 1957 C CA . ILE A 1 245 ? 2.851 -6.816 10.117 1.00 95.69 245 ILE A CA 1
ATOM 1958 C C . ILE A 1 245 ? 3.216 -8.069 10.906 1.00 95.69 245 ILE A C 1
ATOM 1960 O O . ILE A 1 245 ? 2.685 -9.150 10.649 1.00 95.69 245 ILE A O 1
ATOM 1964 N N . ARG A 1 246 ? 4.145 -7.947 11.859 1.00 93.69 246 ARG A N 1
ATOM 1965 C CA . ARG A 1 246 ? 4.596 -9.050 12.727 1.00 93.69 246 ARG A CA 1
ATOM 1966 C C . ARG A 1 246 ? 4.789 -8.546 14.142 1.00 93.69 246 ARG A C 1
ATOM 1968 O O . ARG A 1 246 ? 5.358 -7.483 14.335 1.00 93.69 246 ARG A O 1
ATOM 1975 N N . ASN A 1 247 ? 4.310 -9.303 15.127 1.00 87.62 247 ASN A N 1
ATOM 1976 C CA . ASN A 1 247 ? 4.441 -8.969 16.550 1.00 87.62 247 ASN A CA 1
ATOM 1977 C C . ASN A 1 247 ? 4.033 -7.526 16.894 1.00 87.62 247 ASN A C 1
ATOM 1979 O O . ASN A 1 247 ? 4.619 -6.927 17.785 1.00 87.62 247 ASN A O 1
ATOM 1983 N N . LYS A 1 248 ? 3.026 -6.978 16.191 1.00 87.81 248 LYS A N 1
ATOM 1984 C CA . LYS A 1 248 ? 2.541 -5.591 16.344 1.00 87.81 248 LYS A CA 1
ATOM 1985 C C . LYS A 1 248 ? 3.523 -4.505 15.873 1.00 87.81 248 LYS A C 1
ATOM 1987 O O . LYS A 1 248 ? 3.324 -3.331 16.156 1.00 87.81 248 LYS A O 1
ATOM 1992 N N . TYR A 1 249 ? 4.530 -4.879 15.094 1.00 92.25 249 TYR A N 1
ATOM 1993 C CA . TYR A 1 249 ? 5.371 -3.967 14.327 1.00 92.25 249 TYR A CA 1
ATOM 1994 C C . TYR A 1 249 ? 4.910 -3.954 12.877 1.00 92.25 249 TYR A C 1
ATOM 1996 O O . TYR A 1 249 ? 4.481 -4.982 12.339 1.00 92.25 249 TYR A O 1
ATOM 2004 N N . LYS A 1 250 ? 5.049 -2.795 12.235 1.00 95.44 250 LYS A N 1
ATOM 2005 C CA . LYS A 1 250 ? 4.941 -2.658 10.788 1.00 95.44 250 LYS A CA 1
ATOM 2006 C C . LYS A 1 250 ? 6.336 -2.547 10.196 1.00 95.44 250 LYS A C 1
ATOM 2008 O O . LYS A 1 250 ? 7.086 -1.636 10.533 1.00 95.44 250 LYS A O 1
ATOM 2013 N N . PHE A 1 251 ? 6.643 -3.441 9.276 1.00 96.44 251 PHE A N 1
ATOM 2014 C CA . PHE A 1 251 ? 7.899 -3.474 8.547 1.00 96.44 251 PHE A CA 1
ATOM 2015 C C . PHE A 1 251 ? 7.641 -3.116 7.096 1.00 96.44 251 PHE A C 1
ATOM 2017 O O . PHE A 1 251 ? 6.689 -3.615 6.490 1.00 96.44 251 PHE A O 1
ATOM 2024 N N . VAL A 1 252 ? 8.483 -2.251 6.551 1.00 95.62 252 VAL A N 1
ATOM 2025 C CA . VAL A 1 252 ? 8.366 -1.763 5.184 1.00 95.62 252 VAL A CA 1
ATOM 2026 C C . VAL A 1 252 ? 9.703 -1.940 4.482 1.00 95.62 252 VAL A C 1
ATOM 2028 O O . VAL A 1 252 ? 10.720 -1.419 4.934 1.00 95.62 252 VAL A O 1
ATOM 2031 N N . ILE A 1 253 ? 9.698 -2.688 3.384 1.00 94.19 253 ILE A N 1
ATOM 2032 C CA . ILE A 1 253 ? 10.864 -2.897 2.522 1.00 94.19 253 ILE A CA 1
ATOM 2033 C C . ILE A 1 253 ? 10.626 -2.117 1.233 1.00 94.19 253 ILE A C 1
ATOM 2035 O O . ILE A 1 253 ? 9.574 -2.280 0.615 1.00 94.19 253 ILE A O 1
ATOM 2039 N N . THR A 1 254 ? 11.576 -1.276 0.837 1.00 90.12 254 THR A N 1
ATOM 2040 C CA . THR A 1 254 ? 11.493 -0.481 -0.401 1.00 90.12 254 THR A CA 1
ATOM 2041 C C . THR A 1 254 ? 12.774 -0.609 -1.215 1.00 90.12 254 THR A C 1
ATOM 2043 O O . THR A 1 254 ? 13.756 -1.198 -0.763 1.00 90.12 254 THR A O 1
ATOM 2046 N N . ASP A 1 255 ? 12.774 -0.025 -2.406 1.00 80.94 255 ASP A N 1
ATOM 2047 C CA . ASP A 1 255 ? 13.946 0.141 -3.267 1.00 80.94 255 ASP A CA 1
ATOM 2048 C C . ASP A 1 255 ? 14.985 1.129 -2.705 1.00 80.94 255 ASP A C 1
ATOM 2050 O O . ASP A 1 255 ? 16.123 1.160 -3.176 1.00 80.94 255 ASP A O 1
ATOM 2054 N N . ARG A 1 256 ? 14.617 1.937 -1.701 1.00 78.44 256 ARG A N 1
ATOM 2055 C CA . ARG A 1 256 ? 15.456 3.016 -1.152 1.00 78.44 256 ARG A CA 1
ATOM 2056 C C . ARG A 1 256 ? 15.911 2.732 0.267 1.00 78.44 256 ARG A C 1
ATOM 2058 O O . ARG A 1 256 ? 17.104 2.667 0.554 1.00 78.44 256 ARG A O 1
ATOM 2065 N N . VAL A 1 257 ? 14.940 2.645 1.171 1.00 82.19 257 VAL A N 1
ATOM 2066 C CA . VAL A 1 257 ? 15.153 2.553 2.612 1.00 82.19 257 VAL A CA 1
ATOM 2067 C C . VAL A 1 257 ? 14.142 1.595 3.214 1.00 82.19 257 VAL A C 1
ATOM 2069 O O . VAL A 1 257 ? 12.955 1.574 2.895 1.00 82.19 257 VAL A O 1
ATOM 2072 N N . ASN A 1 258 ? 14.658 0.796 4.124 1.00 88.62 258 ASN A N 1
ATOM 2073 C CA . ASN A 1 258 ? 13.913 -0.166 4.894 1.00 88.62 258 ASN A CA 1
ATOM 2074 C C . ASN A 1 258 ? 13.458 0.488 6.202 1.00 88.62 258 ASN A C 1
ATOM 2076 O O . ASN A 1 258 ? 14.277 1.080 6.907 1.00 88.62 258 ASN A O 1
ATOM 2080 N N . TYR A 1 259 ? 12.171 0.386 6.527 1.00 88.88 259 TYR A N 1
ATOM 2081 C CA . TYR A 1 259 ? 11.585 1.024 7.702 1.00 88.88 259 TYR A CA 1
ATOM 2082 C C . TYR A 1 259 ? 10.973 0.012 8.662 1.00 88.88 259 TYR A C 1
ATOM 2084 O O . TYR A 1 259 ? 10.339 -0.970 8.274 1.00 88.88 259 TYR A O 1
ATOM 2092 N N . GLU A 1 260 ? 11.097 0.336 9.940 1.00 91.62 260 GLU A N 1
ATOM 2093 C CA . GLU A 1 260 ? 10.394 -0.303 11.036 1.00 91.62 260 GLU A CA 1
ATOM 2094 C C . GLU A 1 260 ? 9.563 0.762 11.752 1.00 91.62 260 GLU A C 1
ATOM 2096 O O . GLU A 1 260 ? 10.071 1.808 12.165 1.00 91.62 260 GLU A O 1
ATOM 2101 N N . PHE A 1 261 ? 8.277 0.481 11.925 1.00 91.00 261 PHE A N 1
ATOM 2102 C CA . PHE A 1 261 ? 7.377 1.311 12.703 1.00 91.00 261 PHE A CA 1
ATOM 2103 C C . PHE A 1 261 ? 6.785 0.497 13.847 1.00 91.00 261 PHE A C 1
ATOM 2105 O O . PHE A 1 261 ? 6.169 -0.550 13.642 1.00 91.00 261 PHE A O 1
ATOM 2112 N N . SER A 1 262 ? 6.930 1.026 15.057 1.00 87.25 262 SER A N 1
ATOM 2113 C CA . SER A 1 262 ? 6.296 0.506 16.263 1.00 87.25 262 SER A CA 1
ATOM 2114 C C . SER A 1 262 ? 5.305 1.512 16.828 1.00 87.25 262 SER A C 1
ATOM 2116 O O . SER A 1 262 ? 5.416 2.725 16.636 1.00 87.25 262 SER A O 1
ATOM 2118 N N . ASN A 1 263 ? 4.328 0.981 17.545 1.00 82.75 263 ASN A N 1
ATOM 2119 C CA . ASN A 1 263 ? 3.503 1.709 18.493 1.00 82.75 263 ASN A CA 1
ATOM 2120 C C . ASN A 1 263 ? 4.230 1.754 19.854 1.00 82.75 263 ASN A C 1
ATOM 2122 O O . ASN A 1 263 ? 4.848 0.770 20.267 1.00 82.75 263 ASN A O 1
ATOM 2126 N N . ASN A 1 264 ? 4.182 2.878 20.582 1.00 74.56 264 ASN A N 1
ATOM 2127 C CA . ASN A 1 264 ? 5.000 3.020 21.801 1.00 74.56 264 ASN A CA 1
ATOM 2128 C C . ASN A 1 264 ? 4.526 2.104 22.938 1.00 74.56 264 ASN A C 1
ATOM 2130 O O . ASN A 1 264 ? 5.324 1.712 23.783 1.00 74.56 264 ASN A O 1
ATOM 2134 N N . ILE A 1 265 ? 3.237 1.750 22.950 1.00 73.19 265 ILE A N 1
ATOM 2135 C CA . ILE A 1 265 ? 2.630 0.894 23.981 1.00 73.19 265 ILE A CA 1
ATOM 2136 C C . ILE A 1 265 ? 3.068 -0.570 23.842 1.00 73.19 265 ILE A C 1
ATOM 2138 O O . ILE A 1 265 ? 3.095 -1.297 24.831 1.00 73.19 265 ILE A O 1
ATOM 2142 N N . GLU A 1 266 ? 3.360 -1.045 22.626 1.00 67.56 266 GLU A N 1
ATOM 2143 C CA . GLU A 1 266 ? 3.503 -2.485 22.356 1.00 67.56 266 GLU A CA 1
ATOM 2144 C C . GLU A 1 266 ? 4.932 -2.926 22.031 1.00 67.56 266 GLU A C 1
ATOM 2146 O O . GLU A 1 266 ? 5.122 -4.035 21.535 1.00 67.56 266 GLU A O 1
ATOM 2151 N N . ARG A 1 267 ? 5.945 -2.112 22.368 1.00 69.56 267 ARG A N 1
ATOM 2152 C CA . ARG A 1 267 ? 7.356 -2.525 22.295 1.00 69.56 267 ARG A CA 1
ATOM 2153 C C . ARG A 1 267 ? 7.646 -3.637 23.301 1.00 69.56 267 ARG A C 1
ATOM 2155 O O . ARG A 1 267 ? 8.040 -3.387 24.436 1.00 69.56 267 ARG A O 1
ATOM 2162 N N . GLN A 1 268 ? 7.406 -4.867 22.869 1.00 72.25 268 GLN A N 1
ATOM 2163 C CA . GLN A 1 268 ? 7.636 -6.085 23.642 1.00 72.25 268 GLN A CA 1
ATOM 2164 C C . GLN A 1 268 ? 8.894 -6.830 23.191 1.00 72.25 268 GLN A C 1
ATOM 2166 O O . GLN A 1 268 ? 9.411 -7.639 23.956 1.00 72.25 268 GLN A O 1
ATOM 2171 N N . CYS A 1 269 ? 9.387 -6.551 21.980 1.00 80.81 269 CYS A N 1
ATOM 2172 C CA . CYS A 1 269 ? 10.560 -7.211 21.420 1.00 80.81 269 CYS A CA 1
ATOM 2173 C C . CYS A 1 269 ? 11.852 -6.457 21.750 1.00 80.81 269 CYS A C 1
ATOM 2175 O O . CYS A 1 269 ? 11.880 -5.221 21.755 1.00 80.81 269 CYS A O 1
ATOM 2177 N N . SER A 1 270 ? 12.936 -7.198 21.983 1.00 86.38 270 SER A N 1
ATOM 2178 C CA . SER A 1 270 ? 14.279 -6.614 22.017 1.00 86.38 270 SER A CA 1
ATOM 2179 C C . SER A 1 270 ? 14.712 -6.177 20.616 1.00 86.38 270 SER A C 1
ATOM 2181 O O . SER A 1 270 ? 14.248 -6.713 19.613 1.00 86.38 270 SER A O 1
ATOM 2183 N N . GLU A 1 271 ? 15.660 -5.245 20.536 1.00 87.75 271 GLU A N 1
ATOM 2184 C CA . GLU A 1 271 ? 16.245 -4.798 19.260 1.00 87.75 271 GLU A CA 1
ATOM 2185 C C . GLU A 1 271 ? 16.766 -5.985 18.426 1.00 87.75 271 GLU A C 1
ATOM 2187 O O . GLU A 1 271 ? 16.454 -6.115 17.249 1.00 87.75 271 GLU A O 1
ATOM 2192 N N . THR A 1 272 ? 17.418 -6.953 19.076 1.00 91.25 272 THR A N 1
ATOM 2193 C CA . THR A 1 272 ? 17.893 -8.189 18.434 1.00 91.25 272 THR A CA 1
ATOM 2194 C C . THR A 1 272 ? 16.778 -9.083 17.880 1.00 91.25 272 THR A C 1
ATOM 2196 O O . THR A 1 272 ? 16.985 -9.778 16.885 1.00 91.25 272 THR A O 1
ATOM 2199 N N . GLU A 1 273 ? 15.606 -9.118 18.520 1.00 91.81 273 GLU A N 1
ATOM 2200 C CA . GLU A 1 273 ? 14.448 -9.867 18.020 1.00 91.81 273 GLU A CA 1
ATOM 2201 C C . GLU A 1 273 ? 13.836 -9.173 16.808 1.00 91.81 273 GLU A C 1
ATOM 2203 O O . GLU A 1 273 ? 13.518 -9.837 15.821 1.00 91.81 273 GLU A O 1
ATOM 2208 N N . VAL A 1 274 ? 13.719 -7.846 16.864 1.00 90.75 274 VAL A N 1
ATOM 2209 C CA . VAL A 1 274 ? 13.225 -7.023 15.757 1.00 90.75 274 VAL A CA 1
ATOM 2210 C C . VAL A 1 274 ? 14.129 -7.169 14.532 1.00 90.75 274 VAL A C 1
ATOM 2212 O O . VAL A 1 274 ? 13.628 -7.476 13.450 1.00 90.75 274 VAL A O 1
ATOM 2215 N N . ASP A 1 275 ? 15.448 -7.086 14.708 1.00 92.31 275 ASP A N 1
ATOM 2216 C CA . ASP A 1 275 ? 16.432 -7.307 13.642 1.00 92.31 275 ASP A CA 1
ATOM 2217 C C . ASP A 1 275 ? 16.316 -8.706 13.022 1.00 92.31 275 ASP A C 1
ATOM 2219 O O . ASP A 1 275 ? 16.388 -8.876 11.802 1.00 92.31 275 ASP A O 1
ATOM 2223 N N . SER A 1 276 ? 16.116 -9.728 13.859 1.00 95.00 276 SER A N 1
ATOM 2224 C CA . SER A 1 276 ? 15.944 -11.114 13.414 1.00 95.00 276 SER A CA 1
ATOM 2225 C C . SER A 1 276 ? 14.674 -11.288 12.578 1.00 95.00 276 SER A C 1
ATOM 2227 O O . SER A 1 276 ? 14.718 -11.883 11.497 1.00 95.00 276 SER A O 1
ATOM 2229 N N . ILE A 1 277 ? 13.552 -10.721 13.038 1.00 94.88 277 ILE A N 1
ATOM 2230 C CA . ILE A 1 277 ? 12.290 -10.695 12.287 1.00 94.88 277 ILE A CA 1
ATOM 2231 C C . ILE A 1 277 ? 12.513 -9.996 10.952 1.00 94.88 277 ILE A C 1
ATOM 2233 O O . ILE A 1 277 ? 12.165 -10.544 9.908 1.00 94.88 277 ILE A O 1
ATOM 2237 N N . PHE A 1 278 ? 13.135 -8.820 10.972 1.00 94.19 278 PHE A N 1
ATOM 2238 C CA . PHE A 1 278 ? 13.324 -8.013 9.780 1.00 94.19 278 PHE A CA 1
ATOM 2239 C C . PHE A 1 278 ? 14.201 -8.707 8.739 1.00 94.19 278 PHE A C 1
ATOM 2241 O O . PHE A 1 278 ? 13.843 -8.754 7.563 1.00 94.19 278 PHE A O 1
ATOM 2248 N N . LYS A 1 279 ? 15.288 -9.357 9.167 1.00 94.75 279 LYS A N 1
ATOM 2249 C CA . LYS A 1 279 ? 16.110 -10.203 8.294 1.00 94.75 279 LYS A CA 1
ATOM 2250 C C . LYS A 1 279 ? 15.298 -11.341 7.673 1.00 94.75 279 LYS A C 1
ATOM 2252 O O . LYS A 1 279 ? 15.419 -11.586 6.475 1.00 94.75 279 LYS A O 1
ATOM 2257 N N . GLY A 1 280 ? 14.448 -12.005 8.457 1.00 96.19 280 GLY A N 1
ATOM 2258 C CA . GLY A 1 280 ? 13.545 -13.039 7.949 1.00 96.19 280 GLY A CA 1
ATOM 2259 C C . GLY A 1 280 ? 12.553 -12.508 6.908 1.00 96.19 280 GLY A C 1
ATOM 2260 O O . GLY A 1 280 ? 12.293 -13.180 5.913 1.00 96.19 280 GLY A O 1
ATOM 2261 N N . LEU A 1 281 ? 12.041 -11.288 7.088 1.00 96.31 281 LEU A N 1
ATOM 2262 C CA . LEU A 1 281 ? 11.150 -10.633 6.124 1.00 96.31 281 LEU A CA 1
ATOM 2263 C C . LEU A 1 281 ? 11.876 -10.241 4.831 1.00 96.31 281 LEU A C 1
ATOM 2265 O O . LEU A 1 281 ? 11.324 -10.430 3.751 1.00 96.31 281 LEU A O 1
ATOM 2269 N N . VAL A 1 282 ? 13.124 -9.769 4.914 1.00 94.62 282 VAL A N 1
ATOM 2270 C CA . VAL A 1 282 ? 13.971 -9.540 3.730 1.00 94.62 282 VAL A CA 1
ATOM 2271 C C . VAL A 1 282 ? 14.213 -10.851 2.978 1.00 94.62 282 VAL A C 1
ATOM 2273 O O . VAL A 1 282 ? 14.140 -10.879 1.757 1.00 94.62 282 VAL A O 1
ATOM 2276 N N . GLU A 1 283 ? 14.419 -11.966 3.682 1.00 94.75 283 GLU A N 1
ATOM 2277 C CA . GLU A 1 283 ? 14.538 -13.278 3.037 1.00 94.75 283 GLU A CA 1
ATOM 2278 C C . GLU A 1 283 ? 13.230 -13.758 2.388 1.00 94.75 283 GLU A C 1
ATOM 2280 O O . GLU A 1 283 ? 13.285 -14.480 1.394 1.00 94.75 283 GLU A O 1
ATOM 2285 N N . LEU A 1 284 ? 12.060 -13.405 2.932 1.00 95.62 284 LEU A N 1
ATOM 2286 C CA . LEU A 1 284 ? 10.765 -13.689 2.296 1.00 95.62 284 LEU A CA 1
ATOM 2287 C C . LEU A 1 284 ? 10.563 -12.842 1.039 1.00 95.62 284 LEU A C 1
ATOM 2289 O O . LEU A 1 284 ? 10.163 -13.382 0.006 1.00 95.62 284 LEU A O 1
ATOM 2293 N N . PHE A 1 285 ? 10.911 -11.556 1.115 1.00 95.31 285 PHE A N 1
ATOM 2294 C CA . PHE A 1 285 ? 10.938 -10.650 -0.028 1.00 95.31 285 PHE A CA 1
ATOM 2295 C C . PHE A 1 285 ? 11.845 -11.193 -1.137 1.00 95.31 285 PHE A C 1
ATOM 2297 O O . PHE A 1 285 ? 11.395 -11.382 -2.262 1.00 95.31 285 PHE A O 1
ATOM 2304 N N . ASP A 1 286 ? 13.088 -11.552 -0.807 1.00 93.38 286 ASP A N 1
ATOM 2305 C CA . ASP A 1 286 ? 14.059 -12.124 -1.748 1.00 93.38 286 ASP A CA 1
ATOM 2306 C C . ASP A 1 286 ? 13.601 -13.465 -2.337 1.00 93.38 286 ASP A C 1
ATOM 2308 O O . ASP A 1 286 ? 14.139 -13.909 -3.346 1.00 93.38 286 ASP A O 1
ATOM 2312 N N . LYS A 1 287 ? 12.630 -14.140 -1.711 1.00 95.50 287 LYS A N 1
ATOM 2313 C CA . LYS A 1 287 ? 12.000 -15.362 -2.228 1.00 95.50 287 LYS A CA 1
ATOM 2314 C C . LYS A 1 287 ? 10.728 -15.088 -3.021 1.00 95.50 287 LYS A C 1
ATOM 2316 O O . LYS A 1 287 ? 10.135 -16.052 -3.488 1.00 95.50 287 LYS A O 1
ATOM 2321 N N . GLY A 1 288 ? 10.294 -13.835 -3.155 1.00 94.88 288 GLY A N 1
ATOM 2322 C CA . GLY A 1 288 ? 9.068 -13.454 -3.854 1.00 94.88 288 GLY A CA 1
ATOM 2323 C C . GLY A 1 288 ? 7.785 -13.966 -3.191 1.00 94.88 288 GLY A C 1
ATOM 2324 O O . GLY A 1 288 ? 6.782 -14.154 -3.876 1.00 94.88 288 GLY A O 1
ATOM 2325 N N . ILE A 1 289 ? 7.812 -14.263 -1.887 1.00 94.94 289 ILE A N 1
ATOM 2326 C CA . ILE A 1 289 ? 6.677 -14.871 -1.181 1.00 94.94 289 ILE A CA 1
ATOM 2327 C C . ILE A 1 289 ? 5.791 -13.767 -0.611 1.00 94.94 289 ILE A C 1
ATOM 2329 O O . ILE A 1 289 ? 6.098 -13.192 0.431 1.00 94.94 289 ILE A O 1
ATOM 2333 N N . PHE A 1 290 ? 4.664 -13.525 -1.278 1.00 95.69 290 PHE A N 1
ATOM 2334 C CA . PHE A 1 290 ? 3.649 -12.568 -0.844 1.00 95.69 290 PHE A CA 1
ATOM 2335 C C . PHE A 1 290 ? 2.270 -13.206 -0.871 1.00 95.69 290 PHE A C 1
ATOM 2337 O O . PHE A 1 290 ? 1.973 -14.035 -1.734 1.00 95.69 290 PHE A O 1
ATOM 2344 N N . GLU A 1 291 ? 1.401 -12.781 0.040 1.00 97.75 291 GLU A N 1
ATOM 2345 C CA . GLU A 1 291 ? -0.006 -13.161 -0.032 1.00 97.75 291 GLU A CA 1
ATOM 2346 C C . GLU A 1 291 ? -0.704 -12.368 -1.143 1.00 97.75 291 GLU A C 1
ATOM 2348 O O . GLU A 1 291 ? -1.473 -12.936 -1.921 1.00 97.75 291 GLU A O 1
ATOM 2353 N N . TYR A 1 292 ? -0.373 -11.079 -1.274 1.00 98.50 292 TYR A N 1
ATOM 2354 C CA . TYR A 1 292 ? -0.941 -10.187 -2.279 1.00 98.50 292 TYR A CA 1
ATOM 2355 C C . TYR A 1 292 ? 0.116 -9.356 -3.003 1.00 98.50 292 TYR A C 1
ATOM 2357 O O . TYR A 1 292 ? 1.056 -8.845 -2.393 1.00 98.50 292 TYR A O 1
ATOM 2365 N N . VAL A 1 293 ? -0.104 -9.157 -4.302 1.00 98.06 293 VAL A N 1
ATOM 2366 C CA . VAL A 1 293 ? 0.590 -8.153 -5.117 1.00 98.06 293 VAL A CA 1
ATOM 2367 C C . VAL A 1 293 ? -0.434 -7.105 -5.546 1.00 98.06 293 VAL A C 1
ATOM 2369 O O . VAL A 1 293 ? -1.480 -7.451 -6.095 1.00 98.06 293 VAL A O 1
ATOM 2372 N N . ILE A 1 294 ? -0.159 -5.830 -5.286 1.00 97.44 294 ILE A N 1
ATOM 2373 C CA . ILE A 1 294 ? -1.018 -4.702 -5.646 1.00 97.44 294 ILE A CA 1
ATOM 2374 C C . ILE A 1 294 ? -0.267 -3.802 -6.620 1.00 97.44 294 ILE A C 1
ATOM 2376 O O . ILE A 1 294 ? 0.721 -3.169 -6.263 1.00 97.44 294 ILE A O 1
ATOM 2380 N N . PHE A 1 295 ? -0.767 -3.704 -7.845 1.00 94.69 295 PHE A N 1
ATOM 2381 C CA . PHE A 1 295 ? -0.301 -2.703 -8.799 1.00 94.69 295 PHE A CA 1
ATOM 2382 C C . PHE A 1 295 ? -1.057 -1.406 -8.546 1.00 94.69 295 PHE A C 1
ATOM 2384 O O . PHE A 1 295 ? -2.289 -1.416 -8.569 1.00 94.69 295 PHE A O 1
ATOM 2391 N N . ILE A 1 296 ? -0.336 -0.321 -8.280 1.00 92.25 296 ILE A N 1
ATOM 2392 C CA . ILE A 1 296 ? -0.871 1.036 -8.189 1.00 92.25 296 ILE A CA 1
ATOM 2393 C C . ILE A 1 296 ? -0.386 1.787 -9.418 1.00 92.25 296 ILE A C 1
ATOM 2395 O O . ILE A 1 296 ? 0.814 2.001 -9.581 1.00 92.25 296 ILE A O 1
ATOM 2399 N N . ASN A 1 297 ? -1.330 2.216 -10.245 1.00 86.94 297 ASN A N 1
ATOM 2400 C CA . ASN A 1 297 ? -1.038 3.170 -11.297 1.00 86.94 297 ASN A CA 1
ATOM 2401 C C . ASN A 1 297 ? -0.952 4.560 -10.643 1.00 86.94 297 ASN A C 1
ATOM 2403 O O . ASN A 1 297 ? -1.865 4.921 -9.913 1.00 86.94 297 ASN A O 1
ATOM 2407 N N . SER A 1 298 ? 0.133 5.309 -10.816 1.00 82.56 298 SER A N 1
ATOM 2408 C CA . SER A 1 298 ? 0.321 6.659 -10.252 1.00 82.56 298 SER A CA 1
ATOM 2409 C C . SER A 1 298 ? -0.164 7.770 -11.183 1.00 82.56 298 SER A C 1
ATOM 2411 O O . SER A 1 298 ? -0.185 8.941 -10.810 1.00 82.56 298 SER A O 1
ATOM 2413 N N . SER A 1 299 ? -0.551 7.418 -12.408 1.00 76.69 299 SER A N 1
ATOM 2414 C CA . SER A 1 299 ? -1.100 8.341 -13.405 1.00 76.69 299 SER A CA 1
ATOM 2415 C C . SER A 1 299 ? -2.624 8.255 -13.494 1.00 76.69 299 SER A C 1
ATOM 2417 O O . SER A 1 299 ? -3.271 9.049 -14.175 1.00 76.69 299 SER A O 1
ATOM 2419 N N . ARG A 1 300 ? -3.215 7.267 -12.819 1.00 80.19 300 ARG A N 1
ATOM 2420 C CA . ARG A 1 300 ? -4.638 6.936 -12.824 1.00 80.19 300 ARG A CA 1
ATOM 2421 C C . ARG A 1 300 ? -5.025 6.452 -11.444 1.00 80.19 300 ARG A C 1
ATOM 2423 O O . ARG A 1 300 ? -4.345 5.581 -10.923 1.00 80.19 300 ARG A O 1
ATOM 2430 N N . HIS A 1 301 ? -6.156 6.903 -10.899 1.00 83.19 301 HIS A N 1
ATOM 2431 C CA . HIS A 1 301 ? -6.726 6.381 -9.649 1.00 83.19 301 HIS A CA 1
ATOM 2432 C C . HIS A 1 301 ? -7.181 4.912 -9.798 1.00 83.19 301 HIS A C 1
ATOM 2434 O O . HIS A 1 301 ? -8.357 4.582 -9.698 1.00 83.19 301 HIS A O 1
ATOM 2440 N N . ALA A 1 302 ? -6.256 4.005 -10.076 1.00 87.19 302 ALA A N 1
ATOM 2441 C CA . ALA A 1 302 ? -6.483 2.613 -10.376 1.00 87.19 302 ALA A CA 1
ATOM 2442 C C . ALA A 1 302 ? -5.513 1.768 -9.555 1.00 87.19 302 ALA A C 1
ATOM 2444 O O . ALA A 1 302 ? -4.319 2.059 -9.452 1.00 87.19 302 ALA A O 1
ATOM 2445 N N . ALA A 1 303 ? -6.045 0.700 -8.973 1.00 93.00 303 ALA A N 1
ATOM 2446 C CA . ALA A 1 303 ? -5.243 -0.314 -8.322 1.00 93.00 303 ALA A CA 1
ATOM 2447 C C . ALA A 1 303 ? -5.782 -1.703 -8.653 1.00 93.00 303 ALA A C 1
ATOM 2449 O O . ALA A 1 303 ? -6.993 -1.935 -8.648 1.00 93.00 303 ALA A O 1
ATOM 2450 N N . THR A 1 304 ? -4.884 -2.647 -8.910 1.00 95.44 304 THR A N 1
ATOM 2451 C CA . THR A 1 304 ? -5.242 -4.048 -9.151 1.00 95.44 304 THR A CA 1
ATOM 2452 C C . THR A 1 304 ? -4.590 -4.927 -8.104 1.00 95.44 304 THR A C 1
ATOM 2454 O O . THR A 1 304 ? -3.369 -5.022 -8.031 1.00 95.44 304 THR A O 1
ATOM 2457 N N . ILE A 1 305 ? -5.427 -5.577 -7.304 1.00 97.38 305 ILE A N 1
ATOM 2458 C CA . ILE A 1 305 ? -5.046 -6.495 -6.237 1.00 97.38 305 ILE A CA 1
ATOM 2459 C C . ILE A 1 305 ? -5.062 -7.911 -6.802 1.00 97.38 305 ILE A C 1
ATOM 2461 O O . ILE A 1 305 ? -6.086 -8.356 -7.320 1.00 97.38 305 ILE A O 1
ATOM 2465 N N . ILE A 1 306 ? -3.953 -8.629 -6.674 1.00 97.81 306 ILE A N 1
ATOM 2466 C CA . ILE A 1 306 ? -3.806 -10.018 -7.106 1.00 97.81 306 ILE A CA 1
ATOM 2467 C C . ILE A 1 306 ? -3.511 -10.868 -5.882 1.00 97.81 306 ILE A C 1
ATOM 2469 O O . ILE A 1 306 ? -2.515 -10.650 -5.191 1.00 97.81 306 ILE A O 1
ATOM 2473 N N . HIS A 1 307 ? -4.376 -11.842 -5.614 1.00 97.62 307 HIS A N 1
ATOM 2474 C CA . HIS A 1 307 ? -4.130 -12.849 -4.589 1.00 97.62 307 HIS A CA 1
ATOM 2475 C C . HIS A 1 307 ? -3.121 -13.871 -5.115 1.00 97.62 307 HIS A C 1
ATOM 2477 O O . HIS A 1 307 ? -3.412 -14.621 -6.047 1.00 97.62 307 HIS A O 1
ATOM 2483 N N . MET A 1 308 ? -1.930 -13.890 -4.525 1.00 97.62 308 MET A N 1
ATOM 2484 C CA . MET A 1 308 ? -0.834 -14.783 -4.906 1.00 97.62 308 MET A CA 1
ATOM 2485 C C . MET A 1 308 ? -0.797 -16.061 -4.067 1.00 97.62 308 MET A C 1
ATOM 2487 O O . MET A 1 308 ? -0.168 -17.031 -4.489 1.00 97.62 308 MET A O 1
ATOM 2491 N N . ASN A 1 309 ? -1.472 -16.091 -2.909 1.00 96.31 309 ASN A N 1
ATOM 2492 C CA . ASN A 1 309 ? -1.533 -17.256 -2.015 1.00 96.31 309 ASN A CA 1
ATOM 2493 C C . ASN A 1 309 ? -0.130 -17.806 -1.677 1.00 96.31 309 ASN A C 1
ATOM 2495 O O . ASN A 1 309 ? 0.118 -19.018 -1.716 1.00 96.31 309 ASN A O 1
ATOM 2499 N N . CYS A 1 310 ? 0.827 -16.900 -1.442 1.00 97.06 310 CYS A N 1
ATOM 2500 C CA . CYS A 1 310 ? 2.230 -17.223 -1.182 1.00 97.06 310 CYS A CA 1
ATOM 2501 C C . CYS A 1 310 ? 2.898 -18.080 -2.281 1.00 97.06 310 CYS A C 1
ATOM 2503 O O . CYS A 1 310 ? 3.785 -18.891 -1.991 1.00 97.06 310 CYS A O 1
ATOM 2505 N N . LYS A 1 311 ? 2.470 -17.940 -3.544 1.00 97.31 311 LYS A N 1
ATOM 2506 C CA . LYS A 1 311 ? 3.077 -18.582 -4.722 1.00 97.31 311 LYS A CA 1
ATOM 2507 C C . LYS A 1 311 ? 3.770 -17.562 -5.613 1.00 97.31 311 LYS A C 1
ATOM 2509 O O . LYS A 1 311 ? 3.387 -16.398 -5.655 1.00 97.31 311 LYS A O 1
ATOM 2514 N N . LEU A 1 312 ? 4.759 -18.036 -6.367 1.00 96.25 312 LEU A N 1
ATOM 2515 C CA . LEU A 1 312 ? 5.399 -17.243 -7.419 1.00 96.25 312 LEU A CA 1
ATOM 2516 C C . LEU A 1 312 ? 4.522 -17.171 -8.667 1.00 96.25 312 LEU A C 1
ATOM 2518 O O . LEU A 1 312 ? 4.611 -16.222 -9.442 1.00 96.25 312 LEU A O 1
ATOM 2522 N N . GLU A 1 313 ? 3.682 -18.187 -8.863 1.00 96.12 313 GLU A N 1
ATOM 2523 C CA . GLU A 1 313 ? 2.904 -18.374 -10.073 1.00 96.12 313 GLU A CA 1
ATOM 2524 C C . GLU A 1 313 ? 1.421 -18.089 -9.854 1.00 96.12 313 GLU A C 1
ATOM 2526 O O . GLU A 1 313 ? 0.735 -18.728 -9.049 1.00 96.12 313 GLU A O 1
ATOM 2531 N N . HIS A 1 314 ? 0.908 -17.190 -10.680 1.00 96.56 314 HIS A N 1
ATOM 2532 C CA . HIS A 1 314 ? -0.499 -16.908 -10.874 1.00 96.56 314 HIS A CA 1
ATOM 2533 C C . HIS A 1 314 ? -0.804 -16.960 -12.379 1.00 96.56 314 HIS A C 1
ATOM 2535 O O . HIS A 1 314 ? 0.055 -16.673 -13.212 1.00 96.56 314 HIS A O 1
ATOM 2541 N N . ALA A 1 315 ? -2.032 -17.302 -12.768 1.00 95.50 315 ALA A N 1
ATOM 2542 C CA . ALA A 1 315 ? -2.399 -17.450 -14.181 1.00 95.50 315 ALA A CA 1
ATOM 2543 C C . ALA A 1 315 ? -2.155 -16.188 -15.034 1.00 95.50 315 ALA A C 1
ATOM 2545 O O . ALA A 1 315 ? -2.015 -16.292 -16.249 1.00 95.50 315 ALA A O 1
ATOM 2546 N N . TYR A 1 316 ? -2.100 -15.009 -14.405 1.00 94.38 316 TYR A N 1
ATOM 2547 C CA . TYR A 1 316 ? -1.829 -13.731 -15.074 1.00 94.38 316 TYR A CA 1
ATOM 2548 C C . TYR A 1 316 ? -0.521 -13.041 -14.671 1.00 94.38 316 TYR A C 1
ATOM 2550 O O . TYR A 1 316 ? -0.161 -12.040 -15.288 1.00 94.38 316 TYR A O 1
ATOM 2558 N N . LEU A 1 317 ? 0.164 -13.541 -13.641 1.00 94.88 317 LEU A N 1
ATOM 2559 C CA . LEU A 1 317 ? 1.351 -12.915 -13.065 1.00 94.88 317 LEU A CA 1
ATOM 2560 C C . LEU A 1 317 ? 2.354 -13.996 -12.674 1.00 94.88 317 LEU A C 1
ATOM 2562 O O . LEU A 1 317 ? 2.003 -14.934 -11.963 1.00 94.88 317 LEU A O 1
ATOM 2566 N N . TYR A 1 318 ? 3.607 -13.831 -13.071 1.00 94.44 318 TYR A N 1
ATOM 2567 C CA . TYR A 1 318 ? 4.707 -14.629 -12.549 1.00 94.44 318 TYR A CA 1
ATOM 2568 C C . TYR A 1 318 ? 5.730 -13.719 -11.870 1.00 94.44 318 TYR A C 1
ATOM 2570 O O . TYR A 1 318 ? 6.180 -12.737 -12.464 1.00 94.44 318 TYR A O 1
ATOM 2578 N N . ILE A 1 319 ? 6.091 -14.054 -10.632 1.00 93.88 319 ILE A N 1
ATOM 2579 C CA . ILE A 1 319 ? 7.113 -13.355 -9.851 1.00 93.88 319 ILE A CA 1
ATOM 2580 C C . ILE A 1 319 ? 8.479 -13.958 -10.178 1.00 93.88 319 ILE A C 1
ATOM 2582 O O . ILE A 1 319 ? 8.763 -15.118 -9.872 1.00 93.88 319 ILE A O 1
ATOM 2586 N N . ASP A 1 320 ? 9.331 -13.158 -10.810 1.00 90.56 320 ASP A N 1
ATOM 2587 C CA . ASP A 1 320 ? 10.669 -13.554 -11.220 1.00 90.56 320 ASP A CA 1
ATOM 2588 C C . ASP A 1 320 ? 11.696 -13.278 -10.118 1.00 90.56 320 ASP A C 1
ATOM 2590 O O . ASP A 1 320 ? 12.076 -12.135 -9.865 1.00 90.56 320 ASP A O 1
ATOM 2594 N N . VAL A 1 321 ? 12.168 -14.344 -9.474 1.00 89.81 321 VAL A N 1
ATOM 2595 C CA . VAL A 1 321 ? 13.163 -14.277 -8.398 1.00 89.81 321 VAL A CA 1
ATOM 2596 C C . VAL A 1 321 ? 14.516 -14.779 -8.896 1.00 89.81 321 VAL A C 1
ATOM 2598 O O . VAL A 1 321 ? 14.640 -15.903 -9.398 1.00 89.81 321 VAL A O 1
ATOM 2601 N N . GLN A 1 322 ? 15.555 -13.959 -8.737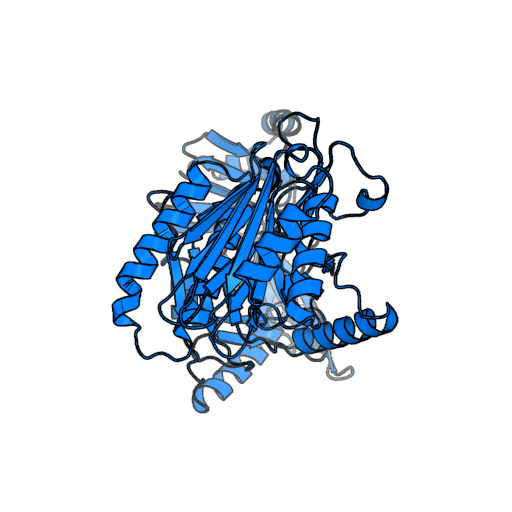 1.00 83.06 322 GLN A N 1
ATOM 2602 C CA . GLN A 1 322 ? 16.923 -14.281 -9.144 1.00 83.06 322 GLN A CA 1
ATOM 2603 C C . GLN A 1 322 ? 17.779 -14.604 -7.918 1.00 83.06 322 GLN A C 1
ATOM 2605 O O . GLN A 1 322 ? 18.094 -13.734 -7.115 1.00 83.06 322 GLN A O 1
ATOM 2610 N N . ALA A 1 323 ? 18.207 -15.863 -7.785 1.00 80.31 323 ALA A N 1
ATOM 2611 C CA . ALA A 1 323 ? 18.961 -16.328 -6.615 1.00 80.31 323 ALA A CA 1
ATOM 2612 C C . ALA A 1 323 ? 20.279 -15.560 -6.373 1.00 80.31 323 ALA A C 1
ATOM 2614 O O . ALA A 1 323 ? 20.760 -15.490 -5.243 1.00 80.31 323 ALA A O 1
ATOM 2615 N N . ASN A 1 324 ? 20.863 -14.991 -7.429 1.00 78.62 324 ASN A N 1
ATOM 2616 C CA . ASN A 1 324 ? 22.086 -14.193 -7.396 1.00 78.62 324 ASN A CA 1
ATOM 2617 C C . ASN A 1 324 ? 21.846 -12.677 -7.252 1.00 78.62 324 ASN A C 1
ATOM 2619 O O . ASN A 1 324 ? 22.820 -11.947 -7.082 1.00 78.62 324 ASN A O 1
ATOM 2623 N N . LYS A 1 325 ? 20.596 -12.194 -7.301 1.00 79.44 325 LYS A N 1
ATOM 2624 C CA . LYS A 1 325 ? 20.247 -10.772 -7.150 1.00 79.44 325 LYS A CA 1
ATOM 2625 C C . LYS A 1 325 ? 19.216 -10.595 -6.033 1.00 79.44 325 LYS A C 1
ATOM 2627 O O . LYS A 1 325 ? 18.014 -10.733 -6.239 1.00 79.44 325 LYS A O 1
ATOM 2632 N N . LYS A 1 326 ? 19.717 -10.304 -4.832 1.00 85.12 326 LYS A N 1
ATOM 2633 C CA . LYS A 1 326 ? 18.891 -9.956 -3.667 1.00 85.12 326 LYS A CA 1
ATOM 2634 C C . LYS A 1 326 ? 18.387 -8.521 -3.759 1.00 85.12 326 LYS A C 1
ATOM 2636 O O . LYS A 1 326 ? 19.014 -7.691 -4.414 1.00 85.12 326 LYS A O 1
ATOM 2641 N N . GLY A 1 327 ? 17.288 -8.228 -3.075 1.00 82.25 327 GLY A N 1
ATOM 2642 C CA . GLY A 1 327 ? 16.658 -6.910 -3.067 1.00 82.25 327 GLY A CA 1
ATOM 2643 C C . GLY A 1 327 ? 15.929 -6.571 -4.367 1.00 82.25 327 GLY A C 1
ATOM 2644 O O . GLY A 1 327 ? 15.505 -5.434 -4.539 1.00 82.25 327 GLY A O 1
ATOM 2645 N N . THR A 1 328 ? 15.765 -7.534 -5.279 1.00 81.88 328 THR A N 1
ATOM 2646 C CA . THR A 1 328 ? 15.122 -7.317 -6.579 1.00 81.88 328 THR A CA 1
ATOM 2647 C C . THR A 1 328 ? 14.091 -8.389 -6.876 1.00 81.88 328 THR A C 1
ATOM 2649 O O . THR A 1 328 ? 14.349 -9.574 -6.671 1.00 81.88 328 THR A O 1
ATOM 2652 N N . ILE A 1 329 ? 12.952 -7.966 -7.417 1.00 85.81 329 ILE A N 1
ATOM 2653 C CA . ILE A 1 329 ? 11.875 -8.836 -7.885 1.00 85.81 329 ILE A CA 1
ATOM 2654 C C . ILE A 1 329 ? 11.501 -8.387 -9.290 1.00 85.81 329 ILE A C 1
ATOM 2656 O O . ILE A 1 329 ? 11.268 -7.202 -9.520 1.00 85.81 329 ILE A O 1
ATOM 2660 N N . GLY A 1 330 ? 11.465 -9.329 -10.226 1.00 85.06 330 GLY A N 1
ATOM 2661 C CA . GLY A 1 330 ? 10.917 -9.103 -11.556 1.00 85.06 330 GLY A CA 1
ATOM 2662 C C . GLY A 1 330 ? 9.468 -9.569 -11.647 1.00 85.06 330 GLY A C 1
ATOM 2663 O O . GLY A 1 330 ? 9.005 -10.391 -10.855 1.00 85.06 330 GLY A O 1
ATOM 2664 N N . PHE A 1 331 ? 8.760 -9.083 -12.661 1.00 87.56 331 PHE A N 1
ATOM 2665 C CA . PHE A 1 331 ? 7.416 -9.541 -12.985 1.00 87.56 331 PHE A CA 1
ATOM 2666 C C . PHE A 1 331 ? 7.315 -9.893 -14.459 1.00 87.56 331 PHE A C 1
ATOM 2668 O O . PHE A 1 331 ? 7.798 -9.159 -15.321 1.00 87.56 331 PHE A O 1
ATOM 2675 N N . LEU A 1 332 ? 6.634 -10.998 -14.742 1.00 86.94 332 LEU A N 1
ATOM 2676 C CA . LEU A 1 332 ? 6.126 -11.304 -16.069 1.00 86.94 332 LEU A CA 1
ATOM 2677 C C . LEU A 1 332 ? 4.601 -11.220 -16.026 1.00 86.94 332 LEU A C 1
ATOM 2679 O O . LEU A 1 332 ? 3.942 -11.985 -15.317 1.00 86.94 332 LEU A O 1
ATOM 2683 N N . LEU A 1 333 ? 4.059 -10.268 -16.780 1.00 87.50 333 LEU A N 1
ATOM 2684 C CA . LEU A 1 333 ? 2.630 -9.982 -16.854 1.00 87.50 333 LEU A CA 1
ATOM 2685 C C . LEU A 1 333 ? 2.050 -10.601 -18.125 1.00 87.50 333 LEU A C 1
ATOM 2687 O O . LEU A 1 333 ? 2.646 -10.496 -19.193 1.00 87.50 333 LEU A O 1
ATOM 2691 N N . GLN A 1 334 ? 0.876 -11.220 -18.021 1.00 87.25 334 GLN A N 1
ATOM 2692 C CA . GLN A 1 334 ? 0.067 -11.538 -19.201 1.00 87.25 334 GLN A CA 1
ATOM 2693 C C . GLN A 1 334 ? -0.596 -10.261 -19.735 1.00 87.25 334 GLN A C 1
ATOM 2695 O O . GLN A 1 334 ? -0.995 -9.412 -18.936 1.00 87.25 334 GLN A O 1
ATOM 2700 N N . ASP A 1 335 ? -0.809 -10.169 -21.052 1.00 82.69 335 ASP A N 1
ATOM 2701 C CA . ASP A 1 335 ? -1.414 -8.996 -21.715 1.00 82.69 335 ASP A CA 1
ATOM 2702 C C . ASP A 1 335 ? -2.706 -8.542 -21.028 1.00 82.69 335 ASP A C 1
ATOM 2704 O O . ASP A 1 335 ? -2.879 -7.376 -20.695 1.00 82.69 335 ASP A O 1
ATOM 2708 N N . ARG A 1 336 ? -3.570 -9.501 -20.676 1.00 86.50 336 ARG A N 1
ATOM 2709 C CA . ARG A 1 336 ? -4.826 -9.217 -19.976 1.00 86.50 336 ARG A CA 1
ATOM 2710 C C . ARG A 1 336 ? -4.625 -8.501 -18.639 1.00 86.50 336 ARG A C 1
ATOM 2712 O O . ARG A 1 336 ? -5.432 -7.650 -18.283 1.00 86.50 336 ARG A O 1
ATOM 2719 N N . LEU A 1 337 ? -3.605 -8.874 -17.864 1.00 89.50 337 LEU A N 1
ATOM 2720 C CA . LEU A 1 337 ? -3.305 -8.171 -16.617 1.00 89.50 337 LEU A CA 1
ATOM 2721 C C . LEU A 1 337 ? -2.725 -6.791 -16.911 1.00 89.50 337 LEU A C 1
ATOM 2723 O O . LEU A 1 337 ? -3.110 -5.839 -16.241 1.00 89.50 337 LEU A O 1
ATOM 2727 N N . ASN A 1 338 ? -1.864 -6.677 -17.923 1.00 85.12 338 ASN A N 1
ATOM 2728 C CA . ASN A 1 338 ? -1.321 -5.395 -18.355 1.00 85.12 338 ASN A CA 1
ATOM 2729 C C . ASN A 1 338 ? -2.427 -4.398 -18.755 1.00 85.12 338 ASN 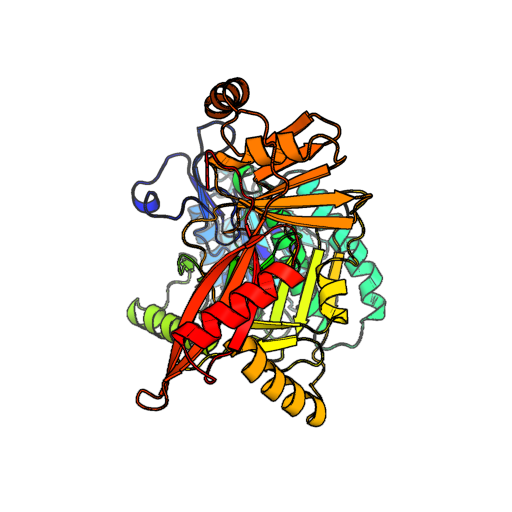A C 1
ATOM 2731 O O . ASN A 1 338 ? -2.367 -3.228 -18.382 1.00 85.12 338 ASN A O 1
ATOM 2735 N N . ASP A 1 339 ? -3.487 -4.861 -19.415 1.00 82.94 339 ASP A N 1
ATOM 2736 C CA . ASP A 1 339 ? -4.659 -4.033 -19.722 1.00 82.94 339 ASP A CA 1
ATOM 2737 C C . ASP A 1 339 ? -5.416 -3.629 -18.446 1.00 82.94 339 ASP A C 1
ATOM 2739 O O . ASP A 1 339 ? -5.832 -2.483 -18.284 1.00 82.94 339 ASP A O 1
ATOM 2743 N N . MET A 1 340 ? -5.565 -4.553 -17.488 1.00 86.38 340 MET A N 1
ATOM 2744 C CA . MET A 1 340 ? -6.286 -4.305 -16.232 1.00 86.38 340 MET A CA 1
ATOM 2745 C C . MET A 1 340 ? -5.566 -3.321 -15.302 1.00 86.38 340 MET A C 1
ATOM 2747 O O . MET A 1 340 ? -6.236 -2.502 -14.672 1.00 86.38 340 MET A O 1
ATOM 2751 N N . ILE A 1 341 ? -4.237 -3.378 -15.196 1.00 87.19 341 ILE A N 1
ATOM 2752 C CA . ILE A 1 341 ? -3.458 -2.446 -14.354 1.00 87.19 341 ILE A CA 1
ATOM 2753 C C . ILE A 1 341 ? -3.372 -1.043 -14.966 1.00 87.19 341 ILE A C 1
ATOM 2755 O O . ILE A 1 341 ? -3.221 -0.062 -14.240 1.00 87.19 341 ILE A O 1
ATOM 2759 N N . ASN A 1 342 ? -3.538 -0.939 -16.286 1.00 77.31 342 ASN A N 1
ATOM 2760 C CA . ASN A 1 342 ? -3.566 0.331 -17.007 1.00 77.31 342 ASN A CA 1
ATOM 2761 C C . ASN A 1 342 ? -4.982 0.822 -17.331 1.00 77.31 342 ASN A C 1
ATOM 2763 O O . ASN A 1 342 ? -5.124 1.856 -17.969 1.00 77.31 342 ASN A O 1
ATOM 2767 N N . ASP A 1 343 ? -6.029 0.121 -16.888 1.00 71.69 343 ASP A N 1
ATOM 2768 C CA . ASP A 1 343 ? -7.430 0.460 -17.170 1.00 71.69 343 ASP A CA 1
ATOM 2769 C C . ASP A 1 343 ? -7.721 0.666 -18.668 1.00 71.69 343 ASP A C 1
ATOM 2771 O O . ASP A 1 343 ? -8.272 1.684 -19.074 1.00 71.69 343 ASP A O 1
ATOM 2775 N N . ASN A 1 344 ? -7.271 -0.278 -19.501 1.00 61.88 344 ASN A N 1
ATOM 2776 C CA . ASN A 1 344 ? -7.349 -0.230 -20.970 1.00 61.88 344 ASN A CA 1
ATOM 2777 C C . ASN A 1 344 ? -6.744 1.030 -21.613 1.00 61.88 344 ASN A C 1
ATOM 2779 O O . ASN A 1 344 ? -7.045 1.332 -22.762 1.00 61.88 344 ASN A O 1
ATOM 2783 N N . PHE A 1 345 ? -5.903 1.772 -20.893 1.00 62.25 345 PHE A N 1
ATOM 2784 C CA . PHE A 1 345 ? -5.397 3.072 -21.327 1.00 62.25 345 PHE A CA 1
ATOM 2785 C C . PHE A 1 345 ? -6.484 4.149 -21.536 1.00 62.25 345 PHE A C 1
ATOM 2787 O O . PHE A 1 345 ? -6.152 5.261 -21.947 1.00 62.25 345 PHE A O 1
ATOM 2794 N N . ASP A 1 346 ? -7.733 3.924 -21.110 1.00 57.75 346 ASP A N 1
ATOM 2795 C CA . ASP A 1 346 ? -8.804 4.923 -21.209 1.00 57.75 346 ASP A CA 1
ATOM 2796 C C . ASP A 1 346 ? -8.552 6.104 -20.246 1.00 57.75 346 ASP A C 1
ATOM 2798 O O . ASP A 1 346 ? -8.201 5.882 -19.083 1.00 57.75 346 ASP A O 1
ATOM 2802 N N . PRO A 1 347 ? -8.687 7.370 -20.676 1.00 50.91 347 PRO A N 1
ATOM 2803 C CA . PRO A 1 347 ? -8.516 8.513 -19.787 1.00 50.91 347 PRO A CA 1
ATOM 2804 C C . PRO A 1 347 ? -9.616 8.535 -18.716 1.00 50.91 347 PRO A C 1
ATOM 2806 O O . PRO A 1 347 ? -10.805 8.443 -19.019 1.00 50.91 347 PRO A O 1
ATOM 2809 N N . ILE A 1 348 ? -9.232 8.701 -17.446 1.00 52.66 348 ILE A N 1
ATOM 2810 C CA . ILE A 1 348 ? -10.202 8.828 -16.354 1.00 52.66 348 ILE A CA 1
ATOM 2811 C C . ILE A 1 348 ? -10.928 10.173 -16.491 1.00 52.66 348 ILE A C 1
ATOM 2813 O O . ILE A 1 348 ? -10.345 11.236 -16.281 1.00 52.66 348 ILE A O 1
ATOM 2817 N N . GLU A 1 349 ? -12.228 10.129 -16.790 1.00 46.34 349 GLU A N 1
ATOM 2818 C CA . GLU A 1 349 ? -13.054 11.324 -17.032 1.00 46.34 349 GLU A CA 1
ATOM 2819 C C . GLU A 1 349 ? -13.206 12.235 -15.797 1.00 46.34 349 GLU A C 1
ATOM 2821 O O . GLU A 1 349 ? -13.510 13.423 -15.920 1.00 46.34 349 GLU A O 1
ATOM 2826 N N . SER A 1 350 ? -12.986 11.710 -14.585 1.00 55.94 350 SER A N 1
ATOM 2827 C CA . SER A 1 350 ? -12.839 12.530 -13.379 1.00 55.94 350 SER A CA 1
ATOM 2828 C C . SER A 1 350 ? -12.034 11.810 -12.298 1.00 55.94 350 SER A C 1
ATOM 2830 O O . SER A 1 350 ? -12.345 10.666 -11.966 1.00 55.94 350 SER A O 1
ATOM 2832 N N . GLY A 1 351 ? -11.092 12.505 -11.648 1.00 51.69 351 GLY A N 1
ATOM 2833 C CA . GLY A 1 351 ? -10.341 11.999 -10.480 1.00 51.69 351 GLY A CA 1
ATOM 2834 C C . GLY A 1 351 ? -11.198 11.674 -9.243 1.00 51.69 351 GLY A C 1
ATOM 2835 O O . GLY A 1 351 ? -10.677 11.449 -8.158 1.00 51.69 351 GLY A O 1
ATOM 2836 N N . LYS A 1 352 ? -12.530 11.673 -9.383 1.00 55.44 352 LYS A N 1
ATOM 2837 C CA . LYS A 1 352 ? -13.487 11.280 -8.345 1.00 55.44 352 LYS A CA 1
ATOM 2838 C C . LYS A 1 352 ? -13.766 9.780 -8.322 1.00 55.44 352 LYS A C 1
ATOM 2840 O O . LYS A 1 352 ? -14.347 9.316 -7.344 1.00 55.44 352 LYS A O 1
ATOM 2845 N N . TYR A 1 353 ? -13.384 9.036 -9.359 1.00 68.44 353 TYR A N 1
ATOM 2846 C CA . TYR A 1 353 ? -13.628 7.598 -9.432 1.00 68.44 353 TYR A CA 1
ATOM 2847 C C . TYR A 1 353 ? -12.314 6.833 -9.387 1.00 68.44 353 TYR A C 1
ATOM 2849 O O . TYR A 1 353 ? -11.439 7.043 -10.221 1.00 68.44 353 TYR A O 1
ATOM 2857 N N . ALA A 1 354 ? -12.206 5.941 -8.402 1.00 82.62 354 ALA A N 1
ATOM 2858 C CA . ALA A 1 354 ? -11.143 4.955 -8.354 1.00 82.62 354 ALA A CA 1
ATOM 2859 C C . ALA A 1 354 ? -11.593 3.641 -8.982 1.00 82.62 354 ALA A C 1
ATOM 2861 O O . ALA A 1 354 ? -12.703 3.171 -8.716 1.00 82.62 354 ALA A O 1
ATOM 2862 N N . VAL A 1 355 ? -10.694 2.994 -9.711 1.00 87.00 355 VAL A N 1
ATOM 2863 C CA . VAL A 1 355 ? -10.890 1.643 -10.232 1.00 87.00 355 VAL A CA 1
ATOM 2864 C C . VAL A 1 355 ? -10.064 0.672 -9.398 1.00 87.00 355 VAL A C 1
ATOM 2866 O O . VAL A 1 355 ? -8.866 0.510 -9.609 1.00 87.00 355 VAL A O 1
ATOM 2869 N N . ILE A 1 356 ? -10.705 0.015 -8.429 1.00 90.88 356 ILE A N 1
ATOM 2870 C CA . ILE A 1 356 ? -10.047 -0.978 -7.570 1.00 90.88 356 ILE A CA 1
ATOM 2871 C C . ILE A 1 356 ? -10.483 -2.382 -7.986 1.00 90.88 356 ILE A C 1
ATOM 2873 O O . ILE A 1 356 ? -11.609 -2.813 -7.724 1.00 90.88 356 ILE A O 1
ATOM 2877 N N . ARG A 1 357 ? -9.580 -3.111 -8.639 1.00 91.44 357 ARG A N 1
ATOM 2878 C CA . ARG A 1 357 ? -9.800 -4.484 -9.107 1.00 91.44 357 ARG A CA 1
ATOM 2879 C C . ARG A 1 357 ? -9.258 -5.480 -8.094 1.00 91.44 357 ARG A C 1
ATOM 2881 O O . ARG A 1 357 ? -8.223 -5.252 -7.479 1.00 91.44 357 ARG A O 1
ATOM 2888 N N . TYR A 1 358 ? -9.948 -6.606 -7.952 1.00 92.81 358 TYR A N 1
ATOM 2889 C CA . TYR A 1 358 ? -9.461 -7.757 -7.200 1.00 92.81 358 TYR A CA 1
ATOM 2890 C C . TYR A 1 358 ? -9.489 -8.987 -8.099 1.00 92.81 358 TYR A C 1
ATOM 2892 O O . TYR A 1 358 ? -10.510 -9.271 -8.730 1.00 92.81 358 TYR A O 1
ATOM 2900 N N . ILE A 1 359 ? -8.376 -9.707 -8.141 1.00 94.44 359 ILE A N 1
ATOM 2901 C CA . ILE A 1 359 ? -8.205 -10.947 -8.883 1.00 94.44 359 ILE A CA 1
ATOM 2902 C C . ILE A 1 359 ? -7.907 -12.046 -7.851 1.00 94.44 359 ILE A C 1
ATOM 2904 O O . ILE A 1 359 ? -6.870 -11.974 -7.186 1.00 94.44 359 ILE A O 1
ATOM 2908 N N . PRO A 1 360 ? -8.808 -13.035 -7.675 1.00 94.38 360 PRO A N 1
ATOM 2909 C CA . PRO A 1 360 ? -8.572 -14.148 -6.757 1.00 94.38 360 PRO A CA 1
ATOM 2910 C C . PRO A 1 360 ? -7.416 -15.015 -7.255 1.00 94.38 360 PRO A C 1
ATOM 2912 O O . PRO A 1 360 ? -7.071 -14.955 -8.434 1.00 94.38 360 PRO A O 1
ATOM 2915 N N . TYR A 1 361 ? -6.875 -15.875 -6.392 1.00 95.44 361 TYR A N 1
ATOM 2916 C CA . TYR A 1 361 ? -5.808 -16.778 -6.799 1.00 95.44 361 TYR A CA 1
ATOM 2917 C C . TYR A 1 361 ? -6.300 -17.756 -7.869 1.00 95.44 361 TYR A C 1
ATOM 2919 O O . TYR A 1 361 ? -7.192 -18.576 -7.634 1.00 95.44 361 TYR A O 1
ATOM 2927 N N . ILE A 1 362 ? -5.686 -17.686 -9.047 1.00 95.81 362 ILE A N 1
ATOM 2928 C CA . ILE A 1 362 ? -5.887 -18.637 -10.136 1.00 95.81 362 ILE A CA 1
ATOM 2929 C C . ILE A 1 362 ? -4.549 -19.343 -10.379 1.00 95.81 362 ILE A C 1
ATOM 2931 O O . ILE A 1 362 ? -3.597 -18.693 -10.821 1.00 95.81 362 ILE A O 1
ATOM 2935 N N . PRO A 1 363 ? -4.446 -20.659 -10.121 1.00 96.00 363 PRO A N 1
ATOM 2936 C CA . PRO A 1 363 ? -3.199 -21.381 -10.325 1.00 96.00 363 PRO A CA 1
ATOM 2937 C C . PRO A 1 363 ? -2.817 -21.398 -11.808 1.00 96.00 363 PRO A C 1
ATOM 2939 O O . PRO A 1 363 ? -3.657 -21.622 -12.685 1.00 96.00 363 PRO A O 1
ATOM 2942 N N . LEU A 1 364 ? -1.531 -21.192 -12.084 1.00 94.38 364 LEU A N 1
ATOM 2943 C CA . LEU A 1 364 ? -0.974 -21.340 -13.423 1.00 94.38 364 LEU A CA 1
ATOM 2944 C C . LEU A 1 364 ? -0.986 -22.821 -13.840 1.00 94.38 364 LEU A C 1
ATOM 2946 O O . LEU A 1 364 ? -0.642 -23.708 -13.055 1.00 94.38 364 LEU A O 1
ATOM 2950 N N . LYS A 1 365 ? -1.360 -23.106 -15.091 1.00 93.06 365 LYS A N 1
ATOM 2951 C CA . LYS A 1 365 ? -1.314 -24.471 -15.631 1.00 93.06 365 LYS A CA 1
ATOM 2952 C C . LYS A 1 365 ? 0.136 -24.906 -15.846 1.00 93.06 365 LYS A C 1
ATOM 2954 O O . LYS A 1 365 ? 0.953 -24.129 -16.333 1.00 93.06 365 LYS A O 1
ATOM 2959 N N . SER A 1 366 ? 0.446 -26.171 -15.563 1.00 89.69 366 SER A N 1
ATOM 2960 C CA . SER A 1 366 ? 1.815 -26.703 -15.665 1.00 89.69 366 SER A CA 1
ATOM 2961 C C . SER A 1 366 ? 2.437 -26.553 -17.060 1.00 89.69 366 SER A C 1
ATOM 2963 O O . SER A 1 366 ? 3.634 -26.316 -17.171 1.00 89.69 366 SER A O 1
ATOM 2965 N N . GLU A 1 367 ? 1.636 -26.643 -18.124 1.00 89.88 367 GLU A N 1
ATOM 2966 C CA . GLU A 1 367 ? 2.100 -26.466 -19.508 1.00 89.88 367 GLU A CA 1
ATOM 2967 C C . GLU A 1 367 ? 2.548 -25.027 -19.809 1.00 89.88 367 GLU A C 1
ATOM 2969 O O . GLU A 1 367 ? 3.469 -24.811 -20.597 1.00 89.88 367 GLU A O 1
ATOM 2974 N N . ASP A 1 368 ? 1.913 -24.040 -19.176 1.00 89.31 368 ASP A N 1
ATOM 2975 C CA . ASP A 1 368 ? 2.245 -22.627 -19.358 1.00 89.31 368 ASP A CA 1
ATOM 2976 C C . ASP A 1 368 ? 3.453 -22.225 -18.503 1.00 89.31 368 ASP A C 1
ATOM 2978 O O . ASP A 1 368 ? 4.231 -21.366 -18.912 1.00 89.31 368 ASP A O 1
ATOM 2982 N N . LEU A 1 369 ? 3.684 -22.905 -17.373 1.00 88.81 369 LEU A N 1
ATOM 2983 C CA . LEU A 1 369 ? 4.866 -22.698 -16.532 1.00 88.81 369 LEU A CA 1
ATOM 2984 C C . LEU A 1 369 ? 6.173 -22.973 -17.283 1.00 88.81 369 LEU A C 1
ATOM 2986 O O . LEU A 1 369 ? 7.116 -22.193 -17.178 1.00 88.81 369 LEU A O 1
ATOM 2990 N N . GLU A 1 370 ? 6.240 -24.053 -18.060 1.00 87.44 370 GLU A N 1
ATOM 2991 C CA . GLU A 1 370 ? 7.454 -24.380 -18.819 1.00 87.44 370 GLU A CA 1
ATOM 2992 C C . GLU A 1 370 ? 7.712 -23.377 -19.950 1.00 87.44 370 GLU A C 1
ATOM 2994 O O . GLU A 1 370 ? 8.860 -22.995 -20.191 1.00 87.44 370 GLU A O 1
ATOM 2999 N N . LYS A 1 371 ? 6.649 -22.865 -20.588 1.00 87.69 371 LYS A N 1
ATOM 3000 C CA . LYS A 1 371 ? 6.768 -21.762 -21.554 1.00 87.69 371 LYS A CA 1
ATOM 3001 C C . LYS A 1 371 ? 7.295 -20.502 -20.876 1.00 87.69 371 LYS A C 1
ATOM 3003 O O . LYS A 1 371 ? 8.257 -19.924 -21.366 1.00 87.69 371 LYS A O 1
ATOM 3008 N N . ILE A 1 372 ? 6.718 -20.124 -19.733 1.00 86.06 372 ILE A N 1
ATOM 3009 C CA . ILE A 1 372 ? 7.145 -18.953 -18.960 1.00 86.06 372 ILE A CA 1
ATOM 3010 C C . ILE A 1 372 ? 8.607 -19.079 -18.545 1.00 86.06 372 ILE A C 1
ATOM 3012 O O . ILE A 1 372 ? 9.367 -18.148 -18.768 1.00 86.06 372 ILE A O 1
ATOM 3016 N N . LYS A 1 373 ? 9.040 -20.222 -18.007 1.00 84.69 373 LYS A N 1
ATOM 3017 C CA . LYS A 1 373 ? 10.447 -20.436 -17.633 1.00 84.69 373 LYS A CA 1
ATOM 3018 C C . LYS A 1 373 ? 11.391 -20.270 -18.819 1.00 84.69 373 LYS A C 1
ATOM 3020 O O . LYS A 1 373 ? 12.436 -19.647 -18.669 1.00 84.69 373 LYS A O 1
ATOM 3025 N N . LYS A 1 374 ? 11.021 -20.785 -19.995 1.00 81.25 374 LYS A N 1
ATOM 3026 C CA . LYS A 1 374 ? 11.803 -20.588 -21.221 1.00 81.25 374 LYS A CA 1
ATOM 3027 C C . LYS A 1 374 ? 11.862 -19.108 -21.609 1.00 81.25 374 LYS A C 1
ATOM 3029 O O . LYS A 1 374 ? 12.949 -18.579 -21.817 1.00 81.25 374 LYS A O 1
ATOM 3034 N N . THR A 1 375 ? 10.713 -18.435 -21.627 1.00 78.75 375 THR A N 1
ATOM 3035 C CA . THR A 1 375 ? 10.614 -16.997 -21.895 1.00 78.75 375 THR A CA 1
ATOM 3036 C C . THR A 1 375 ? 11.396 -16.170 -20.874 1.00 78.75 375 THR A C 1
ATOM 3038 O O . THR A 1 375 ? 12.013 -15.185 -21.243 1.00 78.75 375 THR A O 1
ATOM 3041 N N . LEU A 1 376 ? 11.451 -16.568 -19.603 1.00 75.38 376 LEU A N 1
ATOM 3042 C CA . LEU A 1 376 ? 12.243 -15.884 -18.578 1.00 75.38 376 LEU A CA 1
ATOM 3043 C C . LEU A 1 376 ? 13.740 -16.030 -18.807 1.00 75.38 376 LEU A C 1
ATOM 3045 O O . LEU A 1 376 ? 14.466 -15.079 -18.552 1.00 75.38 376 LEU A O 1
ATOM 3049 N N . VAL A 1 377 ? 14.216 -17.180 -19.290 1.00 69.88 377 VAL A N 1
ATOM 3050 C CA . VAL A 1 377 ? 15.621 -17.308 -19.700 1.00 69.88 377 VAL A CA 1
ATOM 3051 C C . VAL A 1 377 ? 15.909 -16.317 -20.825 1.00 69.88 377 VAL A C 1
ATOM 3053 O O . VAL A 1 377 ? 16.871 -15.572 -20.724 1.00 69.88 377 VAL A O 1
ATOM 3056 N N . GLU A 1 378 ? 15.037 -16.221 -21.828 1.00 62.69 378 GLU A N 1
ATOM 3057 C CA . GLU A 1 378 ? 15.167 -15.248 -22.923 1.00 62.69 378 GLU A CA 1
ATOM 3058 C C . GLU A 1 378 ? 15.107 -13.788 -22.410 1.00 62.69 378 GLU A C 1
ATOM 3060 O O . GLU A 1 378 ? 15.954 -12.974 -22.766 1.00 62.69 378 GLU A O 1
ATOM 3065 N N . ILE A 1 379 ? 14.172 -13.459 -21.506 1.00 63.47 379 ILE A N 1
ATOM 3066 C CA . ILE A 1 379 ? 13.962 -12.098 -20.978 1.00 63.47 379 ILE A CA 1
ATOM 3067 C C . ILE A 1 379 ? 15.046 -11.670 -19.988 1.00 63.47 379 ILE A C 1
ATOM 3069 O O . ILE A 1 379 ? 15.465 -10.513 -20.016 1.00 63.47 379 ILE A O 1
ATOM 3073 N N . ARG A 1 380 ? 15.515 -12.558 -19.105 1.00 63.00 380 ARG A N 1
ATOM 3074 C CA . ARG A 1 380 ? 16.630 -12.267 -18.184 1.00 63.00 380 ARG A CA 1
ATOM 3075 C C . ARG A 1 380 ? 17.912 -11.984 -18.951 1.00 63.00 380 ARG A C 1
ATOM 3077 O O . ARG A 1 380 ? 18.769 -11.273 -18.436 1.00 63.00 380 ARG A O 1
ATOM 3084 N N . ILE A 1 381 ? 18.004 -12.483 -20.185 1.00 45.69 381 ILE A N 1
ATOM 3085 C CA . ILE A 1 381 ? 19.098 -12.161 -21.093 1.00 45.69 381 ILE A CA 1
ATOM 3086 C C . ILE A 1 381 ? 18.854 -10.805 -21.817 1.00 45.69 381 ILE A C 1
ATOM 3088 O O . ILE A 1 381 ? 19.666 -10.327 -22.594 1.00 45.69 381 ILE A O 1
ATOM 3092 N N . SER A 1 382 ? 17.741 -10.124 -21.542 1.00 37.69 382 SER A N 1
ATOM 3093 C CA . SER A 1 382 ? 17.263 -8.969 -22.316 1.00 37.69 382 SER A CA 1
ATOM 3094 C C . SER A 1 382 ? 17.029 -7.694 -21.489 1.00 37.69 382 SER A C 1
ATOM 3096 O O . SER A 1 382 ? 16.830 -6.625 -22.059 1.00 37.69 382 SER A O 1
ATOM 3098 N N . LYS A 1 383 ? 17.019 -7.785 -20.149 1.00 42.81 383 LYS A N 1
ATOM 3099 C CA . LYS A 1 383 ? 16.685 -6.659 -19.263 1.00 42.81 383 LYS A CA 1
ATOM 3100 C C . LYS A 1 383 ? 17.495 -6.661 -17.967 1.00 42.81 383 LYS A C 1
ATOM 3102 O O . LYS A 1 383 ? 17.166 -7.385 -17.034 1.00 42.81 383 LYS A O 1
ATOM 3107 N N . THR A 1 384 ? 18.474 -5.762 -17.887 1.00 41.22 384 THR A N 1
ATOM 3108 C CA . THR A 1 384 ? 18.772 -4.958 -16.678 1.00 41.22 384 THR A CA 1
ATOM 3109 C C . THR A 1 384 ? 19.695 -3.801 -17.052 1.00 41.22 384 THR A C 1
ATOM 3111 O O . THR A 1 384 ? 20.836 -3.751 -16.611 1.00 41.22 384 THR A O 1
ATOM 3114 N N . HIS A 1 385 ? 19.261 -2.882 -17.920 1.00 45.56 385 HIS A N 1
ATOM 3115 C CA . HIS A 1 385 ? 20.075 -1.694 -18.176 1.00 45.56 385 HIS A CA 1
ATOM 3116 C C . HIS A 1 385 ? 19.722 -0.547 -17.232 1.00 45.56 385 HIS A C 1
ATOM 3118 O O . HIS A 1 385 ? 18.667 0.079 -17.333 1.00 45.56 385 HIS A O 1
ATOM 3124 N N . TYR A 1 386 ? 20.643 -0.242 -16.321 1.00 48.50 386 TYR A N 1
ATOM 3125 C CA . TYR A 1 386 ? 20.636 1.009 -15.581 1.00 48.50 386 TYR A CA 1
ATOM 3126 C C . TYR A 1 386 ? 21.207 2.094 -16.497 1.00 48.50 386 TYR A C 1
ATOM 3128 O O . TYR A 1 386 ? 22.415 2.195 -16.683 1.00 48.50 386 TYR A O 1
ATOM 3136 N N . PHE A 1 387 ? 20.348 2.916 -17.108 1.00 55.22 387 PHE A N 1
ATOM 3137 C CA . PHE A 1 387 ? 20.828 4.160 -17.710 1.00 55.22 387 PHE A CA 1
ATOM 3138 C C . PHE A 1 387 ? 21.267 5.109 -16.594 1.00 55.22 387 PHE A C 1
ATOM 3140 O O . PHE A 1 387 ? 20.440 5.849 -16.059 1.00 55.22 387 PHE A O 1
ATOM 3147 N N . ASP A 1 388 ? 22.561 5.108 -16.273 1.00 55.28 388 ASP A N 1
ATOM 3148 C CA . ASP A 1 388 ? 23.160 6.019 -15.285 1.00 55.28 388 ASP A CA 1
ATOM 3149 C C . ASP A 1 388 ? 22.951 7.504 -15.643 1.00 55.28 388 ASP A C 1
ATOM 3151 O O . ASP A 1 388 ? 23.012 8.367 -14.774 1.00 55.28 388 ASP A O 1
ATOM 3155 N N . ASN A 1 389 ? 22.638 7.811 -16.910 1.00 61.88 389 ASN A N 1
ATOM 3156 C CA . ASN A 1 389 ? 22.569 9.191 -17.399 1.00 61.88 389 ASN A CA 1
ATOM 3157 C C . ASN A 1 389 ? 21.151 9.689 -17.730 1.00 61.88 389 ASN A C 1
ATOM 3159 O O . ASN A 1 389 ? 20.924 10.897 -17.705 1.00 61.88 389 ASN A O 1
ATOM 3163 N N . ALA A 1 390 ? 20.196 8.801 -18.033 1.00 71.06 390 ALA A N 1
ATOM 3164 C CA . ALA A 1 390 ? 18.850 9.217 -18.427 1.00 71.06 390 ALA A CA 1
ATOM 3165 C C . ALA A 1 390 ? 17.955 9.401 -17.197 1.00 71.06 390 ALA A C 1
ATOM 3167 O O . ALA A 1 390 ? 17.422 8.438 -16.640 1.00 71.06 390 ALA A O 1
ATOM 3168 N N . ILE A 1 391 ? 17.803 10.657 -16.779 1.00 82.62 391 ILE A N 1
ATOM 3169 C CA . ILE A 1 391 ? 16.973 11.037 -15.627 1.00 82.62 391 ILE A CA 1
ATOM 3170 C C . ILE A 1 391 ? 15.486 11.054 -16.004 1.00 82.62 391 ILE A C 1
ATOM 3172 O O . ILE A 1 391 ? 14.648 10.747 -15.162 1.00 82.62 391 ILE A O 1
ATOM 3176 N N . TYR A 1 392 ? 15.154 11.354 -17.264 1.00 88.19 392 TYR A N 1
ATOM 3177 C CA . TYR A 1 392 ? 13.775 11.529 -17.715 1.00 88.19 392 TYR A CA 1
ATOM 3178 C C . TYR A 1 392 ? 13.435 10.654 -18.918 1.00 88.19 392 TYR A C 1
ATOM 3180 O O . TYR A 1 392 ? 14.306 10.237 -19.686 1.00 88.19 392 TYR A O 1
ATOM 3188 N N . LYS A 1 393 ? 12.139 10.430 -19.115 1.00 89.62 393 LYS A N 1
ATOM 3189 C CA . LYS A 1 393 ? 11.555 9.826 -20.308 1.00 89.62 393 LYS A CA 1
ATOM 3190 C C . LYS A 1 393 ? 10.529 10.798 -20.887 1.00 89.62 393 LYS A C 1
ATOM 3192 O O . LYS A 1 393 ? 9.607 11.211 -20.194 1.00 89.62 393 LYS A O 1
ATOM 3197 N N . GLY A 1 394 ? 10.705 11.203 -22.140 1.00 92.25 394 GLY A N 1
ATOM 3198 C CA . GLY A 1 394 ? 9.721 12.003 -22.866 1.00 92.25 394 GLY A CA 1
ATOM 3199 C C . GLY A 1 394 ? 8.796 11.106 -23.666 1.00 92.25 394 GLY A C 1
ATOM 3200 O O . GLY A 1 394 ? 9.268 10.296 -24.459 1.00 92.25 394 GLY A O 1
ATOM 3201 N N . ILE A 1 395 ? 7.496 11.248 -23.459 1.00 90.88 395 ILE A N 1
ATOM 3202 C CA . ILE A 1 395 ? 6.435 10.453 -24.069 1.00 90.88 395 ILE A CA 1
ATOM 3203 C C . ILE A 1 395 ? 5.609 11.389 -24.946 1.00 90.88 395 ILE A C 1
ATOM 3205 O O . ILE A 1 395 ? 5.089 12.396 -24.471 1.00 90.88 395 ILE A O 1
ATOM 3209 N N . VAL A 1 396 ? 5.519 11.070 -26.232 1.00 91.44 396 VAL A N 1
ATOM 3210 C CA . VAL A 1 396 ? 4.776 11.832 -27.238 1.00 91.44 396 VAL A CA 1
ATOM 3211 C C . VAL A 1 396 ? 3.465 11.115 -27.519 1.00 91.44 396 VAL A C 1
ATOM 3213 O O . VAL A 1 396 ? 3.475 9.921 -27.825 1.00 91.44 396 VAL A O 1
ATOM 3216 N N . TYR A 1 397 ? 2.353 11.843 -27.466 1.00 87.56 397 TYR A N 1
ATOM 3217 C CA . TYR A 1 397 ? 1.015 11.299 -27.683 1.00 87.56 397 TYR A CA 1
ATOM 3218 C C . TYR A 1 397 ? 0.409 11.755 -29.017 1.00 87.56 397 TYR A C 1
ATOM 3220 O O . TYR A 1 397 ? 0.557 12.908 -29.421 1.00 87.56 397 TYR A O 1
ATOM 3228 N N . ASP A 1 398 ? -0.340 10.860 -29.662 1.00 88.31 398 ASP A N 1
ATOM 3229 C CA . ASP A 1 398 ? -1.234 11.142 -30.790 1.00 88.31 398 ASP A CA 1
ATOM 3230 C C . ASP A 1 398 ? -2.646 10.662 -30.434 1.00 88.31 398 ASP A C 1
ATOM 3232 O O . ASP A 1 398 ? -2.874 9.465 -30.262 1.00 88.31 398 ASP A O 1
ATOM 3236 N N . ASN A 1 399 ? -3.593 11.598 -30.293 1.00 78.94 399 ASN A N 1
ATOM 3237 C CA . ASN A 1 399 ? -4.982 11.311 -29.910 1.00 78.94 399 ASN A CA 1
ATOM 3238 C C . ASN A 1 399 ? -5.079 10.337 -28.715 1.00 78.94 399 ASN A C 1
ATOM 3240 O O . ASN A 1 399 ? -5.684 9.273 -28.819 1.00 78.94 399 ASN A O 1
ATOM 3244 N N . ASP A 1 400 ? -4.419 10.706 -27.613 1.00 75.88 400 ASP A N 1
ATOM 3245 C CA . ASP A 1 400 ? -4.360 9.980 -26.333 1.00 75.88 400 ASP A CA 1
ATOM 3246 C C . ASP A 1 400 ? -3.635 8.614 -26.369 1.00 75.88 400 ASP A C 1
ATOM 3248 O O . ASP A 1 400 ? -3.465 7.977 -25.333 1.00 75.88 400 ASP A O 1
ATOM 3252 N N . ASN A 1 401 ? -3.105 8.194 -27.523 1.00 74.69 401 ASN A N 1
ATOM 3253 C CA . ASN A 1 401 ? -2.257 7.008 -27.647 1.00 74.69 401 ASN A CA 1
ATOM 3254 C C . ASN A 1 401 ? -0.775 7.390 -27.643 1.00 74.69 401 ASN A C 1
ATOM 3256 O O . ASN A 1 401 ? -0.385 8.390 -28.248 1.00 74.69 401 ASN A O 1
ATOM 3260 N N . VAL A 1 402 ? 0.073 6.576 -27.008 1.00 79.75 402 VAL A N 1
ATOM 3261 C CA . VAL A 1 402 ? 1.530 6.772 -27.059 1.00 79.75 402 VAL A CA 1
ATOM 3262 C C . VAL A 1 402 ? 2.010 6.563 -28.496 1.00 79.75 402 VAL A C 1
ATOM 3264 O O . VAL A 1 402 ? 1.956 5.455 -29.027 1.00 79.75 402 VAL A O 1
ATOM 3267 N N . LYS A 1 403 ? 2.501 7.636 -29.117 1.00 86.56 403 LYS A N 1
ATOM 3268 C CA . LYS A 1 403 ? 3.073 7.634 -30.467 1.00 86.56 403 LYS A CA 1
ATOM 3269 C C . LYS A 1 403 ? 4.522 7.166 -30.433 1.00 86.56 403 LYS A C 1
ATOM 3271 O O . LYS A 1 403 ? 4.898 6.247 -31.152 1.00 86.56 403 LYS A O 1
ATOM 3276 N N . GLU A 1 404 ? 5.337 7.808 -29.599 1.00 89.12 404 GLU A N 1
ATOM 3277 C CA . GLU A 1 404 ? 6.762 7.515 -29.427 1.00 89.12 404 GLU A CA 1
ATOM 3278 C C . GLU A 1 404 ? 7.221 7.892 -28.013 1.00 89.12 404 GLU A C 1
ATOM 3280 O O . GLU A 1 404 ? 6.607 8.727 -27.351 1.00 89.12 404 GLU A O 1
ATOM 3285 N N . TRP A 1 405 ? 8.332 7.316 -27.554 1.00 89.94 405 TRP A N 1
ATOM 3286 C CA . TRP A 1 405 ? 8.967 7.715 -26.301 1.00 89.94 405 TRP A CA 1
ATOM 3287 C C . TRP A 1 405 ? 10.492 7.714 -26.412 1.00 89.94 405 TRP A C 1
ATOM 3289 O O . TRP A 1 405 ? 11.073 7.012 -27.243 1.00 89.94 405 TRP A O 1
ATOM 3299 N N . PHE A 1 406 ? 11.136 8.508 -25.558 1.00 91.25 406 PHE A N 1
ATOM 3300 C CA . PHE A 1 406 ? 12.577 8.727 -25.554 1.00 91.25 406 PHE A CA 1
ATOM 3301 C C . PHE A 1 406 ? 13.118 8.781 -24.134 1.00 91.25 406 PHE A C 1
ATOM 3303 O O . PHE A 1 406 ? 12.512 9.416 -23.284 1.00 91.25 406 PHE A O 1
ATOM 3310 N N . TYR A 1 407 ? 14.295 8.219 -23.891 1.00 89.94 407 TYR A N 1
ATOM 3311 C CA . TYR A 1 407 ? 15.127 8.585 -22.750 1.00 89.94 407 TYR A CA 1
ATOM 3312 C C . TYR A 1 407 ? 15.767 9.953 -22.998 1.00 89.94 407 TYR A C 1
ATOM 3314 O O . TYR A 1 407 ? 16.302 10.214 -24.079 1.00 89.94 407 TYR A O 1
ATOM 3322 N N . ILE A 1 408 ? 15.700 10.836 -22.007 1.00 89.06 408 ILE A N 1
ATOM 3323 C CA . ILE A 1 408 ? 16.087 12.242 -22.118 1.00 89.06 408 ILE A CA 1
ATOM 3324 C C . ILE A 1 408 ? 16.882 12.644 -20.873 1.00 89.06 408 ILE A C 1
ATOM 3326 O O . ILE A 1 408 ? 16.499 12.375 -19.734 1.00 89.06 408 ILE A O 1
ATOM 3330 N N . ASN A 1 409 ? 18.004 13.322 -21.094 1.00 84.62 409 ASN A N 1
ATOM 3331 C CA . ASN A 1 409 ? 18.748 13.975 -20.020 1.00 84.62 409 ASN A CA 1
ATOM 3332 C C . ASN A 1 409 ? 18.089 15.319 -19.688 1.00 84.62 409 ASN A C 1
ATOM 3334 O O . ASN A 1 409 ? 17.508 15.948 -20.570 1.00 84.62 409 ASN A O 1
ATOM 3338 N N . TYR A 1 410 ? 18.244 15.803 -18.455 1.00 83.75 410 TYR A N 1
ATOM 3339 C CA . TYR A 1 410 ? 17.680 17.087 -18.013 1.00 83.75 410 TYR A CA 1
ATOM 3340 C C . TYR A 1 410 ? 17.905 18.234 -19.019 1.00 83.75 410 TYR A C 1
ATOM 3342 O O . TYR A 1 410 ? 16.964 18.915 -19.423 1.00 83.75 410 TYR A O 1
ATOM 3350 N N . ASP A 1 411 ? 19.140 18.375 -19.511 1.00 79.88 411 ASP A N 1
ATOM 3351 C CA . ASP A 1 411 ? 19.538 19.451 -20.428 1.00 79.88 411 ASP A CA 1
ATOM 3352 C C . ASP A 1 411 ? 18.891 19.361 -21.821 1.00 79.88 411 ASP A C 1
ATOM 3354 O O . ASP A 1 411 ? 18.853 20.346 -22.560 1.00 79.88 411 ASP A O 1
ATOM 3358 N N . ALA A 1 412 ? 18.361 18.193 -22.193 1.00 85.75 412 ALA A N 1
ATOM 3359 C CA . ALA A 1 412 ? 17.786 17.940 -23.509 1.00 85.75 412 ALA A CA 1
ATOM 3360 C C . ALA A 1 412 ? 16.253 18.091 -23.553 1.00 85.75 412 ALA A C 1
ATOM 3362 O O . ALA A 1 412 ? 15.685 18.078 -24.647 1.00 85.75 412 ALA A O 1
ATOM 3363 N N . ILE A 1 413 ? 15.586 18.288 -22.406 1.00 87.56 413 ILE A N 1
ATOM 3364 C CA . ILE A 1 413 ? 14.116 18.363 -22.305 1.00 87.56 413 ILE A CA 1
ATOM 3365 C C . ILE A 1 413 ? 13.529 19.433 -23.233 1.00 87.56 413 ILE A C 1
ATOM 3367 O O . ILE A 1 413 ? 12.593 19.150 -23.972 1.00 87.56 413 ILE A O 1
ATOM 3371 N N . PHE A 1 414 ? 14.076 20.649 -23.276 1.00 83.94 414 PHE A N 1
ATOM 3372 C CA . PHE A 1 414 ? 13.510 21.686 -24.154 1.00 83.94 414 PHE A CA 1
ATOM 3373 C C . PHE A 1 414 ? 13.793 21.486 -25.621 1.00 83.94 414 PHE A C 1
ATOM 3375 O O . PHE A 1 414 ? 12.954 21.843 -26.441 1.00 83.94 414 PHE A O 1
ATOM 3382 N N . ALA A 1 415 ? 14.977 20.977 -25.961 1.00 85.38 415 ALA A N 1
ATOM 3383 C CA . ALA A 1 415 ? 15.260 20.648 -27.346 1.00 85.38 415 ALA A CA 1
ATOM 3384 C C . ALA A 1 415 ? 14.233 19.617 -27.827 1.00 85.38 415 ALA A C 1
ATOM 3386 O O . ALA A 1 415 ? 13.638 19.800 -28.882 1.00 85.38 415 ALA A O 1
ATOM 3387 N N . PHE A 1 416 ? 13.942 18.621 -26.987 1.00 90.62 416 PHE A N 1
ATOM 3388 C CA . PHE A 1 416 ? 12.879 17.658 -27.225 1.00 90.62 416 PHE A CA 1
ATOM 3389 C C . PHE A 1 416 ? 11.498 18.325 -27.354 1.00 90.62 416 PHE A C 1
ATOM 3391 O O . PHE A 1 416 ? 10.860 18.178 -28.390 1.00 90.62 416 PHE A O 1
ATOM 3398 N N . LEU A 1 417 ? 11.052 19.135 -26.386 1.00 89.50 417 LEU A N 1
ATOM 3399 C CA . LEU A 1 417 ? 9.755 19.832 -26.474 1.00 89.50 417 LEU A CA 1
ATOM 3400 C C . LEU A 1 417 ? 9.642 20.728 -27.717 1.00 89.50 417 LEU A C 1
ATOM 3402 O O . LEU A 1 417 ? 8.577 20.834 -28.314 1.00 89.50 417 LEU A O 1
ATOM 3406 N N . LYS A 1 418 ? 10.735 21.377 -28.123 1.00 86.44 418 LYS A N 1
ATOM 3407 C CA . LYS A 1 418 ? 10.783 22.234 -29.310 1.00 86.44 418 LYS A CA 1
ATOM 3408 C C . LYS A 1 418 ? 10.650 21.417 -30.594 1.00 86.44 418 LYS A C 1
ATOM 3410 O O . LYS A 1 418 ? 9.855 21.787 -31.461 1.00 86.44 418 LYS A O 1
ATOM 3415 N N . ASP A 1 419 ? 11.382 20.311 -30.694 1.00 88.25 419 ASP A N 1
ATOM 3416 C CA . ASP A 1 419 ? 11.352 19.404 -31.845 1.00 88.25 419 ASP A CA 1
ATOM 3417 C C . ASP A 1 419 ? 9.985 18.719 -32.000 1.00 88.25 419 ASP A C 1
ATOM 3419 O O . ASP A 1 419 ? 9.535 18.498 -33.125 1.00 88.25 419 ASP A O 1
ATOM 3423 N N . TYR A 1 420 ? 9.290 18.465 -30.887 1.00 90.62 420 TYR A N 1
ATOM 3424 C CA . TYR A 1 420 ? 7.944 17.883 -30.852 1.00 90.62 420 TYR A CA 1
ATOM 3425 C C . TYR A 1 420 ? 6.833 18.916 -30.601 1.00 90.62 420 TYR A C 1
ATOM 3427 O O . TYR A 1 420 ? 5.698 18.548 -30.338 1.00 90.62 420 TYR A O 1
ATOM 3435 N N . SER A 1 421 ? 7.102 20.216 -30.751 1.00 88.69 421 SER A N 1
ATOM 3436 C CA . SER A 1 421 ? 6.145 21.297 -30.428 1.00 88.69 421 SER A CA 1
ATOM 3437 C C . SER A 1 421 ? 4.829 21.278 -31.216 1.00 88.69 421 SER A C 1
ATOM 3439 O O . SER A 1 421 ? 3.881 21.970 -30.858 1.00 88.69 421 SER A O 1
ATOM 3441 N N . GLN A 1 422 ? 4.780 20.524 -32.316 1.00 89.62 422 GLN A N 1
ATOM 3442 C CA . GLN A 1 422 ? 3.572 20.334 -33.123 1.00 89.62 422 GLN A CA 1
ATOM 3443 C C . GLN A 1 422 ? 2.650 19.243 -32.567 1.00 89.62 422 GLN A C 1
ATOM 3445 O O . GLN A 1 422 ? 1.512 19.119 -33.015 1.00 89.62 422 GLN A O 1
ATOM 3450 N N . GLU A 1 423 ? 3.141 18.428 -31.637 1.00 91.94 423 GLU A N 1
ATOM 3451 C CA . GLU A 1 423 ? 2.370 17.361 -31.016 1.00 91.94 423 GLU A CA 1
ATOM 3452 C C . GLU A 1 423 ? 1.429 17.960 -29.970 1.00 91.94 423 GLU A C 1
ATOM 3454 O O . GLU A 1 423 ? 1.780 18.887 -29.235 1.00 91.94 423 GLU A O 1
ATOM 3459 N N . ARG A 1 424 ? 0.208 17.425 -29.910 1.00 90.50 424 ARG A N 1
ATOM 3460 C CA . ARG A 1 424 ? -0.836 17.943 -29.021 1.00 90.50 424 ARG A CA 1
ATOM 3461 C C . ARG A 1 424 ? -0.471 17.773 -27.549 1.00 90.50 424 ARG A C 1
ATOM 3463 O O . ARG A 1 424 ? -0.819 18.636 -26.750 1.00 90.50 424 ARG A O 1
ATOM 3470 N N . LEU A 1 425 ? 0.162 16.657 -27.193 1.00 90.12 425 LEU A N 1
ATOM 3471 C CA . LEU A 1 425 ? 0.452 16.297 -25.811 1.00 90.12 425 LEU A CA 1
ATOM 3472 C C . LEU A 1 425 ? 1.810 15.597 -25.709 1.00 90.12 425 LEU A C 1
ATOM 3474 O O . LEU A 1 425 ? 2.100 14.655 -26.450 1.00 90.12 425 LEU A O 1
ATOM 3478 N N . ILE A 1 426 ? 2.632 16.066 -24.774 1.00 92.50 426 ILE A N 1
ATOM 3479 C CA . ILE A 1 426 ? 3.921 15.476 -24.422 1.00 92.50 426 ILE A CA 1
ATOM 3480 C C . ILE A 1 426 ? 4.035 15.437 -22.902 1.00 92.50 426 ILE A C 1
ATOM 3482 O O . ILE A 1 426 ? 3.866 16.462 -22.237 1.00 92.50 426 ILE A O 1
ATOM 3486 N N . HIS A 1 427 ? 4.392 14.277 -22.362 1.00 92.06 427 HIS A N 1
ATOM 3487 C CA . HIS A 1 427 ? 4.735 14.112 -20.952 1.00 92.06 427 HIS A CA 1
ATOM 3488 C C . HIS A 1 427 ? 6.239 13.909 -20.807 1.00 92.06 427 HIS A C 1
ATOM 3490 O O . HIS A 1 427 ? 6.844 13.138 -21.548 1.00 92.06 427 HIS A O 1
ATOM 3496 N N . ILE A 1 428 ? 6.852 14.578 -19.838 1.00 91.75 428 ILE A N 1
ATOM 3497 C CA . ILE A 1 428 ? 8.187 14.241 -19.349 1.00 91.75 428 ILE A CA 1
ATOM 3498 C C . ILE A 1 428 ? 7.994 13.592 -17.990 1.00 91.75 428 ILE A C 1
ATOM 3500 O O . ILE A 1 428 ? 7.504 14.243 -17.070 1.00 91.75 428 ILE A O 1
ATOM 3504 N N . VAL A 1 429 ? 8.380 12.329 -17.865 1.00 84.50 429 VAL A N 1
ATOM 3505 C CA . VAL A 1 429 ? 8.321 11.585 -16.605 1.00 84.50 429 VAL A CA 1
ATOM 3506 C C . VAL A 1 429 ? 9.727 11.347 -16.071 1.00 84.50 429 VAL A C 1
ATOM 3508 O O . VAL A 1 429 ? 10.670 11.165 -16.844 1.00 84.50 429 VAL A O 1
ATOM 3511 N N . GLU A 1 430 ? 9.898 11.379 -14.756 1.00 83.00 430 GLU A N 1
ATOM 3512 C CA . GLU A 1 430 ? 11.165 11.034 -14.117 1.00 83.00 430 GLU A CA 1
ATOM 3513 C C . GLU A 1 430 ? 11.346 9.516 -14.186 1.00 83.00 430 GLU A C 1
ATOM 3515 O O . GLU A 1 430 ? 10.526 8.766 -13.665 1.00 83.00 430 GLU A O 1
ATOM 3520 N N . CYS A 1 431 ? 12.440 9.042 -14.787 1.00 76.38 431 CYS A N 1
ATOM 3521 C CA . CYS A 1 431 ? 12.676 7.612 -14.958 1.00 76.38 431 CYS A CA 1
ATOM 3522 C C . CYS A 1 431 ? 12.663 6.857 -13.630 1.00 76.38 431 CYS A C 1
ATOM 3524 O O . CYS A 1 431 ? 12.330 5.690 -13.650 1.00 76.38 431 CYS A O 1
ATOM 3526 N N . SER A 1 432 ? 13.098 7.469 -12.517 1.00 66.69 432 SER A N 1
ATOM 3527 C CA . SER A 1 432 ? 13.260 6.822 -11.199 1.00 66.69 432 SER A CA 1
ATOM 3528 C C . SER A 1 432 ? 11.948 6.557 -10.459 1.00 66.69 432 SER A C 1
ATOM 3530 O O . SER A 1 432 ? 11.926 5.751 -9.533 1.00 66.69 432 SER A O 1
ATOM 3532 N N . SER A 1 433 ? 10.892 7.279 -10.818 1.00 61.22 433 SER A N 1
ATOM 3533 C CA . SER A 1 433 ? 9.618 7.268 -10.107 1.00 61.22 433 SER A CA 1
ATOM 3534 C C . SER A 1 433 ? 8.426 7.056 -11.040 1.00 61.22 433 SER A C 1
ATOM 3536 O O . SER A 1 433 ? 7.310 6.883 -10.559 1.00 61.22 433 SER A O 1
ATOM 3538 N N . ASP A 1 434 ? 8.655 7.102 -12.359 1.00 65.12 434 ASP A N 1
ATOM 3539 C CA . ASP A 1 434 ? 7.643 7.209 -13.413 1.00 65.12 434 ASP A CA 1
ATOM 3540 C C . ASP A 1 434 ? 6.639 8.364 -13.180 1.00 65.12 434 ASP A C 1
ATOM 3542 O O . ASP A 1 434 ? 5.570 8.406 -13.790 1.00 65.12 434 ASP A O 1
ATOM 3546 N N . MET A 1 435 ? 6.974 9.331 -12.314 1.00 71.00 435 MET A N 1
ATOM 3547 C CA . MET A 1 435 ? 6.111 10.469 -11.997 1.00 71.00 435 MET A CA 1
ATOM 3548 C C . MET A 1 435 ? 6.221 11.544 -13.073 1.00 71.00 435 MET A C 1
ATOM 3550 O O . MET A 1 435 ? 7.315 11.859 -13.555 1.00 71.00 435 MET A O 1
ATOM 3554 N N . LEU A 1 436 ? 5.084 12.156 -13.407 1.00 79.38 436 LEU A N 1
ATOM 3555 C CA . LEU A 1 436 ? 5.028 13.309 -14.297 1.00 79.38 436 LEU A CA 1
ATOM 3556 C C . LEU A 1 436 ? 5.868 14.449 -13.714 1.00 79.38 436 LEU A C 1
ATOM 3558 O O . LEU A 1 436 ? 5.613 14.920 -12.615 1.00 79.38 436 LEU A O 1
ATOM 3562 N N . SER A 1 437 ? 6.879 14.881 -14.461 1.00 85.81 437 SER A N 1
ATOM 3563 C CA . SER A 1 437 ? 7.745 16.012 -14.120 1.00 85.81 437 SER A CA 1
ATOM 3564 C C . SER A 1 437 ? 7.398 17.263 -14.921 1.00 85.81 437 SER A C 1
ATOM 3566 O O . SER A 1 437 ? 7.635 18.372 -14.451 1.00 85.81 437 SER A O 1
ATOM 3568 N N . LEU A 1 438 ? 6.859 17.110 -16.136 1.00 90.56 438 LEU A N 1
ATOM 3569 C CA . LEU A 1 438 ? 6.415 18.217 -16.986 1.00 90.56 438 LEU A CA 1
ATOM 3570 C C . LEU A 1 438 ? 5.325 17.746 -17.955 1.00 90.56 438 LEU A C 1
ATOM 3572 O O . LEU A 1 438 ? 5.470 16.702 -18.587 1.00 90.56 438 LEU A O 1
ATOM 3576 N N . GLU A 1 439 ? 4.274 18.551 -18.120 1.00 88.50 439 GLU A N 1
ATOM 3577 C CA . GLU A 1 439 ? 3.230 18.361 -19.137 1.00 88.50 439 GLU A CA 1
ATOM 3578 C C . GLU A 1 439 ? 3.252 19.520 -20.134 1.00 88.50 439 GLU A C 1
ATOM 3580 O O . GLU A 1 439 ? 3.160 20.694 -19.756 1.00 88.50 439 GLU A O 1
ATOM 3585 N N . TYR A 1 440 ? 3.351 19.185 -21.418 1.00 87.38 440 TYR A N 1
ATOM 3586 C CA . TYR A 1 440 ? 3.241 20.117 -22.532 1.00 87.38 440 TYR A CA 1
ATOM 3587 C C . TYR A 1 440 ? 2.015 19.774 -23.363 1.00 87.38 440 TYR A C 1
ATOM 3589 O O . TYR A 1 440 ? 1.878 18.651 -23.846 1.00 87.38 440 TYR A O 1
ATOM 3597 N N . LYS A 1 441 ? 1.133 20.752 -23.541 1.00 88.50 441 LYS A N 1
ATOM 3598 C CA . LYS A 1 441 ? -0.154 20.581 -24.194 1.00 88.50 441 LYS A CA 1
ATOM 3599 C C . LYS A 1 441 ? -0.464 21.771 -25.086 1.00 88.50 441 LYS A C 1
ATOM 3601 O O . LYS A 1 441 ? -0.356 22.914 -24.653 1.00 88.50 441 LYS A O 1
ATOM 3606 N N . ASP A 1 442 ? -0.851 21.499 -26.328 1.00 87.56 442 ASP A N 1
ATOM 3607 C CA . ASP A 1 442 ? -1.309 22.505 -27.295 1.00 87.56 442 ASP A CA 1
ATOM 3608 C C . ASP A 1 442 ? -0.358 23.712 -27.428 1.00 87.56 442 ASP A C 1
ATOM 3610 O O . ASP A 1 442 ? -0.777 24.871 -27.474 1.00 87.56 442 ASP A O 1
ATOM 3614 N N . GLY A 1 443 ? 0.950 23.454 -27.473 1.00 83.06 443 GLY A N 1
ATOM 3615 C CA . GLY A 1 443 ? 1.947 24.506 -27.659 1.00 83.06 443 GLY A CA 1
ATOM 3616 C C . GLY A 1 443 ? 2.522 25.103 -26.368 1.00 83.06 443 GLY A C 1
ATOM 3617 O O . GLY A 1 443 ? 3.488 25.869 -26.442 1.00 83.06 443 GLY A O 1
ATOM 3618 N N . VAL A 1 444 ? 1.962 24.782 -25.197 1.00 83.25 444 VAL A N 1
ATOM 3619 C CA . VAL A 1 444 ? 2.311 25.407 -23.909 1.00 83.25 444 VAL A CA 1
ATOM 3620 C C . VAL A 1 444 ? 2.628 24.377 -22.824 1.00 83.25 444 VAL A C 1
ATOM 3622 O O . VAL A 1 444 ? 2.099 23.274 -22.821 1.00 83.25 444 VAL A O 1
ATOM 3625 N N . ILE A 1 445 ? 3.489 24.741 -21.872 1.00 84.06 445 ILE A N 1
ATOM 3626 C CA . ILE A 1 445 ? 3.724 23.933 -20.666 1.00 84.06 445 ILE A CA 1
ATOM 3627 C C . ILE A 1 445 ? 2.590 24.223 -19.681 1.00 84.06 445 ILE A C 1
ATOM 3629 O O . ILE A 1 445 ? 2.397 25.378 -19.298 1.00 84.06 445 ILE A O 1
ATOM 3633 N N . VAL A 1 446 ? 1.850 23.193 -19.281 1.00 79.69 446 VAL A N 1
ATOM 3634 C CA . VAL A 1 446 ? 0.704 23.308 -18.361 1.00 79.69 446 VAL A CA 1
ATOM 3635 C C . VAL A 1 446 ? 1.023 22.808 -16.950 1.00 79.69 446 VAL A C 1
ATOM 3637 O O . VAL A 1 446 ? 0.373 23.236 -16.000 1.00 79.69 446 VAL A O 1
ATOM 3640 N N . PHE A 1 447 ? 2.065 21.985 -16.796 1.00 78.69 447 PHE A N 1
ATOM 3641 C CA . PHE A 1 447 ? 2.588 21.519 -15.509 1.00 78.69 447 PHE A CA 1
ATOM 3642 C C . PHE A 1 447 ? 4.116 21.377 -15.566 1.00 78.69 447 PHE A C 1
ATOM 3644 O O . PHE A 1 447 ? 4.654 20.992 -16.602 1.00 78.69 447 PHE A O 1
ATOM 3651 N N . SER A 1 448 ? 4.814 21.680 -14.467 1.00 83.38 448 SER A N 1
ATOM 3652 C CA . SER A 1 448 ? 6.257 21.447 -14.327 1.00 83.38 448 SER A CA 1
ATOM 3653 C C . SER A 1 448 ? 6.663 21.411 -12.855 1.00 83.38 448 SER A C 1
ATOM 3655 O O . SER A 1 448 ? 6.572 22.431 -12.172 1.00 83.38 448 SER A O 1
ATOM 3657 N N . ASP A 1 449 ? 7.199 20.278 -12.414 1.00 76.94 449 ASP A N 1
ATOM 3658 C CA . ASP A 1 449 ? 7.961 20.143 -11.163 1.00 76.94 449 ASP A CA 1
ATOM 3659 C C . ASP A 1 449 ? 9.448 20.472 -11.358 1.00 76.94 449 ASP A C 1
ATOM 3661 O O . ASP A 1 449 ? 10.241 20.498 -10.417 1.00 76.94 449 ASP A O 1
ATOM 3665 N N . ILE A 1 450 ? 9.835 20.754 -12.600 1.00 81.06 450 ILE A N 1
ATOM 3666 C CA . ILE A 1 450 ? 11.179 21.173 -12.960 1.00 81.06 450 ILE A CA 1
ATOM 3667 C C . ILE A 1 450 ? 11.290 22.702 -12.853 1.00 81.06 450 ILE A C 1
ATOM 3669 O O . ILE A 1 450 ? 10.363 23.416 -13.240 1.00 81.06 450 ILE A O 1
ATOM 3673 N N . ASP A 1 451 ? 12.415 23.224 -12.344 1.00 75.19 451 ASP A N 1
ATOM 3674 C CA . ASP A 1 451 ? 12.643 24.669 -12.178 1.00 75.19 451 ASP A CA 1
ATOM 3675 C C . ASP A 1 451 ? 12.665 25.406 -13.532 1.00 75.19 451 ASP A C 1
ATOM 3677 O O . ASP A 1 451 ? 13.693 25.521 -14.207 1.00 75.19 451 ASP A O 1
ATOM 3681 N N . ILE A 1 452 ? 11.507 25.963 -13.903 1.00 66.50 452 ILE A N 1
ATOM 3682 C CA . ILE A 1 452 ? 11.279 26.709 -15.148 1.00 66.50 452 ILE A CA 1
ATOM 3683 C C . ILE A 1 452 ? 12.189 27.951 -15.248 1.00 66.50 452 ILE A C 1
ATOM 3685 O O . ILE A 1 452 ? 12.500 28.411 -16.355 1.00 66.50 452 ILE A O 1
ATOM 3689 N N . HIS A 1 453 ? 12.658 28.525 -14.132 1.00 63.59 453 HIS A N 1
ATOM 3690 C CA . HIS A 1 453 ? 13.378 29.797 -14.169 1.00 63.59 453 HIS A CA 1
ATOM 3691 C C . HIS A 1 453 ? 14.831 29.643 -14.633 1.00 63.59 453 HIS A C 1
ATOM 3693 O O . HIS A 1 453 ? 15.283 30.434 -15.470 1.00 63.59 453 HIS A O 1
ATOM 3699 N N . ALA A 1 454 ? 15.523 28.592 -14.180 1.00 60.25 454 ALA A N 1
ATOM 3700 C CA . ALA A 1 454 ? 16.824 28.174 -14.720 1.00 60.25 454 ALA A CA 1
ATOM 3701 C C . ALA A 1 454 ? 16.738 27.821 -16.219 1.00 60.25 454 ALA A C 1
ATOM 3703 O O . ALA A 1 454 ? 17.688 27.962 -16.989 1.00 60.25 454 ALA A O 1
ATOM 3704 N N . MET A 1 455 ? 15.548 27.410 -16.632 1.00 59.16 455 MET A N 1
ATOM 3705 C CA . MET A 1 455 ? 15.250 26.749 -17.886 1.00 59.16 455 MET A CA 1
ATOM 3706 C C . MET A 1 455 ? 14.842 27.703 -19.030 1.00 59.16 455 MET A C 1
ATOM 3708 O O . MET A 1 455 ? 15.282 27.525 -20.168 1.00 59.16 455 MET A O 1
ATOM 3712 N N . ASN A 1 456 ? 14.128 28.800 -18.749 1.00 57.81 456 ASN A N 1
ATOM 3713 C CA . ASN A 1 456 ? 13.807 29.848 -19.739 1.00 57.81 456 ASN A CA 1
ATOM 3714 C C . ASN A 1 456 ? 15.057 30.514 -20.351 1.00 57.81 456 ASN A C 1
ATOM 3716 O O . ASN A 1 456 ? 15.055 30.936 -21.511 1.00 57.81 456 ASN A O 1
ATOM 3720 N N . ILE A 1 457 ? 16.154 30.578 -19.593 1.00 57.19 457 ILE A N 1
ATOM 3721 C CA . ILE A 1 457 ? 17.447 31.083 -20.077 1.00 57.19 457 ILE A CA 1
ATOM 3722 C C . ILE A 1 457 ? 18.033 30.141 -21.141 1.00 57.19 457 ILE A C 1
ATOM 3724 O O . ILE A 1 457 ? 18.629 30.610 -22.116 1.00 57.19 457 ILE A O 1
ATOM 3728 N N . ILE A 1 458 ? 17.825 28.829 -20.991 1.00 57.94 458 ILE A N 1
ATOM 3729 C CA . ILE A 1 458 ? 18.273 27.795 -21.932 1.00 57.94 458 ILE A CA 1
ATOM 3730 C C . ILE A 1 458 ? 17.440 27.866 -23.218 1.00 57.94 458 ILE A C 1
ATOM 3732 O O . ILE A 1 458 ? 18.010 27.841 -24.308 1.00 57.94 458 ILE A O 1
ATOM 3736 N N . PHE A 1 459 ? 16.122 28.077 -23.111 1.00 58.00 459 PHE A N 1
ATOM 3737 C CA . PHE A 1 459 ? 15.199 28.149 -24.254 1.00 58.00 459 PHE A CA 1
ATOM 3738 C C . PHE A 1 459 ? 15.636 29.156 -25.329 1.00 58.00 459 PHE A C 1
ATOM 3740 O O . PHE A 1 459 ? 15.628 28.853 -26.522 1.00 58.00 459 PHE A O 1
ATOM 3747 N N . SER A 1 460 ? 16.108 30.333 -24.906 1.00 60.09 460 SER A N 1
ATOM 3748 C CA . SER A 1 460 ? 16.590 31.386 -25.814 1.00 60.09 460 SER A CA 1
ATOM 3749 C C . SER A 1 460 ? 17.890 31.050 -26.564 1.00 60.09 460 SER A C 1
ATOM 3751 O O . SER A 1 460 ? 18.231 31.730 -27.531 1.00 60.09 460 SER A O 1
ATOM 3753 N N . LYS A 1 461 ? 18.621 30.010 -26.137 1.00 58.78 461 LYS A N 1
ATOM 3754 C CA . LYS A 1 461 ? 19.944 29.629 -26.661 1.00 58.78 461 LYS A CA 1
ATOM 3755 C C . LYS A 1 461 ? 19.941 28.329 -27.471 1.00 58.78 461 LYS A C 1
ATOM 3757 O O . LYS A 1 461 ? 20.969 27.988 -28.054 1.00 58.78 461 LYS A O 1
ATOM 3762 N N . ILE A 1 462 ? 18.821 27.605 -27.527 1.00 64.56 462 ILE A N 1
ATOM 3763 C CA . ILE A 1 462 ? 18.737 26.306 -28.208 1.00 64.56 462 ILE A CA 1
ATOM 3764 C C . ILE A 1 462 ? 18.654 26.504 -29.726 1.00 64.56 462 ILE A C 1
ATOM 3766 O O . ILE A 1 462 ? 17.644 26.977 -30.263 1.00 64.56 462 ILE A O 1
ATOM 3770 N N . ALA A 1 463 ? 19.714 26.095 -30.425 1.00 61.16 463 ALA A N 1
ATOM 3771 C CA . ALA A 1 463 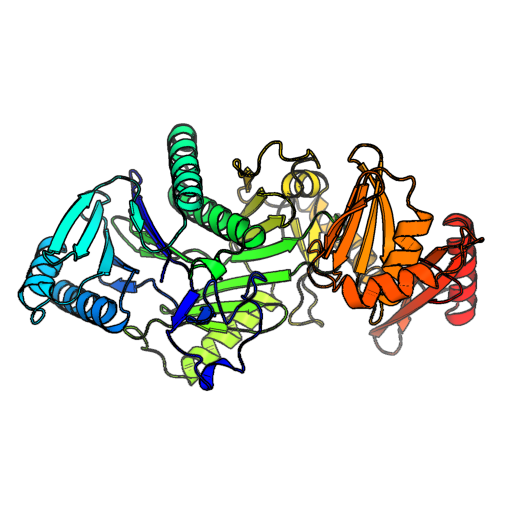? 19.712 25.960 -31.877 1.00 61.16 463 ALA A CA 1
ATOM 3772 C C . ALA A 1 463 ? 18.625 24.967 -32.323 1.00 61.16 463 ALA A C 1
ATOM 3774 O O . ALA A 1 463 ? 18.339 24.003 -31.622 1.00 61.16 463 ALA A O 1
ATOM 3775 N N . ASN A 1 464 ? 18.000 25.205 -33.479 1.00 66.31 464 ASN A N 1
ATOM 3776 C CA . ASN A 1 464 ? 17.068 24.229 -34.045 1.00 66.31 464 ASN A CA 1
ATOM 3777 C C . ASN A 1 464 ? 17.826 22.944 -34.387 1.00 66.31 464 ASN A C 1
ATOM 3779 O O . ASN A 1 464 ? 18.894 23.005 -35.004 1.00 66.31 464 ASN A O 1
ATOM 3783 N N . ASN A 1 465 ? 17.257 21.795 -34.038 1.00 63.88 465 ASN A N 1
ATOM 3784 C CA . ASN A 1 465 ? 17.765 20.526 -34.513 1.00 63.88 465 ASN A CA 1
ATOM 3785 C C . ASN A 1 465 ? 17.399 20.362 -35.991 1.00 63.88 465 ASN A C 1
ATOM 3787 O O . ASN A 1 465 ? 16.229 20.354 -36.367 1.00 63.88 465 ASN A O 1
ATOM 3791 N N . TYR A 1 466 ? 18.403 20.230 -36.850 1.00 65.56 466 TYR A N 1
ATOM 3792 C CA . TYR A 1 466 ? 18.182 19.968 -38.275 1.00 65.56 466 TYR A CA 1
ATOM 3793 C C . TYR A 1 466 ? 18.158 18.463 -38.593 1.00 65.56 466 TYR A C 1
ATOM 3795 O O . TYR A 1 466 ? 17.973 18.082 -39.748 1.00 65.56 466 TYR A O 1
ATOM 3803 N N . SER A 1 467 ? 18.360 17.597 -37.592 1.00 71.88 467 SER A N 1
ATOM 3804 C CA . SER A 1 467 ? 18.550 16.157 -37.762 1.00 71.88 467 SER A CA 1
ATOM 3805 C C . SER A 1 467 ? 17.515 15.350 -36.980 1.00 71.88 467 SER A C 1
ATOM 3807 O O . SER A 1 467 ? 17.559 15.293 -35.758 1.00 71.88 467 SER A O 1
ATOM 3809 N N . LYS A 1 468 ? 16.664 14.596 -37.688 1.00 77.00 468 LYS A N 1
ATOM 3810 C CA . LYS A 1 468 ? 15.725 13.617 -37.097 1.00 77.00 468 LYS A CA 1
ATOM 3811 C C . LYS A 1 468 ? 16.399 12.320 -36.615 1.00 77.00 468 LYS A C 1
ATOM 3813 O O . LYS A 1 468 ? 15.780 11.259 -36.637 1.00 77.00 468 LYS A O 1
ATOM 3818 N N . LYS A 1 469 ? 17.692 12.360 -36.294 1.00 86.75 469 LYS A N 1
ATOM 3819 C CA . LYS A 1 469 ? 18.402 11.174 -35.803 1.00 86.75 469 LYS A CA 1
ATOM 3820 C C . LYS A 1 469 ? 17.996 10.892 -34.363 1.00 86.75 469 LYS A C 1
ATOM 3822 O O . LYS A 1 469 ? 17.705 11.815 -33.610 1.00 86.75 469 LYS A O 1
ATOM 3827 N N . LYS A 1 470 ? 18.008 9.618 -34.001 1.00 90.62 470 LYS A N 1
ATOM 3828 C CA . LYS A 1 470 ? 17.724 9.095 -32.667 1.00 90.62 470 LYS A CA 1
ATOM 3829 C C . LYS A 1 470 ? 18.900 8.214 -32.250 1.00 90.62 470 LYS A C 1
ATOM 3831 O O . LYS A 1 470 ? 19.549 7.623 -33.115 1.00 90.62 470 LYS A O 1
ATOM 3836 N N . ILE A 1 471 ? 19.192 8.125 -30.958 1.00 90.31 471 ILE A N 1
ATOM 3837 C CA . ILE A 1 471 ? 20.130 7.116 -30.458 1.00 90.31 471 ILE A CA 1
ATOM 3838 C C . ILE A 1 471 ? 19.302 5.883 -30.108 1.00 90.31 471 ILE A C 1
ATOM 3840 O O . ILE A 1 471 ? 18.554 5.890 -29.138 1.00 90.31 471 ILE A O 1
ATOM 3844 N N . PHE A 1 472 ? 19.403 4.829 -30.903 1.00 90.06 472 PHE A N 1
ATOM 3845 C CA . PHE A 1 472 ? 18.800 3.538 -30.597 1.00 90.06 472 PHE A CA 1
ATOM 3846 C C . PHE A 1 472 ? 19.704 2.773 -29.643 1.00 90.06 472 PHE A C 1
ATOM 3848 O O . PHE A 1 472 ? 20.927 2.770 -29.796 1.00 90.06 472 PHE A O 1
ATOM 3855 N N . LEU A 1 473 ? 19.094 2.153 -28.645 1.00 88.38 473 LEU A N 1
ATOM 3856 C CA . LEU A 1 473 ? 19.792 1.522 -27.542 1.00 88.38 473 LEU A CA 1
ATOM 3857 C C . LEU A 1 473 ? 19.551 0.021 -27.601 1.00 88.38 473 LEU A C 1
ATOM 3859 O O . LEU A 1 473 ? 18.400 -0.422 -27.671 1.00 88.38 473 LEU A O 1
ATOM 3863 N N . PHE A 1 474 ? 20.634 -0.744 -27.541 1.00 85.44 474 PHE A N 1
ATOM 3864 C CA . PHE A 1 474 ? 20.588 -2.197 -27.556 1.00 85.44 474 PHE A CA 1
ATOM 3865 C C . PHE A 1 474 ? 21.435 -2.760 -26.420 1.00 85.44 474 PHE A C 1
ATOM 3867 O O . PHE A 1 474 ? 22.615 -2.429 -26.314 1.00 85.44 474 PHE A O 1
ATOM 3874 N N . ASP A 1 475 ? 20.838 -3.615 -25.596 1.00 81.19 475 ASP A N 1
ATOM 3875 C CA . ASP A 1 475 ? 21.566 -4.465 -24.660 1.00 81.19 475 ASP A CA 1
ATOM 3876 C C . ASP A 1 475 ? 22.239 -5.597 -25.434 1.00 81.19 475 ASP A C 1
ATOM 3878 O O . ASP A 1 475 ? 21.610 -6.248 -26.270 1.00 81.19 475 ASP A O 1
ATOM 3882 N N . VAL A 1 476 ? 23.505 -5.847 -25.125 1.00 82.38 476 VAL A N 1
ATOM 3883 C CA . VAL A 1 476 ? 24.245 -7.024 -25.569 1.00 82.38 476 VAL A CA 1
ATOM 3884 C C . VAL A 1 476 ? 24.617 -7.835 -24.348 1.00 82.38 476 VAL A C 1
ATOM 3886 O O . VAL A 1 476 ? 25.390 -7.371 -23.507 1.00 82.38 476 VAL A O 1
ATOM 3889 N N . LEU A 1 477 ? 24.094 -9.051 -24.262 1.00 78.69 477 LEU A N 1
ATOM 3890 C CA . LEU A 1 477 ? 24.520 -10.002 -23.248 1.00 78.69 477 LEU A CA 1
ATOM 3891 C C . LEU A 1 477 ? 25.428 -11.059 -23.842 1.00 78.69 477 LEU A C 1
ATOM 3893 O O . LEU A 1 477 ? 25.102 -11.662 -24.866 1.00 78.69 477 LEU A O 1
ATOM 3897 N N . THR A 1 478 ? 26.539 -11.306 -23.160 1.00 79.50 478 THR A N 1
ATOM 3898 C CA . THR A 1 478 ? 27.491 -12.358 -23.505 1.00 79.50 478 THR A CA 1
ATOM 3899 C C . THR A 1 478 ? 27.530 -13.400 -22.397 1.00 79.50 478 THR A C 1
ATOM 3901 O O . THR A 1 478 ? 27.523 -13.068 -21.207 1.00 79.50 478 THR A O 1
ATOM 3904 N N . ASN A 1 479 ? 27.550 -14.675 -22.782 1.00 71.12 479 ASN A N 1
ATOM 3905 C CA . ASN A 1 479 ? 27.783 -15.770 -21.846 1.00 71.12 479 ASN A CA 1
ATOM 3906 C C . ASN A 1 479 ? 29.283 -16.047 -21.794 1.00 71.12 479 ASN A C 1
ATOM 3908 O O . ASN A 1 479 ? 29.851 -16.544 -22.764 1.00 71.12 479 ASN A O 1
ATOM 3912 N N . ASP A 1 480 ? 29.914 -15.732 -20.665 1.00 66.12 480 ASP A N 1
ATOM 3913 C CA . ASP A 1 480 ? 31.263 -16.208 -20.382 1.00 66.12 480 ASP A CA 1
ATOM 3914 C C . ASP A 1 480 ? 31.161 -17.626 -19.800 1.00 66.12 480 ASP A C 1
ATOM 3916 O O . ASP A 1 480 ? 30.842 -17.812 -18.619 1.00 66.12 480 ASP A O 1
ATOM 3920 N N . GLU A 1 481 ? 31.371 -18.631 -20.655 1.00 59.62 481 GLU A N 1
ATOM 3921 C CA . GLU A 1 481 ? 31.331 -20.045 -20.266 1.00 59.62 481 GLU A CA 1
ATOM 3922 C C . GLU A 1 481 ? 32.394 -20.396 -19.212 1.00 59.62 481 GLU A C 1
ATOM 3924 O O . GLU A 1 481 ? 32.181 -21.322 -18.428 1.00 59.62 481 GLU A O 1
ATOM 3929 N N . GLU A 1 482 ? 33.508 -19.660 -19.136 1.00 59.78 482 GLU A N 1
ATOM 3930 C CA . GLU A 1 482 ? 34.586 -19.961 -18.186 1.00 59.78 482 GLU A CA 1
ATOM 3931 C C . GLU A 1 482 ? 34.251 -19.502 -16.762 1.00 59.78 482 GLU A C 1
ATOM 3933 O O . GLU A 1 482 ? 34.630 -20.164 -15.793 1.00 59.78 482 GLU A O 1
ATOM 3938 N N . ASN A 1 483 ? 33.493 -18.411 -16.619 1.00 53.72 483 ASN A N 1
ATOM 3939 C CA . ASN A 1 483 ? 33.147 -17.827 -15.318 1.00 53.72 483 ASN A CA 1
ATOM 3940 C C . ASN A 1 483 ? 31.692 -18.048 -14.896 1.00 53.72 483 ASN A C 1
ATOM 3942 O O . ASN A 1 483 ? 31.303 -17.646 -13.796 1.00 53.72 483 ASN A O 1
ATOM 3946 N N . ASN A 1 484 ? 30.885 -18.698 -15.742 1.00 57.19 484 ASN A N 1
ATOM 3947 C CA . ASN A 1 484 ? 29.453 -18.898 -15.512 1.00 57.19 484 ASN A CA 1
ATOM 3948 C C . ASN A 1 484 ? 28.738 -17.563 -15.195 1.00 57.19 484 ASN A C 1
ATOM 3950 O O . ASN A 1 484 ? 27.812 -17.502 -14.381 1.00 57.19 484 ASN A O 1
ATOM 3954 N N . SER A 1 485 ? 29.226 -16.476 -15.801 1.00 53.41 485 SER A N 1
ATOM 3955 C CA . SER A 1 485 ? 28.774 -15.110 -15.558 1.00 53.41 485 SER A CA 1
ATOM 3956 C C . SER A 1 485 ? 28.329 -14.467 -16.861 1.00 53.41 485 SER A C 1
ATOM 3958 O O . SER A 1 485 ? 29.049 -14.492 -17.857 1.00 53.41 485 SER A O 1
ATOM 3960 N N . THR A 1 486 ? 27.152 -13.854 -16.846 1.00 67.81 486 THR A N 1
ATOM 3961 C CA . THR A 1 486 ? 26.658 -13.063 -17.972 1.00 67.81 486 THR A CA 1
ATOM 3962 C C . THR A 1 486 ? 27.178 -11.635 -17.837 1.00 67.81 486 THR A C 1
ATOM 3964 O O . THR A 1 486 ? 26.948 -10.999 -16.805 1.00 67.81 486 THR A O 1
ATOM 3967 N N . THR A 1 487 ? 27.875 -11.131 -18.858 1.00 70.06 487 THR A N 1
ATOM 3968 C CA . THR A 1 487 ? 28.305 -9.723 -18.908 1.00 70.06 487 THR A CA 1
ATOM 3969 C C . THR A 1 487 ? 27.356 -8.937 -19.803 1.00 70.06 487 THR A C 1
ATOM 3971 O O . THR A 1 487 ? 26.937 -9.428 -20.850 1.00 70.06 487 THR A O 1
ATOM 3974 N N . GLN A 1 488 ? 26.998 -7.725 -19.376 1.00 76.25 488 GLN A N 1
ATOM 3975 C CA . GLN A 1 488 ? 26.066 -6.846 -20.076 1.00 76.25 488 GLN A CA 1
ATOM 3976 C C . GLN A 1 488 ? 26.785 -5.615 -20.626 1.00 76.25 488 GLN A C 1
ATOM 3978 O O . GLN A 1 488 ? 27.474 -4.913 -19.886 1.00 76.25 488 GLN A O 1
ATOM 3983 N N . TYR A 1 489 ? 26.571 -5.327 -21.907 1.00 82.00 489 TYR A N 1
ATOM 3984 C CA . TYR A 1 489 ? 27.044 -4.129 -22.600 1.00 82.00 489 TYR A CA 1
ATOM 3985 C C . TYR A 1 489 ? 25.865 -3.388 -23.224 1.00 82.00 489 TYR A C 1
ATOM 3987 O O . TYR A 1 489 ? 24.843 -4.002 -23.515 1.00 82.00 489 TYR A O 1
ATOM 3995 N N . VAL A 1 490 ? 26.019 -2.086 -23.484 1.00 84.12 490 VAL A N 1
ATOM 3996 C CA . VAL A 1 490 ? 25.060 -1.340 -24.309 1.00 84.12 490 VAL A CA 1
ATOM 3997 C C . VAL A 1 490 ? 25.711 -0.737 -25.523 1.00 84.12 490 VAL A C 1
ATOM 3999 O O . VAL A 1 490 ? 26.669 0.029 -25.428 1.00 84.12 490 VAL A O 1
ATOM 4002 N N . ILE A 1 491 ? 25.105 -1.049 -26.659 1.00 89.00 491 ILE A N 1
ATOM 4003 C CA . ILE A 1 491 ? 25.408 -0.449 -27.941 1.00 89.00 491 ILE A CA 1
ATOM 4004 C C . ILE A 1 491 ? 24.444 0.715 -28.163 1.00 89.00 491 ILE A C 1
ATOM 4006 O O . ILE A 1 491 ? 23.222 0.586 -28.034 1.00 89.00 491 ILE A O 1
ATOM 4010 N N . LYS A 1 492 ? 25.012 1.871 -28.512 1.00 91.69 492 LYS A N 1
ATOM 4011 C CA . LYS A 1 492 ? 24.277 3.099 -28.823 1.00 91.69 492 LYS A CA 1
ATOM 4012 C C . LYS A 1 492 ? 24.456 3.432 -30.294 1.00 91.69 492 LYS A C 1
ATOM 4014 O O . LYS A 1 492 ? 25.507 3.925 -30.694 1.00 91.69 492 LYS A O 1
ATOM 4019 N N . ILE A 1 493 ? 23.417 3.225 -31.094 1.00 94.12 493 ILE A N 1
ATOM 4020 C CA . ILE A 1 493 ? 23.465 3.504 -32.528 1.00 94.12 493 ILE A CA 1
ATOM 4021 C C . ILE A 1 493 ? 22.726 4.794 -32.846 1.00 94.12 493 ILE A C 1
ATOM 4023 O O . ILE A 1 493 ? 21.507 4.882 -32.725 1.00 94.12 493 ILE A O 1
ATOM 4027 N N . LEU A 1 494 ? 23.457 5.796 -33.328 1.00 93.81 494 LEU A N 1
ATOM 4028 C CA . LEU A 1 494 ? 22.854 6.998 -33.887 1.00 93.81 494 LEU A CA 1
ATOM 4029 C C . LEU A 1 494 ? 22.292 6.696 -35.288 1.00 93.81 494 LEU A C 1
ATOM 4031 O O . LEU A 1 494 ? 23.048 6.547 -36.248 1.00 93.81 494 LEU A O 1
ATOM 4035 N N . GLY A 1 495 ? 20.968 6.642 -35.421 1.00 93.19 495 GLY A N 1
ATOM 4036 C CA . GLY A 1 495 ? 20.281 6.246 -36.655 1.00 93.19 495 GLY A CA 1
ATOM 4037 C C . GLY A 1 495 ? 19.047 7.090 -36.970 1.00 93.19 495 GLY A C 1
ATOM 4038 O O . GLY A 1 495 ? 18.666 7.969 -36.201 1.00 93.19 495 GLY A O 1
ATOM 4039 N N . HIS A 1 496 ? 18.418 6.828 -38.116 1.00 91.25 496 HIS A N 1
ATOM 4040 C CA . HIS A 1 496 ? 17.138 7.444 -38.501 1.00 91.25 496 HIS A CA 1
ATOM 4041 C C . HIS A 1 496 ? 15.938 6.530 -38.231 1.00 91.25 496 HIS A C 1
ATOM 4043 O O . HIS A 1 496 ? 14.849 7.019 -37.940 1.00 91.25 496 HIS A O 1
ATOM 4049 N N . ASP A 1 497 ? 16.149 5.220 -38.304 1.00 93.00 497 ASP A N 1
ATOM 4050 C CA . ASP A 1 497 ? 15.134 4.188 -38.152 1.00 93.00 497 ASP A CA 1
ATOM 4051 C C . ASP A 1 497 ? 15.694 2.985 -37.384 1.00 93.00 497 ASP A C 1
ATOM 4053 O O . ASP A 1 497 ? 16.909 2.783 -37.292 1.00 93.00 497 ASP A O 1
ATOM 4057 N N . PHE A 1 498 ? 14.776 2.206 -36.814 1.00 89.50 498 PHE A N 1
ATOM 4058 C CA . PHE A 1 498 ? 15.102 1.077 -35.956 1.00 89.50 498 PHE A CA 1
ATOM 4059 C C . PHE A 1 498 ? 15.816 -0.048 -36.710 1.00 89.50 498 PHE A C 1
ATOM 4061 O O . PHE A 1 498 ? 16.789 -0.590 -36.197 1.00 89.50 498 PHE A O 1
ATOM 4068 N N . ASP A 1 499 ? 15.377 -0.382 -37.925 1.00 92.81 499 ASP A N 1
ATOM 4069 C CA . ASP A 1 499 ? 15.916 -1.518 -38.680 1.00 92.81 499 ASP A CA 1
ATOM 4070 C C . ASP A 1 499 ? 17.373 -1.285 -39.089 1.00 92.81 499 ASP A C 1
ATOM 4072 O O . ASP A 1 499 ? 18.217 -2.177 -38.964 1.00 92.81 499 ASP A O 1
ATOM 4076 N N . GLY A 1 500 ? 17.691 -0.075 -39.552 1.00 94.25 500 GLY A N 1
ATOM 4077 C CA . GLY A 1 500 ? 19.058 0.336 -39.852 1.00 94.25 500 GLY A CA 1
ATOM 4078 C C . GLY A 1 500 ? 19.935 0.340 -38.604 1.00 94.25 500 GLY A C 1
ATOM 4079 O O . GLY A 1 500 ? 21.068 -0.144 -38.645 1.00 94.25 500 GLY A O 1
ATOM 4080 N N . ALA A 1 501 ? 19.407 0.836 -37.484 1.00 93.75 501 ALA A N 1
ATOM 4081 C CA . ALA A 1 501 ? 20.131 0.850 -36.222 1.00 93.75 501 ALA A CA 1
ATOM 4082 C C . ALA A 1 501 ? 20.383 -0.556 -35.667 1.00 93.75 501 ALA A C 1
ATOM 4084 O O . ALA A 1 501 ? 21.494 -0.849 -35.234 1.00 93.75 501 ALA A O 1
ATOM 4085 N N . LYS A 1 502 ? 19.391 -1.445 -35.752 1.00 93.50 502 LYS A N 1
ATOM 4086 C CA . LYS A 1 502 ? 19.498 -2.837 -35.316 1.00 93.50 502 LYS A CA 1
ATOM 4087 C C . LYS A 1 502 ? 20.580 -3.577 -36.094 1.00 93.50 502 LYS A C 1
ATOM 4089 O O . LYS A 1 502 ? 21.431 -4.196 -35.474 1.00 93.50 502 LYS A O 1
ATOM 4094 N N . LYS A 1 503 ? 20.617 -3.443 -37.424 1.00 94.94 503 LYS A N 1
ATOM 4095 C CA . LYS A 1 503 ? 21.673 -4.055 -38.253 1.00 94.94 503 LYS A CA 1
ATOM 4096 C C . LYS A 1 503 ? 23.071 -3.575 -37.872 1.00 94.94 503 LYS A C 1
ATOM 4098 O O . LYS A 1 503 ? 24.008 -4.361 -37.850 1.00 94.94 503 LYS A O 1
ATOM 4103 N N . MET A 1 504 ? 23.223 -2.280 -37.589 1.00 94.94 504 MET A N 1
ATOM 4104 C CA . MET A 1 504 ? 24.503 -1.735 -37.128 1.00 94.94 504 MET A CA 1
ATOM 4105 C C . MET A 1 504 ? 24.884 -2.283 -35.749 1.00 94.94 504 MET A C 1
ATOM 4107 O O . MET A 1 504 ? 26.041 -2.632 -35.545 1.00 94.94 504 MET A O 1
ATOM 4111 N N . ALA A 1 505 ? 23.917 -2.413 -34.840 1.00 92.88 505 ALA A N 1
ATOM 4112 C CA . ALA A 1 505 ? 24.147 -2.993 -33.525 1.00 92.88 505 ALA A CA 1
ATOM 4113 C C . ALA A 1 505 ? 24.485 -4.493 -33.588 1.00 92.88 505 ALA A C 1
ATOM 4115 O O . ALA A 1 505 ? 25.360 -4.935 -32.854 1.00 92.88 505 ALA A O 1
ATOM 4116 N N . GLU A 1 506 ? 23.854 -5.262 -34.482 1.00 92.56 506 GLU A N 1
ATOM 4117 C CA . GLU A 1 506 ? 24.193 -6.670 -34.749 1.00 92.56 506 GLU A CA 1
ATOM 4118 C C . GLU A 1 506 ? 25.642 -6.797 -35.239 1.00 92.56 506 GLU A C 1
ATOM 4120 O O . GLU A 1 506 ? 26.407 -7.583 -34.688 1.00 92.56 506 GLU A O 1
ATOM 4125 N N . LEU A 1 507 ? 26.059 -5.965 -36.201 1.00 94.62 507 LEU A N 1
ATOM 4126 C CA . LEU A 1 507 ? 27.441 -5.950 -36.698 1.00 94.62 507 LEU A CA 1
ATOM 4127 C C . LEU A 1 507 ? 28.454 -5.567 -35.613 1.00 94.62 507 LEU A C 1
ATOM 4129 O O . LEU A 1 507 ? 29.536 -6.147 -35.535 1.00 94.62 507 LEU A O 1
ATOM 4133 N N . GLU A 1 508 ? 28.127 -4.576 -34.784 1.00 93.25 508 GLU A N 1
ATOM 4134 C CA . GLU A 1 508 ? 28.991 -4.150 -33.684 1.00 93.25 508 GLU A CA 1
ATOM 4135 C C . GLU A 1 508 ? 29.079 -5.223 -32.590 1.00 93.25 508 GLU A C 1
ATOM 4137 O O . GLU A 1 508 ? 30.174 -5.500 -32.098 1.00 93.25 508 GLU A O 1
ATOM 4142 N N . ALA A 1 509 ? 27.970 -5.877 -32.245 1.00 89.62 509 ALA A N 1
ATOM 4143 C CA . ALA A 1 509 ? 27.964 -6.979 -31.292 1.00 89.62 509 ALA A CA 1
ATOM 4144 C C . ALA A 1 509 ? 28.749 -8.188 -31.823 1.00 89.62 509 ALA A C 1
ATOM 4146 O O . ALA A 1 509 ? 29.608 -8.713 -31.118 1.00 89.62 509 ALA A O 1
ATOM 4147 N N . GLU A 1 510 ? 28.548 -8.571 -33.084 1.00 91.12 510 GLU A N 1
ATOM 4148 C CA . GLU A 1 510 ? 29.287 -9.662 -33.729 1.00 91.12 510 GLU A CA 1
ATOM 4149 C C . GLU A 1 510 ? 30.792 -9.370 -33.790 1.00 91.12 510 GLU A C 1
ATOM 4151 O O . GLU A 1 510 ? 31.614 -10.231 -33.476 1.00 91.12 510 GLU A O 1
ATOM 4156 N N . SER A 1 511 ? 31.177 -8.130 -34.105 1.00 91.31 511 SER A N 1
ATOM 4157 C CA . SER A 1 511 ? 32.587 -7.730 -34.145 1.00 91.31 511 SER A CA 1
ATOM 4158 C C . SER A 1 511 ? 33.268 -7.768 -32.775 1.00 91.31 511 SER A C 1
ATOM 4160 O O . SER A 1 511 ? 34.480 -7.984 -32.721 1.00 91.31 511 SER A O 1
ATOM 4162 N N . ASN A 1 512 ? 32.539 -7.503 -31.689 1.00 87.56 512 ASN A N 1
ATOM 4163 C CA . ASN A 1 512 ? 33.104 -7.461 -30.338 1.00 87.56 512 ASN A CA 1
ATOM 4164 C C . ASN A 1 512 ? 33.013 -8.812 -29.612 1.00 87.56 512 ASN A C 1
ATOM 4166 O O . ASN A 1 512 ? 33.862 -9.102 -28.770 1.00 87.56 512 ASN A O 1
ATOM 4170 N N . PHE A 1 513 ? 32.006 -9.632 -29.929 1.00 85.44 513 PHE A N 1
ATOM 4171 C CA . PHE A 1 513 ? 31.632 -10.809 -29.136 1.00 85.44 513 PHE A CA 1
ATOM 4172 C C . PHE A 1 513 ? 31.470 -12.104 -29.957 1.00 85.44 513 PHE A C 1
ATOM 4174 O O . PHE A 1 513 ? 31.161 -13.154 -29.391 1.00 85.44 513 PHE A O 1
ATOM 4181 N N . GLY A 1 514 ? 31.701 -12.071 -31.273 1.00 87.38 514 GLY A N 1
ATOM 4182 C CA . GLY A 1 514 ? 31.565 -13.235 -32.155 1.00 87.38 514 GLY A CA 1
ATOM 4183 C C . GLY A 1 514 ? 30.112 -13.689 -32.302 1.00 87.38 514 GLY A C 1
ATOM 4184 O O . GLY A 1 514 ? 29.214 -12.865 -32.407 1.00 87.38 514 GLY A O 1
ATOM 4185 N N . GLU A 1 515 ? 29.862 -15.000 -32.294 1.00 80.25 515 GLU A N 1
ATOM 4186 C CA . GLU A 1 515 ? 28.500 -15.567 -32.362 1.00 80.25 515 GLU A CA 1
ATOM 4187 C C . GLU A 1 515 ? 27.832 -15.703 -30.977 1.00 80.25 515 GLU A C 1
ATOM 4189 O O . GLU A 1 515 ? 26.659 -16.059 -30.873 1.00 80.25 515 GLU A O 1
ATOM 4194 N N . CYS A 1 516 ? 28.560 -15.411 -29.895 1.00 77.69 516 CYS A N 1
ATOM 4195 C CA . CYS A 1 516 ? 28.126 -15.655 -28.519 1.00 77.69 516 CYS A CA 1
ATOM 4196 C C . CYS A 1 516 ? 27.518 -14.407 -27.865 1.00 77.69 516 CYS A C 1
ATOM 4198 O O . CYS A 1 516 ? 27.933 -14.000 -26.776 1.00 77.69 516 CYS A O 1
ATOM 4200 N N . TYR A 1 517 ? 26.526 -13.796 -28.515 1.00 80.75 517 TYR A N 1
ATOM 4201 C CA . TYR A 1 517 ? 25.798 -12.663 -27.949 1.00 80.75 517 TYR A CA 1
ATOM 4202 C C . TYR A 1 517 ? 24.288 -12.752 -28.170 1.00 80.75 517 TYR A C 1
ATOM 4204 O O . TYR A 1 517 ? 23.803 -13.343 -29.134 1.00 80.75 517 TYR A O 1
ATOM 4212 N N . MET A 1 518 ? 23.535 -12.110 -27.281 1.00 77.06 518 MET A N 1
ATOM 4213 C CA . MET A 1 518 ? 22.126 -11.796 -27.492 1.00 77.06 518 MET A CA 1
ATOM 4214 C C . MET A 1 518 ? 21.960 -10.283 -27.531 1.00 77.06 518 MET A C 1
ATOM 4216 O O . MET A 1 518 ? 22.353 -9.594 -26.592 1.00 77.06 518 MET A O 1
ATOM 4220 N N . LEU A 1 519 ? 21.378 -9.780 -28.618 1.00 80.00 519 LEU A N 1
ATOM 4221 C CA . LEU A 1 519 ? 21.102 -8.362 -28.809 1.00 80.00 519 LEU A CA 1
ATOM 4222 C C . LEU A 1 519 ? 19.616 -8.081 -28.573 1.00 80.00 519 LEU A C 1
ATOM 4224 O O . LEU A 1 519 ? 18.765 -8.592 -29.303 1.00 80.00 519 LEU A O 1
ATOM 4228 N N . THR A 1 520 ? 19.306 -7.228 -27.600 1.00 77.75 520 THR A N 1
ATOM 4229 C CA . THR A 1 520 ? 17.930 -6.835 -27.268 1.00 77.75 520 THR A CA 1
ATOM 4230 C C . THR A 1 520 ? 17.753 -5.328 -27.419 1.00 77.75 520 THR A C 1
ATOM 4232 O O . THR A 1 520 ? 18.515 -4.570 -26.826 1.00 77.75 520 THR A O 1
ATOM 4235 N N . PRO A 1 521 ? 16.741 -4.841 -28.157 1.00 81.12 521 PRO A N 1
ATOM 4236 C CA . PRO A 1 521 ? 16.405 -3.423 -28.148 1.00 81.12 521 PRO A CA 1
ATOM 4237 C C . PRO A 1 521 ? 15.835 -3.010 -26.787 1.00 81.12 521 PRO A C 1
ATOM 4239 O O . PRO A 1 521 ? 14.850 -3.582 -26.326 1.00 81.12 521 PRO A O 1
ATOM 4242 N N . ILE A 1 522 ? 16.422 -1.988 -26.169 1.00 77.00 522 ILE A N 1
ATOM 4243 C CA . ILE A 1 522 ? 16.011 -1.518 -24.832 1.00 77.00 522 ILE A CA 1
ATOM 4244 C C . ILE A 1 522 ? 15.386 -0.126 -24.837 1.00 77.00 522 ILE A C 1
ATOM 4246 O O . ILE A 1 522 ? 14.811 0.295 -23.840 1.00 77.00 522 ILE A O 1
ATOM 4250 N N . GLY A 1 523 ? 15.461 0.596 -25.954 1.00 84.44 523 GLY A N 1
ATOM 4251 C CA . GLY A 1 523 ? 14.755 1.860 -26.103 1.00 84.44 523 GLY A CA 1
ATOM 4252 C C . GLY A 1 523 ? 15.407 2.811 -27.085 1.00 84.44 523 GLY A C 1
ATOM 4253 O O . GLY A 1 523 ? 16.264 2.447 -27.893 1.00 84.44 523 GLY A O 1
ATOM 4254 N N . VAL A 1 524 ? 14.982 4.065 -26.995 1.00 89.19 524 VAL A N 1
ATOM 4255 C CA . VAL A 1 524 ? 15.489 5.154 -27.821 1.00 89.19 524 VAL A CA 1
ATOM 4256 C C . VAL A 1 524 ? 15.859 6.307 -26.905 1.00 89.19 524 VAL A C 1
ATOM 4258 O O . VAL A 1 524 ? 15.066 6.705 -26.065 1.00 89.19 524 VAL A O 1
ATOM 4261 N N . GLN A 1 525 ? 17.060 6.849 -27.048 1.00 90.06 525 GLN A N 1
ATOM 4262 C CA . GLN A 1 525 ? 17.494 8.074 -26.394 1.00 90.06 525 GLN A CA 1
ATOM 4263 C C . GLN A 1 525 ? 17.335 9.240 -27.376 1.00 90.06 525 GLN A C 1
ATOM 4265 O O . GLN A 1 525 ? 17.697 9.152 -28.557 1.00 90.06 525 GLN A O 1
ATOM 4270 N N . TYR A 1 526 ? 16.766 10.341 -26.887 1.00 90.06 526 TYR A N 1
ATOM 4271 C CA . TYR A 1 526 ? 16.643 11.565 -27.662 1.00 90.06 526 TYR A CA 1
ATOM 4272 C C . TYR A 1 526 ? 18.036 12.116 -27.975 1.00 90.06 526 TYR A C 1
ATOM 4274 O O . TYR A 1 526 ? 18.869 12.282 -27.082 1.00 90.06 526 TYR A O 1
ATOM 4282 N N . TYR A 1 527 ? 18.277 12.385 -29.256 1.00 86.62 527 TYR A N 1
ATOM 4283 C CA . TYR A 1 527 ? 19.535 12.933 -29.735 1.00 86.62 527 TYR A CA 1
ATOM 4284 C C . TYR A 1 527 ? 19.371 14.407 -30.068 1.00 86.62 527 TYR A C 1
ATOM 4286 O O . TYR A 1 527 ? 18.536 14.787 -30.888 1.00 86.62 527 TYR A O 1
ATOM 4294 N N . HIS A 1 528 ? 20.252 15.219 -29.504 1.00 83.00 528 HIS A N 1
ATOM 4295 C CA . HIS A 1 528 ? 20.453 16.584 -29.938 1.00 83.00 528 HIS A CA 1
ATOM 4296 C C . HIS A 1 528 ? 21.958 16.863 -30.000 1.00 83.00 528 HIS A C 1
ATOM 4298 O O . HIS A 1 528 ? 22.639 16.657 -28.998 1.00 83.00 528 HIS A O 1
ATOM 4304 N N . PRO A 1 529 ? 22.503 17.394 -31.112 1.00 78.06 529 PRO A N 1
ATOM 4305 C CA . PRO A 1 529 ? 23.950 17.567 -31.284 1.00 78.06 529 PRO A CA 1
ATOM 4306 C C . PRO A 1 529 ? 24.654 18.373 -30.183 1.00 78.06 529 PRO A C 1
ATOM 4308 O O . PRO A 1 529 ? 25.856 18.234 -29.996 1.00 78.06 529 PRO A O 1
ATOM 4311 N N . ALA A 1 530 ? 23.920 19.239 -29.479 1.00 72.69 530 ALA A N 1
ATOM 4312 C CA . ALA A 1 530 ? 24.457 20.049 -28.385 1.00 72.69 530 ALA A CA 1
ATOM 4313 C C . ALA A 1 530 ? 24.458 19.350 -27.009 1.00 72.69 530 ALA A C 1
ATOM 4315 O O . ALA A 1 530 ? 25.072 19.874 -26.085 1.00 72.69 530 ALA A O 1
ATOM 4316 N N . TYR A 1 531 ? 23.750 18.223 -26.859 1.00 67.69 531 TYR A N 1
ATOM 4317 C CA . TYR A 1 531 ? 23.428 17.610 -25.559 1.00 67.69 531 TYR A CA 1
ATOM 4318 C C . TYR A 1 531 ? 23.637 16.085 -25.513 1.00 67.69 531 TYR A C 1
ATOM 4320 O O . TYR A 1 531 ? 23.244 15.451 -24.533 1.00 67.69 531 TYR A O 1
ATOM 4328 N N . SER A 1 532 ? 24.176 15.478 -26.576 1.00 59.31 532 SER A N 1
ATOM 4329 C CA . SER A 1 532 ? 24.276 14.020 -26.752 1.00 59.31 532 SER A CA 1
ATOM 4330 C C . SER A 1 532 ? 25.698 13.515 -26.878 1.00 59.31 532 SER A C 1
ATOM 4332 O O . SER A 1 532 ? 26.509 14.218 -27.522 1.00 59.31 532 SER A O 1
#